Protein AF-0000000067927718 (afdb_homodimer)

Secondary structure (DSSP, 8-state):
--HHHHHHHHHHHHHHHHTHHHHHHHHHHHHHHHHHHHHHHHHHHHHHHHHHHHHHHSS-SEEEE------------SS-----------------TTHHHHHHHHHH-TTEEEEEEEEEEEEEEEETTEEEEEEEEEE-HHHHTTTS-GGGGEEEE-----TTEEEEEHHHHHHHT--TT-EEEEEETTS-EEEEEEEEEE--S-HHHHHHEEEEEHHHHHHHTT-TT--SEEEEEES-GGGHHHHHHHHHHHSSSEEEEHHHHTHHHHHHHHHHHHHHHHHHHHHHHHHHHHHHHHHH-/--HHHHHHHHHHHHHHHHTHHHHHHHHHHHHHHHHHHHHHHHHHHHHHHHHHHHHHHSS-SEEEE------------SS-----------------TTHHHHHHHHHH-TTEEEEEEEEEEEEEEEETTEEEEEEEEEE-HHHHTTTS-GGGGEEEE-----TTEEEEEHHHHHHHT--TT-EEEEEETTS-EEEEEEEEEE--S-HHHHHHEEEEEHHHHHHHTT-TT--SEEEEEES-GGGHHHHHHHHHHHSSSEEEEHHHHTHHHHHHHHHHHHHHHHHHHHHHHHHHHHHHHHHH-

Structure (mmCIF, N/CA/C/O backbone):
data_AF-0000000067927718-model_v1
#
loop_
_entity.id
_entity.type
_entity.pdbx_description
1 polymer 'MacB-like periplasmic core domain-containing protein'
#
loop_
_atom_site.group_PDB
_atom_site.id
_atom_site.type_symbol
_atom_site.label_atom_id
_atom_site.label_alt_id
_atom_site.label_comp_id
_atom_site.label_asym_id
_atom_site.label_entity_id
_atom_site.label_seq_id
_atom_site.pdbx_PDB_ins_code
_atom_site.Cartn_x
_atom_site.Cartn_y
_atom_site.Cartn_z
_atom_site.occupancy
_atom_site.B_iso_or_equiv
_atom_site.auth_seq_id
_atom_site.auth_comp_id
_atom_site.auth_asym_id
_atom_site.auth_atom_id
_atom_site.pdbx_PDB_model_num
ATOM 1 N N . MET A 1 1 ? -27.984 49.217 32.351 1 34.31 1 MET A N 1
ATOM 2 C CA . MET A 1 1 ? -26.707 48.603 31.998 1 34.31 1 MET A CA 1
ATOM 3 C C . MET A 1 1 ? -26.258 49.044 30.608 1 34.31 1 MET A C 1
ATOM 5 O O . MET A 1 1 ? -25.274 48.527 30.077 1 34.31 1 MET A O 1
ATOM 9 N N . ARG A 1 2 ? -27.048 49.635 29.875 1 43.4 2 ARG A N 1
ATOM 10 C CA . ARG A 1 2 ? -27.038 50.097 28.49 1 43.4 2 ARG A CA 1
ATOM 11 C C . ARG A 1 2 ? -26.169 51.341 28.335 1 43.4 2 ARG A C 1
ATOM 13 O O . ARG A 1 2 ? -25.685 51.633 27.24 1 43.4 2 ARG A O 1
ATOM 20 N N . ARG A 1 3 ? -26.288 52.191 29.284 1 46.09 3 ARG A N 1
ATOM 21 C CA . ARG A 1 3 ? -25.692 53.514 29.135 1 46.09 3 ARG A CA 1
ATOM 22 C C . ARG A 1 3 ? -24.17 53.428 29.101 1 46.09 3 ARG A C 1
ATOM 24 O O . ARG A 1 3 ? -23.505 54.311 28.554 1 46.09 3 ARG A O 1
ATOM 31 N N . TRP A 1 4 ? -23.643 52.591 30.074 1 44.65 4 TRP A N 1
ATOM 32 C CA . TRP A 1 4 ? -22.198 52.39 30.124 1 44.65 4 TRP A CA 1
ATOM 33 C C . TRP A 1 4 ? -21.678 51.845 28.799 1 44.65 4 TRP A C 1
ATOM 35 O O . TRP A 1 4 ? -20.494 51.987 28.484 1 44.65 4 TRP A O 1
ATOM 45 N N . LEU A 1 5 ? -22.505 51.054 28.156 1 47.41 5 LEU A N 1
ATOM 46 C CA . LEU A 1 5 ? -22.137 50.505 26.855 1 47.41 5 LEU A CA 1
ATOM 47 C C . LEU A 1 5 ? -21.966 51.616 25.825 1 47.41 5 LEU A C 1
ATOM 49 O O . LEU A 1 5 ? -21.125 51.513 24.928 1 47.41 5 LEU A O 1
ATOM 53 N N . THR A 1 6 ? -22.821 52.618 25.999 1 48.65 6 THR A N 1
ATOM 54 C CA . THR A 1 6 ? -22.799 53.656 24.974 1 48.65 6 THR A CA 1
ATOM 55 C C . THR A 1 6 ? -21.532 54.499 25.084 1 48.65 6 THR A C 1
ATOM 57 O O . THR A 1 6 ? -20.936 54.869 24.07 1 48.65 6 THR A O 1
ATOM 60 N N . PHE A 1 7 ? -21.199 54.934 26.359 1 49.63 7 PHE A N 1
ATOM 61 C CA . PHE A 1 7 ? -20.013 55.773 26.481 1 49.63 7 PHE A CA 1
ATOM 62 C C . PHE A 1 7 ? -18.756 54.987 26.125 1 49.63 7 PHE A C 1
ATOM 64 O O . PHE A 1 7 ? -17.851 55.515 25.475 1 49.63 7 PHE A O 1
ATOM 71 N N . GLY A 1 8 ? -18.703 53.753 26.587 1 47.6 8 GLY A N 1
ATOM 72 C CA . GLY A 1 8 ? -17.583 52.891 26.245 1 47.6 8 GLY A CA 1
ATOM 73 C C . GLY A 1 8 ? -17.448 52.651 24.753 1 47.6 8 GLY A C 1
ATOM 74 O O . GLY A 1 8 ? -16.34 52.667 24.214 1 47.6 8 GLY A O 1
ATOM 75 N N . TRP A 1 9 ? -18.503 52.496 24.074 1 50.82 9 TRP A N 1
ATOM 76 C CA . TRP A 1 9 ? -18.493 52.384 22.619 1 50.82 9 TRP A CA 1
ATOM 77 C C . TRP A 1 9 ? -18.067 53.699 21.975 1 50.82 9 TRP A C 1
ATOM 79 O O . TRP A 1 9 ? -17.295 53.705 21.013 1 50.82 9 TRP A O 1
ATOM 89 N N . ILE A 1 10 ? -18.582 54.801 22.476 1 48.38 10 ILE A N 1
ATOM 90 C CA . ILE A 1 10 ? -18.252 56.11 21.925 1 48.38 10 ILE A CA 1
ATOM 91 C C . ILE A 1 10 ? -16.791 56.441 22.22 1 48.38 10 ILE A C 1
ATOM 93 O O . ILE A 1 10 ? -16.071 56.931 21.347 1 48.38 10 ILE A O 1
ATOM 97 N N . ALA A 1 11 ? -16.368 56.223 23.483 1 47.41 11 ALA A N 1
ATOM 98 C CA . ALA A 1 11 ? -14.965 56.459 23.81 1 47.41 11 ALA A CA 1
ATOM 99 C C . ALA A 1 11 ? -14.054 55.502 23.046 1 47.41 11 ALA A C 1
ATOM 101 O O . ALA A 1 11 ? -12.979 55.892 22.586 1 47.41 11 ALA A O 1
ATOM 102 N N . ALA A 1 12 ? -14.501 54.298 22.894 1 48.35 12 ALA A N 1
ATOM 103 C CA . ALA A 1 12 ? -13.749 53.317 22.116 1 48.35 12 ALA A CA 1
ATOM 104 C C . ALA A 1 12 ? -13.692 53.713 20.643 1 48.35 12 ALA A C 1
ATOM 106 O O . ALA A 1 12 ? -12.645 53.593 20.002 1 48.35 12 ALA A O 1
ATOM 107 N N . LEU A 1 13 ? -14.718 54.22 20.195 1 49.36 13 LEU A N 1
ATOM 108 C CA . LEU A 1 13 ? -14.759 54.698 18.817 1 49.36 13 LEU A CA 1
ATOM 109 C C . LEU A 1 13 ? -13.975 55.998 18.669 1 49.36 13 LEU A C 1
ATOM 111 O O . LEU A 1 13 ? -13.337 56.229 17.64 1 49.36 13 LEU A O 1
ATOM 115 N N . ARG A 1 14 ? -14.125 56.929 19.591 1 46.61 14 ARG A N 1
ATOM 116 C CA . ARG A 1 14 ? -13.376 58.181 19.542 1 46.61 14 ARG A CA 1
ATOM 117 C C . ARG A 1 14 ? -11.879 57.929 19.69 1 46.61 14 ARG A C 1
ATOM 119 O O . ARG A 1 14 ? -11.067 58.571 19.02 1 46.61 14 ARG A O 1
ATOM 126 N N . PHE A 1 15 ? -11.512 57.162 20.664 1 45.42 15 PHE A N 1
ATOM 127 C CA . PHE A 1 15 ? -10.111 56.78 20.798 1 45.42 15 PHE A CA 1
ATOM 128 C C . PHE A 1 15 ? -9.635 56.028 19.561 1 45.42 15 PHE A C 1
ATOM 130 O O . PHE A 1 15 ? -8.458 56.097 19.201 1 45.42 15 PHE A O 1
ATOM 137 N N . LEU A 1 16 ? -10.514 55.354 18.913 1 48.86 16 LEU A N 1
ATOM 138 C CA . LEU A 1 16 ? -10.203 54.769 17.614 1 48.86 16 LEU A CA 1
ATOM 139 C C . LEU A 1 16 ? -9.97 55.856 16.57 1 48.86 16 LEU A C 1
ATOM 141 O O . LEU A 1 16 ? -9.195 55.663 15.63 1 48.86 16 LEU A O 1
ATOM 145 N N . GLY A 1 17 ? -10.676 56.95 16.625 1 46.49 17 GLY A N 1
ATOM 146 C CA . GLY A 1 17 ? -10.488 58.085 15.736 1 46.49 17 GLY A CA 1
ATOM 147 C C . GLY A 1 17 ? -9.168 58.801 15.954 1 46.49 17 GLY A C 1
ATOM 148 O O . GLY A 1 17 ? -8.546 59.271 14.999 1 46.49 17 GLY A O 1
ATOM 149 N N . GLU A 1 18 ? -8.845 59.456 17.08 1 49.9 18 GLU A N 1
ATOM 150 C CA . GLU A 1 18 ? -7.628 60.239 17.273 1 49.9 18 GLU A CA 1
ATOM 151 C C . GLU A 1 18 ? -6.385 59.359 17.176 1 49.9 18 GLU A C 1
ATOM 153 O O . GLU A 1 18 ? -5.297 59.846 16.864 1 49.9 18 GLU A O 1
ATOM 158 N N . GLY A 1 19 ? -6.527 57.972 17.385 1 50 19 GLY A N 1
ATOM 159 C CA . GLY A 1 19 ? -5.568 56.883 17.291 1 50 19 GLY A CA 1
ATOM 160 C C . GLY A 1 19 ? -5.851 55.936 16.14 1 50 19 GLY A C 1
ATOM 161 O O . GLY A 1 19 ? -5.724 54.719 16.285 1 50 19 GLY A O 1
ATOM 162 N N . ARG A 1 20 ? -6.307 56.512 15.02 1 53.18 20 ARG A N 1
ATOM 163 C CA . ARG A 1 20 ? -6.78 55.837 13.815 1 53.18 20 ARG A CA 1
ATOM 164 C C . ARG A 1 20 ? -5.774 54.795 13.34 1 53.18 20 ARG A C 1
ATOM 166 O O . ARG A 1 20 ? -6.156 53.699 12.926 1 53.18 20 ARG A O 1
ATOM 173 N N . MET A 1 21 ? -4.563 55.406 13.341 1 57.35 21 MET A N 1
ATOM 174 C CA . MET A 1 21 ? -3.555 54.464 12.864 1 57.35 21 MET A CA 1
ATOM 175 C C . MET A 1 21 ? -3.475 53.245 13.777 1 57.35 21 MET A C 1
ATOM 177 O O . MET A 1 21 ? -3.356 52.114 13.301 1 57.35 21 MET A O 1
ATOM 181 N N . GLN A 1 22 ? -3.58 53.653 15.036 1 54.45 22 GLN A N 1
ATOM 182 C CA . GLN A 1 22 ? -3.5 52.563 16.003 1 54.45 22 GLN A CA 1
ATOM 183 C C . GLN A 1 22 ? -4.707 51.637 15.889 1 54.45 22 GLN A C 1
ATOM 185 O O . GLN A 1 22 ? -4.562 50.413 15.914 1 54.45 22 GLN A O 1
ATOM 190 N N . THR A 1 23 ? -5.812 52.307 15.82 1 58.01 23 THR A N 1
ATOM 191 C CA . THR A 1 23 ? -7.032 51.524 15.662 1 58.01 23 THR A CA 1
ATOM 192 C C . THR A 1 23 ? -6.992 50.714 14.369 1 58.01 23 THR A C 1
ATOM 194 O O . THR A 1 23 ? -7.423 49.559 14.34 1 58.01 23 THR A O 1
ATOM 197 N N . GLY A 1 24 ? -6.371 51.327 13.401 1 62.7 24 GLY A N 1
ATOM 198 C CA . GLY A 1 24 ? -6.237 50.601 12.148 1 62.7 24 GLY A CA 1
ATOM 199 C C . GLY A 1 24 ? -5.334 49.387 12.255 1 62.7 24 GLY A C 1
ATOM 200 O O . GLY A 1 24 ? -5.663 48.315 11.743 1 62.7 24 GLY A O 1
ATOM 201 N N . PHE A 1 25 ? -4.334 49.595 12.988 1 62.18 25 PHE A N 1
ATOM 202 C CA . PHE A 1 25 ? -3.373 48.511 13.159 1 62.18 25 PHE A CA 1
ATOM 203 C C . PHE A 1 25 ? -3.969 47.387 13.999 1 62.18 25 PHE A C 1
ATOM 205 O O . PHE A 1 25 ? -3.769 46.209 13.698 1 62.18 25 PHE A O 1
ATOM 212 N N . ILE A 1 26 ? -4.744 47.829 14.966 1 59.71 26 ILE A N 1
ATOM 213 C CA . ILE A 1 26 ? -5.37 46.837 15.833 1 59.71 26 ILE A CA 1
ATOM 214 C C . ILE A 1 26 ? -6.447 46.081 15.057 1 59.71 26 ILE A C 1
ATOM 216 O O . ILE A 1 26 ? -6.545 44.855 15.152 1 59.71 26 ILE A O 1
ATOM 220 N N . LEU A 1 27 ? -7.081 46.835 14.3 1 64.54 27 LEU A N 1
ATOM 221 C CA . LEU A 1 27 ? -8.166 46.223 13.539 1 64.54 27 LEU A CA 1
ATOM 222 C C . LEU A 1 27 ? -7.619 45.254 12.497 1 64.54 27 LEU A C 1
ATOM 224 O O . LEU A 1 27 ? -8.182 44.177 12.289 1 64.54 27 LEU A O 1
ATOM 228 N N . VAL A 1 28 ? -6.552 45.639 11.93 1 69.25 28 VAL A N 1
ATOM 229 C CA . VAL A 1 28 ? -5.954 44.788 10.907 1 69.25 28 VAL A CA 1
ATOM 230 C C . VAL A 1 28 ? -5.348 43.546 11.556 1 69.25 28 VAL A C 1
ATOM 232 O O . VAL A 1 28 ? -5.487 42.435 11.037 1 69.25 28 VAL A O 1
ATOM 235 N N . GLY A 1 29 ? -4.748 43.79 12.665 1 62.78 29 GLY A N 1
ATOM 236 C CA . GLY A 1 29 ? -4.176 42.663 13.385 1 62.78 29 GLY A CA 1
ATOM 237 C C . GLY A 1 29 ? -5.213 41.643 13.817 1 62.78 29 GLY A C 1
ATOM 238 O O . GLY A 1 29 ? -5.012 40.438 13.652 1 62.78 29 GLY A O 1
ATOM 239 N N . ILE A 1 30 ? -6.38 42.119 14.212 1 66.38 30 ILE A N 1
ATOM 240 C CA . ILE A 1 30 ? -7.459 41.243 14.655 1 66.38 30 ILE A CA 1
ATOM 241 C C . ILE A 1 30 ? -8.091 40.552 13.448 1 66.38 30 ILE A C 1
ATOM 243 O O . ILE A 1 30 ? -8.405 39.361 13.501 1 66.38 30 ILE A O 1
ATOM 247 N N . ALA A 1 31 ? -8.181 41.353 12.466 1 70.64 31 ALA A N 1
ATOM 248 C CA . ALA A 1 31 ? -8.782 40.801 11.255 1 70.64 31 ALA A CA 1
ATOM 249 C C . ALA A 1 31 ? -7.942 39.656 10.699 1 70.64 31 ALA A C 1
ATOM 251 O O . ALA A 1 31 ? -8.48 38.626 10.286 1 70.64 31 ALA A O 1
ATOM 252 N N . ILE A 1 32 ? -6.695 39.814 10.73 1 68.21 32 ILE A N 1
ATOM 253 C CA . ILE A 1 32 ? -5.787 38.788 10.228 1 68.21 32 ILE A CA 1
ATOM 254 C C . ILE A 1 32 ? -5.828 37.569 11.147 1 68.21 32 ILE A C 1
ATOM 256 O O . ILE A 1 32 ? -5.916 36.432 10.676 1 68.21 32 ILE A O 1
ATOM 260 N N . GLY A 1 33 ? -5.854 37.786 12.411 1 63.47 33 GLY A N 1
ATOM 261 C CA . GLY A 1 33 ? -5.914 36.688 13.364 1 63.47 33 GLY A CA 1
ATOM 262 C C . GLY A 1 33 ? -7.185 35.868 13.251 1 63.47 33 GLY A C 1
ATOM 263 O O . GLY A 1 33 ? -7.133 34.638 13.191 1 63.47 33 GLY A O 1
ATOM 264 N N . VAL A 1 34 ? -8.332 36.586 13.166 1 70.55 34 VAL A N 1
ATOM 265 C CA . VAL A 1 34 ? -9.624 35.915 13.068 1 70.55 34 VAL A CA 1
ATOM 266 C C . VAL A 1 34 ? -9.754 35.24 11.704 1 70.55 34 VAL A C 1
ATOM 268 O O . VAL A 1 34 ? -10.294 34.136 11.6 1 70.55 34 VAL A O 1
ATOM 271 N N . GLY A 1 35 ? -9.28 35.907 10.72 1 71.46 35 GLY A N 1
ATOM 272 C CA . GLY A 1 35 ? -9.32 35.322 9.389 1 71.46 35 GLY A CA 1
ATOM 273 C C . GLY A 1 35 ? -8.581 34.001 9.296 1 71.46 35 GLY A C 1
ATOM 274 O O . GLY A 1 35 ? -9.094 33.035 8.726 1 71.46 35 GLY A O 1
ATOM 275 N N . VAL A 1 36 ? -7.458 33.937 9.868 1 68.55 36 VAL A N 1
ATOM 276 C CA . VAL A 1 36 ? -6.648 32.723 9.854 1 68.55 36 VAL A CA 1
ATOM 277 C C . VAL A 1 36 ? -7.36 31.617 10.629 1 68.55 36 VAL A C 1
ATOM 279 O O . VAL A 1 36 ? -7.377 30.461 10.2 1 68.55 36 VAL A O 1
ATOM 282 N N . ILE A 1 37 ? -8.028 31.972 11.715 1 67.31 37 ILE A N 1
ATOM 283 C CA . ILE A 1 37 ? -8.721 30.988 12.539 1 67.31 37 ILE A CA 1
ATOM 284 C C . ILE A 1 37 ? -9.898 30.401 11.763 1 67.31 37 ILE A C 1
ATOM 286 O O . ILE A 1 37 ? -10.098 29.184 11.752 1 67.31 37 ILE A O 1
ATOM 290 N N . VAL A 1 38 ? -10.544 31.273 11.149 1 69.33 38 VAL A N 1
ATOM 291 C CA . VAL A 1 38 ? -11.718 30.834 10.401 1 69.33 38 VAL A CA 1
ATOM 292 C C . VAL A 1 38 ? -11.284 29.972 9.218 1 69.33 38 VAL A C 1
ATOM 294 O O . VAL A 1 38 ? -11.894 28.936 8.941 1 69.33 38 VAL A O 1
ATOM 297 N N . PHE A 1 39 ? -10.269 30.385 8.549 1 68.47 39 PHE A N 1
ATOM 298 C CA . PHE A 1 39 ? -9.772 29.659 7.387 1 68.47 39 PHE A CA 1
ATOM 299 C C . PHE A 1 39 ? -9.291 28.268 7.783 1 68.47 39 PHE A C 1
ATOM 301 O O . PHE A 1 39 ? -9.653 27.276 7.146 1 68.47 39 PHE A O 1
ATOM 308 N N . MET A 1 40 ? -8.617 28.135 8.803 1 67.37 40 MET A N 1
ATOM 309 C CA . MET A 1 40 ? -8.076 26.86 9.266 1 67.37 40 MET A CA 1
ATOM 310 C C . MET A 1 40 ? -9.193 25.933 9.733 1 67.37 40 MET A C 1
ATOM 312 O O . MET A 1 40 ? -9.15 24.727 9.481 1 67.37 40 MET A O 1
ATOM 316 N N . SER A 1 41 ? -10.211 26.585 10.345 1 68.9 41 SER A N 1
ATOM 317 C CA . SER A 1 41 ? -11.344 25.787 10.804 1 68.9 41 SER A CA 1
ATOM 318 C C . SER A 1 41 ? -12.141 25.232 9.629 1 68.9 41 SER A C 1
ATOM 320 O O . SER A 1 41 ? -12.522 24.06 9.629 1 68.9 41 SER A O 1
ATOM 322 N N . ALA A 1 42 ? -12.355 26.11 8.682 1 68.96 42 ALA A N 1
ATOM 323 C CA . ALA A 1 42 ? -13.097 25.703 7.492 1 68.96 42 ALA A CA 1
ATOM 324 C C . ALA A 1 42 ? -12.328 24.651 6.698 1 68.96 42 ALA A C 1
ATOM 326 O O . ALA A 1 42 ? -12.916 23.689 6.197 1 68.96 42 ALA A O 1
ATOM 327 N N . MET A 1 43 ? -11.096 24.788 6.572 1 70.31 43 MET A N 1
ATOM 328 C CA . MET A 1 43 ? -10.238 23.847 5.857 1 70.31 43 MET A CA 1
ATOM 329 C C . MET A 1 43 ? -10.259 22.476 6.526 1 70.31 43 MET A C 1
ATOM 331 O O . MET A 1 43 ? -10.4 21.454 5.851 1 70.31 43 MET A O 1
ATOM 335 N N . LEU A 1 44 ? -10.257 22.448 7.778 1 68.39 44 LEU A N 1
ATOM 336 C CA . LEU A 1 44 ? -10.232 21.189 8.514 1 68.39 44 LEU A CA 1
ATOM 337 C C . LEU A 1 44 ? -11.557 20.448 8.369 1 68.39 44 LEU A C 1
ATOM 339 O O . LEU A 1 44 ? -11.573 19.232 8.161 1 68.39 44 LEU A O 1
ATOM 343 N N . THR A 1 45 ? -12.654 21.211 8.436 1 69.27 45 THR A N 1
ATOM 344 C CA . THR A 1 45 ? -13.975 20.607 8.298 1 69.27 45 THR A CA 1
ATOM 345 C C . THR A 1 45 ? -14.173 20.056 6.889 1 69.27 45 THR A C 1
ATOM 347 O O . THR A 1 45 ? -14.739 18.974 6.714 1 69.27 45 THR A O 1
ATOM 350 N N . SER A 1 46 ? -13.719 20.787 5.931 1 68.03 46 SER A N 1
ATOM 351 C CA . SER A 1 46 ? -13.855 20.364 4.541 1 68.03 46 SER A CA 1
ATOM 352 C C . SER A 1 46 ? -13.031 19.112 4.261 1 68.03 46 SER A C 1
ATOM 354 O O . SER A 1 46 ? -13.5 18.192 3.587 1 68.03 46 SER A O 1
ATOM 356 N N . VAL A 1 47 ? -11.849 19.016 4.734 1 67.87 47 VAL A N 1
ATOM 357 C CA . VAL A 1 47 ? -10.985 17.853 4.564 1 67.87 47 VAL A CA 1
ATOM 358 C C . VAL A 1 47 ? -11.611 16.639 5.249 1 67.87 47 VAL A C 1
ATOM 360 O O . VAL A 1 47 ? -11.682 15.557 4.663 1 67.87 47 VAL A O 1
ATOM 363 N N . GLN A 1 48 ? -12.192 16.886 6.383 1 70.45 48 GLN A N 1
ATOM 364 C CA . GLN A 1 48 ? -12.806 15.789 7.123 1 70.45 48 GLN A CA 1
ATOM 365 C C . GLN A 1 48 ? -14.025 15.242 6.386 1 70.45 48 GLN A C 1
ATOM 367 O O . GLN A 1 48 ? -14.209 14.026 6.296 1 70.45 48 GLN A O 1
ATOM 372 N N . THR A 1 49 ? -14.819 16.095 5.866 1 74.26 49 THR A N 1
ATOM 373 C CA . THR A 1 49 ? -16.036 15.681 5.175 1 74.26 49 THR A CA 1
ATOM 374 C C . THR A 1 49 ? -15.7 14.975 3.865 1 74.26 49 THR A C 1
ATOM 376 O O . THR A 1 49 ? -16.294 13.945 3.539 1 74.26 49 THR A O 1
ATOM 379 N N . ASN A 1 50 ? -14.811 15.527 3.192 1 72.85 50 ASN A N 1
ATOM 380 C CA . ASN A 1 50 ? -14.407 14.925 1.926 1 72.85 50 ASN A CA 1
ATOM 381 C C . ASN A 1 50 ? -13.757 13.56 2.137 1 72.85 50 ASN A C 1
ATOM 383 O O . ASN A 1 50 ? -14.011 12.623 1.379 1 72.85 50 ASN A O 1
ATOM 387 N N . PHE A 1 51 ? -12.997 13.436 3.09 1 72.5 51 PHE A N 1
ATOM 388 C CA . PHE A 1 51 ? -12.339 12.173 3.403 1 72.5 51 PHE A CA 1
ATOM 389 C C . PHE A 1 51 ? -13.358 11.12 3.819 1 72.5 51 PHE A C 1
ATOM 391 O O . PHE A 1 51 ? -13.327 9.99 3.327 1 72.5 51 PHE A O 1
ATOM 398 N N . THR A 1 52 ? -14.252 11.522 4.671 1 74.46 52 THR A N 1
ATOM 399 C CA . THR A 1 52 ? -15.268 10.585 5.138 1 74.46 52 THR A CA 1
ATOM 400 C C . THR A 1 52 ? -16.127 10.095 3.976 1 74.46 52 THR A C 1
ATOM 402 O O . THR A 1 52 ? -16.408 8.9 3.866 1 74.46 52 THR A O 1
ATOM 405 N N . ASN A 1 53 ? -16.472 10.955 3.086 1 76.24 53 ASN A N 1
ATOM 406 C CA . ASN A 1 53 ? -17.292 10.581 1.939 1 76.24 53 ASN A CA 1
ATOM 407 C C . ASN A 1 53 ? -16.546 9.636 1.001 1 76.24 53 ASN A C 1
ATOM 409 O O . ASN A 1 53 ? -17.12 8.665 0.505 1 76.24 53 ASN A O 1
ATOM 413 N N . ARG A 1 54 ? -15.365 9.877 0.836 1 73.85 54 ARG A N 1
ATOM 414 C CA . ARG A 1 54 ? -14.572 9.043 -0.061 1 73.85 54 ARG A CA 1
ATOM 415 C C . ARG A 1 54 ? -14.337 7.661 0.542 1 73.85 54 ARG A C 1
ATOM 417 O O . ARG A 1 54 ? -14.44 6.649 -0.155 1 73.85 54 ARG A O 1
ATOM 424 N N . VAL A 1 55 ? -13.991 7.66 1.754 1 75.27 55 VAL A N 1
ATOM 425 C CA . VAL A 1 55 ? -13.737 6.399 2.443 1 75.27 55 VAL A CA 1
ATOM 426 C C . VAL A 1 55 ? -15.017 5.569 2.49 1 75.27 55 VAL A C 1
ATOM 428 O O . VAL A 1 55 ? -15.005 4.378 2.17 1 75.27 55 VAL A O 1
ATOM 431 N N . LEU A 1 56 ? -16.124 6.226 2.781 1 78.88 56 LEU A N 1
ATOM 432 C CA . LEU A 1 56 ? -17.378 5.51 2.99 1 78.88 56 LEU A CA 1
ATOM 433 C C . LEU A 1 56 ? -17.983 5.074 1.66 1 78.88 56 LEU A C 1
ATOM 435 O O . LEU A 1 56 ? -18.823 4.172 1.621 1 78.88 56 LEU A O 1
ATOM 439 N N . SER A 1 57 ? -17.541 5.628 0.605 1 77.34 57 SER A N 1
ATOM 440 C CA . SER A 1 57 ? -18.057 5.237 -0.703 1 77.34 57 SER A CA 1
ATOM 441 C C . SER A 1 57 ? -17.231 4.107 -1.308 1 77.34 57 SER A C 1
ATOM 443 O O . SER A 1 57 ? -17.669 3.448 -2.253 1 77.34 57 SER A O 1
ATOM 445 N N . SER A 1 58 ? -16.114 3.8 -0.734 1 80.55 58 SER A N 1
ATOM 446 C CA . SER A 1 58 ? -15.217 2.843 -1.375 1 80.55 58 SER A CA 1
ATOM 447 C C . SER A 1 58 ? -15.024 1.602 -0.51 1 80.55 58 SER A C 1
ATOM 449 O O . SER A 1 58 ? -14.188 0.75 -0.816 1 80.55 58 SER A O 1
ATOM 451 N N . GLN A 1 59 ? -15.713 1.568 0.584 1 86.76 59 GLN A N 1
ATOM 452 C CA . GLN A 1 59 ? -15.579 0.396 1.443 1 86.76 59 GLN A CA 1
ATOM 453 C C . GLN A 1 59 ? -16.872 0.124 2.208 1 86.76 59 GLN A C 1
ATOM 455 O O . GLN A 1 59 ? -17.706 1.018 2.365 1 86.76 59 GLN A O 1
ATOM 460 N N . PRO A 1 60 ? -17.035 -1.11 2.633 1 91.47 60 PRO A N 1
ATOM 461 C CA . PRO A 1 60 ? -18.2 -1.404 3.471 1 91.47 60 PRO A CA 1
ATOM 462 C C . PRO A 1 60 ? -18.129 -0.728 4.838 1 91.47 60 PRO A C 1
ATOM 464 O O . PRO A 1 60 ? -17.035 -0.48 5.352 1 91.47 60 PRO A O 1
ATOM 467 N N . HIS A 1 61 ? -19.277 -0.47 5.373 1 92.98 61 HIS A N 1
ATOM 468 C CA . HIS A 1 61 ? -19.336 0.118 6.707 1 92.98 61 HIS A CA 1
ATOM 469 C C . HIS A 1 61 ? -18.904 -0.886 7.771 1 92.98 61 HIS A C 1
ATOM 471 O O . HIS A 1 61 ? -18.236 -0.519 8.74 1 92.98 61 HIS A O 1
ATOM 477 N N . ILE A 1 62 ? -19.347 -2.071 7.596 1 95.07 62 ILE A N 1
ATOM 478 C CA . ILE A 1 62 ? -18.976 -3.156 8.498 1 95.07 62 ILE A CA 1
ATOM 479 C C . ILE A 1 62 ? -18.616 -4.4 7.688 1 95.07 62 ILE A C 1
ATOM 481 O O . ILE A 1 62 ? -19.291 -4.727 6.709 1 95.07 62 ILE A O 1
ATOM 485 N N . GLN A 1 63 ? -17.603 -4.983 8.087 1 95.67 63 GLN A N 1
ATOM 486 C CA . GLN A 1 63 ? -17.183 -6.239 7.474 1 95.67 63 GLN A CA 1
ATOM 487 C C . GLN A 1 63 ? -17.109 -7.358 8.508 1 95.67 63 GLN A C 1
ATOM 489 O O . GLN A 1 63 ? -16.464 -7.208 9.548 1 95.67 63 GLN A O 1
ATOM 494 N N . LEU A 1 64 ? -17.798 -8.444 8.235 1 94.77 64 LEU A N 1
ATOM 495 C CA . LEU A 1 64 ? -17.744 -9.615 9.103 1 94.77 64 LEU A CA 1
ATOM 496 C C . LEU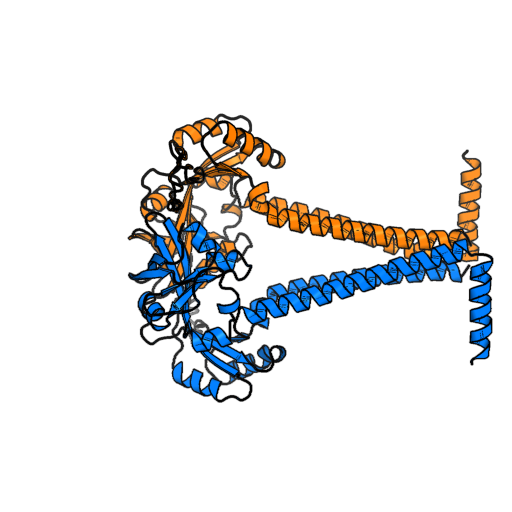 A 1 64 ? -16.695 -10.608 8.612 1 94.77 64 LEU A C 1
ATOM 498 O O . LEU A 1 64 ? -16.649 -10.932 7.423 1 94.77 64 LEU A O 1
ATOM 502 N N . GLN A 1 65 ? -15.893 -11.04 9.478 1 92.19 65 GLN A N 1
ATOM 503 C CA . GLN A 1 65 ? -14.844 -12.007 9.172 1 92.19 65 GLN A CA 1
ATOM 504 C C . GLN A 1 65 ? -14.826 -13.141 10.193 1 92.19 65 GLN A C 1
ATOM 506 O O . GLN A 1 65 ? -15.425 -13.028 11.265 1 92.19 65 GLN A O 1
ATOM 511 N N . PRO A 1 66 ? -14.15 -14.214 9.731 1 86.98 66 PRO A N 1
ATOM 512 C CA . PRO A 1 66 ? -13.996 -15.277 10.727 1 86.98 66 PRO A CA 1
ATOM 513 C C . PRO A 1 66 ? -13.167 -14.84 11.932 1 86.98 66 PRO A C 1
ATOM 515 O O . PRO A 1 66 ? -12.27 -14.003 11.799 1 86.98 66 PRO A O 1
ATOM 518 N N . PRO A 1 67 ? -13.502 -15.302 13.06 1 79.75 67 PRO A N 1
ATOM 519 C CA . PRO A 1 67 ? -12.741 -14.917 14.251 1 79.75 67 PRO A CA 1
ATOM 520 C C . PRO A 1 67 ? -11.284 -15.371 14.192 1 79.75 67 PRO A C 1
ATOM 522 O O . PRO A 1 67 ? -10.967 -16.353 13.517 1 79.75 67 PRO A O 1
ATOM 525 N N . ASP A 1 68 ? -10.389 -14.508 14.689 1 65.95 68 ASP A N 1
ATOM 526 C CA . ASP A 1 68 ? -8.969 -14.847 14.726 1 65.95 68 ASP A CA 1
ATOM 527 C C . ASP A 1 68 ? -8.737 -16.158 15.473 1 65.95 68 ASP A C 1
ATOM 529 O O . ASP A 1 68 ? -9.431 -16.455 16.447 1 65.95 68 ASP A O 1
ATOM 533 N N . GLU A 1 69 ? -8.366 -17.128 14.852 1 54.28 69 GLU A N 1
ATOM 534 C CA . GLU A 1 69 ? -8.091 -18.345 15.609 1 54.28 69 GLU A CA 1
ATOM 535 C C . GLU A 1 69 ? -7.071 -18.089 16.715 1 54.28 69 GLU A C 1
ATOM 537 O O . GLU A 1 69 ? -5.967 -17.608 16.449 1 54.28 69 GLU A O 1
ATOM 542 N N . ILE A 1 70 ? -7.494 -17.416 17.743 1 42.34 70 ILE A N 1
ATOM 543 C CA . ILE A 1 70 ? -6.571 -17.386 18.872 1 42.34 70 ILE A CA 1
ATOM 544 C C . ILE A 1 70 ? -6.083 -18.801 19.177 1 42.34 70 ILE A C 1
ATOM 546 O O . ILE A 1 70 ? -6.854 -19.76 19.101 1 42.34 70 ILE A O 1
ATOM 550 N N . ALA A 1 71 ? -4.763 -19.014 19.23 1 39.28 71 ALA A N 1
ATOM 551 C CA . ALA A 1 71 ? -4.236 -20.23 19.846 1 39.28 71 ALA A CA 1
ATOM 552 C C . ALA A 1 71 ? -5.007 -20.58 21.115 1 39.28 71 ALA A C 1
ATOM 554 O O . ALA A 1 71 ? -5.151 -19.745 22.012 1 39.28 71 ALA A O 1
ATOM 555 N N . ARG A 1 72 ? -6.07 -21.362 21.058 1 34.19 72 ARG A N 1
ATOM 556 C CA . ARG A 1 72 ? -6.617 -21.846 22.322 1 34.19 72 ARG A CA 1
ATOM 557 C C . ARG A 1 72 ? -5.505 -22.133 23.325 1 34.19 72 ARG A C 1
ATOM 559 O O . ARG A 1 72 ? -4.562 -22.867 23.022 1 34.19 72 ARG A O 1
ATOM 566 N N . PRO A 1 73 ? -5.408 -21.291 24.346 1 33.68 73 PRO A N 1
ATOM 567 C CA . PRO A 1 73 ? -4.47 -21.726 25.383 1 33.68 73 PRO A CA 1
ATOM 568 C C . PRO A 1 73 ? -4.665 -23.187 25.78 1 33.68 73 PRO A C 1
ATOM 570 O O . PRO A 1 73 ? -5.801 -23.657 25.88 1 33.68 73 PRO A O 1
ATOM 573 N N . LEU A 1 74 ? -3.784 -24.084 25.392 1 26.78 74 LEU A N 1
ATOM 574 C CA . LEU A 1 74 ? -3.853 -25.352 26.11 1 26.78 74 LEU A CA 1
ATOM 575 C C . LEU A 1 74 ? -3.968 -25.12 27.613 1 26.78 74 LEU A C 1
ATOM 577 O O . LEU A 1 74 ? -3.255 -24.284 28.172 1 26.78 74 LEU A O 1
ATOM 581 N N . ARG A 1 75 ? -5.001 -25.424 28.234 1 33.73 75 ARG A N 1
ATOM 582 C CA . ARG A 1 75 ? -5.138 -25.536 29.682 1 33.73 75 ARG A CA 1
ATOM 583 C C . ARG A 1 75 ? -3.92 -26.218 30.296 1 33.73 75 ARG A C 1
ATOM 585 O O . ARG A 1 75 ? -3.563 -27.331 29.906 1 33.73 75 ARG A O 1
ATOM 592 N N . GLN A 1 76 ? -2.886 -25.4 30.773 1 32.59 76 GLN A N 1
ATOM 593 C CA . GLN A 1 76 ? -1.89 -25.914 31.707 1 32.59 76 GLN A CA 1
ATOM 594 C C . GLN A 1 76 ? -2.518 -26.887 32.701 1 32.59 76 GLN A C 1
ATOM 596 O O . GLN A 1 76 ? -3.369 -26.499 33.503 1 32.59 76 GLN A O 1
ATOM 601 N N . ARG A 1 77 ? -2.595 -28.191 32.48 1 31.74 77 ARG A N 1
ATOM 602 C CA . ARG A 1 77 ? -2.566 -28.938 33.734 1 31.74 77 ARG A CA 1
ATOM 603 C C . ARG A 1 77 ? -1.467 -28.418 34.655 1 31.74 77 ARG A C 1
ATOM 605 O O . ARG A 1 77 ? -0.55 -27.728 34.207 1 31.74 77 ARG A O 1
ATOM 612 N N . ASP A 1 78 ? -1.231 -28.743 35.96 1 34.45 78 ASP A N 1
ATOM 613 C CA . ASP A 1 78 ? -0.31 -28.336 37.017 1 34.45 78 ASP A CA 1
ATOM 614 C C . ASP A 1 78 ? 1.067 -28.004 36.447 1 34.45 78 ASP A C 1
ATOM 616 O O . ASP A 1 78 ? 1.614 -26.932 36.714 1 34.45 78 ASP A O 1
ATOM 620 N N . GLY A 1 79 ? 2.166 -28.977 36.562 1 31.73 79 GLY A N 1
ATOM 621 C CA . GLY A 1 79 ? 3.618 -28.995 36.653 1 31.73 79 GLY A CA 1
ATOM 622 C C . GLY A 1 79 ? 4.302 -28.626 35.351 1 31.73 79 GLY A C 1
ATOM 623 O O . GLY A 1 79 ? 5.372 -28.013 35.358 1 31.73 79 GLY A O 1
ATOM 624 N N . VAL A 1 80 ? 4.26 -29.521 34.398 1 32.04 80 VAL A N 1
ATOM 625 C CA . VAL A 1 80 ? 5.244 -29.532 33.321 1 32.04 80 VAL A CA 1
ATOM 626 C C . VAL A 1 80 ? 4.952 -28.397 32.342 1 32.04 80 VAL A C 1
ATOM 628 O O . VAL A 1 80 ? 3.867 -28.335 31.759 1 32.04 80 VAL A O 1
ATOM 631 N N . VAL A 1 81 ? 5.479 -27.182 32.539 1 34.69 81 VAL A N 1
ATOM 632 C CA . VAL A 1 81 ? 5.533 -25.954 31.753 1 34.69 81 VAL A CA 1
ATOM 633 C C . VAL A 1 81 ? 5.834 -26.287 30.294 1 34.69 81 VAL A C 1
ATOM 635 O O . VAL A 1 81 ? 6.992 -26.492 29.923 1 34.69 81 VAL A O 1
ATOM 638 N N . GLU A 1 82 ? 5.331 -27.343 29.769 1 30.52 82 GLU A N 1
ATOM 639 C CA . GLU A 1 82 ? 5.719 -27.539 28.376 1 30.52 82 GLU A CA 1
ATOM 640 C C . GLU A 1 82 ? 5.283 -26.36 27.51 1 30.52 82 GLU A C 1
ATOM 642 O O . GLU A 1 82 ? 4.106 -25.995 27.496 1 30.52 82 GLU A O 1
ATOM 647 N N . ALA A 1 83 ? 6.128 -25.364 27.409 1 34.01 83 ALA A N 1
ATOM 648 C CA . ALA A 1 83 ? 6.129 -24.216 26.506 1 34.01 83 ALA A CA 1
ATOM 649 C C . ALA A 1 83 ? 5.542 -24.586 25.147 1 34.01 83 ALA A C 1
ATOM 651 O O . ALA A 1 83 ? 6.221 -25.19 24.314 1 34.01 83 ALA A O 1
ATOM 652 N N . PRO A 1 84 ? 4.361 -25.148 25.122 1 32.5 84 PRO A N 1
ATOM 653 C CA . PRO A 1 84 ? 3.893 -25.535 23.789 1 32.5 84 PRO A CA 1
ATOM 654 C C . PRO A 1 84 ? 3.959 -24.387 22.784 1 32.5 84 PRO A C 1
ATOM 656 O O . PRO A 1 84 ? 3.577 -23.258 23.106 1 32.5 84 PRO A O 1
ATOM 659 N N . ILE A 1 85 ? 5.023 -24.199 22.148 1 35.18 85 ILE A N 1
ATOM 660 C CA . ILE A 1 85 ? 5.148 -23.358 20.963 1 35.18 85 ILE A CA 1
ATOM 661 C C . ILE A 1 85 ? 3.839 -23.375 20.177 1 35.18 85 ILE A C 1
ATOM 663 O O . ILE A 1 85 ? 3.462 -24.402 19.608 1 35.18 85 ILE A O 1
ATOM 667 N N . VAL A 1 86 ? 2.776 -22.95 20.804 1 36.77 86 VAL A N 1
ATOM 668 C CA . VAL A 1 86 ? 1.477 -22.763 20.168 1 36.77 86 VAL A CA 1
ATOM 669 C C . VAL A 1 86 ? 1.667 -22.218 18.754 1 36.77 86 VAL A C 1
ATOM 671 O O . VAL A 1 86 ? 2.239 -21.142 18.568 1 36.77 86 VAL A O 1
ATOM 674 N N . GLN A 1 87 ? 2.033 -23.051 17.918 1 36.52 87 GLN A N 1
ATOM 675 C CA . GLN A 1 87 ? 2.064 -22.691 16.505 1 36.52 87 GLN A CA 1
ATOM 676 C C . GLN A 1 87 ? 0.823 -21.894 16.113 1 36.52 87 GLN A C 1
ATOM 678 O O . GLN A 1 87 ? -0.304 -22.333 16.351 1 36.52 87 GLN A O 1
ATOM 683 N N . ARG A 1 88 ? 0.821 -20.708 16.249 1 42.38 88 ARG A N 1
ATOM 684 C CA . ARG A 1 88 ? -0.262 -19.878 15.731 1 42.38 88 ARG A CA 1
ATOM 685 C C . ARG A 1 88 ? -0.878 -20.499 14.481 1 42.38 88 ARG A C 1
ATOM 687 O O . ARG A 1 88 ? -0.163 -20.864 13.546 1 42.38 88 ARG A O 1
ATOM 694 N N . PRO A 1 89 ? -2.038 -21.139 14.696 1 38.19 89 PRO A N 1
ATOM 695 C CA . PRO A 1 89 ? -2.64 -21.794 13.532 1 38.19 89 PRO A CA 1
ATOM 696 C C . PRO A 1 89 ? -2.547 -20.946 12.265 1 38.19 89 PRO A C 1
ATOM 698 O O . PRO A 1 89 ? -2.434 -19.72 12.345 1 38.19 89 PRO A O 1
ATOM 701 N N . THR A 1 90 ? -2.128 -21.547 11.252 1 40.95 90 THR A N 1
ATOM 702 C CA . THR A 1 90 ? -2.054 -21.042 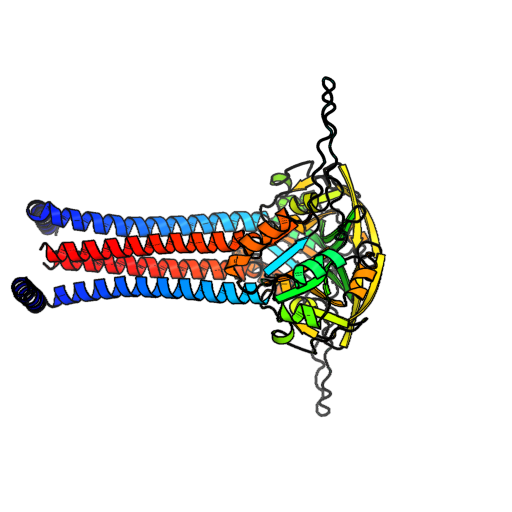9.886 1 40.95 90 THR A CA 1
ATOM 703 C C . THR A 1 90 ? -3.26 -20.163 9.568 1 40.95 90 THR A C 1
ATOM 705 O O . THR A 1 90 ? -4.403 -20.562 9.798 1 40.95 90 THR A O 1
ATOM 708 N N . GLN A 1 91 ? -3.278 -18.933 9.832 1 45.58 91 GLN A N 1
ATOM 709 C CA . GLN A 1 91 ? -4.341 -18.009 9.454 1 45.58 91 GLN A CA 1
ATOM 710 C C . GLN A 1 91 ? -4.883 -18.331 8.065 1 45.58 91 GLN A C 1
ATOM 712 O O . GLN A 1 91 ? -4.306 -17.917 7.057 1 45.58 91 GLN A O 1
ATOM 717 N N . ARG A 1 92 ? -5.48 -19.486 7.876 1 46.89 92 ARG A N 1
ATOM 718 C CA . ARG A 1 92 ? -6.159 -19.925 6.661 1 46.89 92 ARG A CA 1
ATOM 719 C C . ARG A 1 92 ? -7.095 -18.842 6.135 1 46.89 92 ARG A C 1
ATOM 721 O O . ARG A 1 92 ? -7.592 -18.017 6.905 1 46.89 92 ARG A O 1
ATOM 728 N N . VAL A 1 93 ? -6.868 -18.516 4.92 1 54.07 93 VAL A N 1
ATOM 729 C CA . VAL A 1 93 ? -8.059 -17.874 4.376 1 54.07 93 VAL A CA 1
ATOM 730 C C . VAL A 1 93 ? -9.306 -18.633 4.824 1 54.07 93 VAL A C 1
ATOM 732 O O . VAL A 1 93 ? -9.557 -19.751 4.367 1 54.07 93 VAL A O 1
ATOM 735 N N . LEU A 1 94 ? -9.794 -18.213 5.976 1 64.14 94 LEU A N 1
ATOM 736 C CA . LEU A 1 94 ? -10.864 -18.963 6.625 1 64.14 94 LEU A CA 1
ATOM 737 C C . LEU A 1 94 ? -12.229 -18.513 6.116 1 64.14 94 LEU A C 1
ATOM 739 O O . LEU A 1 94 ? -12.496 -17.313 6.022 1 64.14 94 LEU A O 1
ATOM 743 N N . ALA A 1 95 ? -12.817 -19.556 5.449 1 80.14 95 ALA A N 1
ATOM 744 C CA . ALA A 1 95 ? -14.221 -19.337 5.11 1 80.14 95 ALA A CA 1
ATOM 745 C C . ALA A 1 95 ? -15.053 -19.075 6.362 1 80.14 95 ALA A C 1
ATOM 747 O O . ALA A 1 95 ? -14.758 -19.61 7.434 1 80.14 95 ALA A O 1
ATOM 748 N N . LEU A 1 96 ? -15.899 -18.16 6.214 1 86.24 96 LEU A N 1
ATOM 749 C CA . LEU A 1 96 ? -16.86 -17.865 7.271 1 86.24 96 LEU A CA 1
ATOM 750 C C . LEU A 1 96 ? -17.877 -18.993 7.411 1 86.24 96 LEU A C 1
ATOM 752 O O . LEU A 1 96 ? -18.639 -19.267 6.481 1 86.24 96 LEU A O 1
ATOM 756 N N . ASP A 1 97 ? -17.862 -19.648 8.551 1 84.29 97 ASP A N 1
ATOM 757 C CA . ASP A 1 97 ? -18.796 -20.744 8.789 1 84.29 97 ASP A CA 1
ATOM 758 C C . ASP A 1 97 ? -20.238 -20.243 8.808 1 84.29 97 ASP A C 1
ATOM 760 O O . ASP A 1 97 ? -20.526 -19.185 9.372 1 84.29 97 ASP A O 1
ATOM 764 N N . GLN A 1 98 ? -21.139 -20.954 8.162 1 89.54 98 GLN A N 1
ATOM 765 C CA . GLN A 1 98 ? -22.571 -20.673 8.143 1 89.54 98 GLN A CA 1
ATOM 766 C C . GLN A 1 98 ? -22.847 -19.255 7.653 1 89.54 98 GLN A C 1
ATOM 768 O O . GLN A 1 98 ? -23.652 -18.533 8.247 1 89.54 98 GLN A O 1
ATOM 773 N N . TRP A 1 99 ? -22.091 -18.921 6.655 1 92.4 99 TRP A N 1
ATOM 774 C CA . TRP A 1 99 ? -22.169 -17.54 6.192 1 92.4 99 TRP A CA 1
ATOM 775 C C . TRP A 1 99 ? -23.567 -17.216 5.676 1 92.4 99 TRP A C 1
ATOM 777 O O . TRP A 1 99 ? -24.031 -16.079 5.791 1 92.4 99 TRP A O 1
ATOM 787 N N . GLN A 1 100 ? -24.333 -18.174 5.146 1 94.56 100 GLN A N 1
ATOM 788 C CA . GLN A 1 100 ? -25.672 -17.925 4.622 1 94.56 100 GLN A CA 1
ATOM 789 C C . GLN A 1 100 ? -26.641 -17.556 5.742 1 94.56 100 GLN A C 1
ATOM 791 O O . GLN A 1 100 ? -27.48 -16.668 5.576 1 94.56 100 GLN A O 1
ATOM 796 N N . THR A 1 101 ? -26.506 -18.261 6.823 1 94.5 101 THR A N 1
ATOM 797 C CA . THR A 1 101 ? -27.346 -17.972 7.98 1 94.5 101 THR A CA 1
ATOM 798 C C . THR A 1 101 ? -27.019 -16.597 8.555 1 94.5 101 THR A C 1
ATOM 800 O O . THR A 1 101 ? -27.922 -15.835 8.909 1 94.5 101 THR A O 1
ATOM 803 N N . ILE A 1 102 ? -25.761 -16.357 8.647 1 95.02 102 ILE A N 1
ATOM 804 C CA . ILE A 1 102 ? -25.327 -15.07 9.181 1 95.02 102 ILE A CA 1
ATOM 805 C C . ILE A 1 102 ? -25.815 -13.944 8.273 1 95.02 102 ILE A C 1
ATOM 807 O O . ILE A 1 102 ? -26.311 -12.922 8.754 1 95.02 102 ILE A O 1
ATOM 811 N N . ARG A 1 103 ? -25.667 -14.102 7.014 1 95.53 103 ARG A N 1
ATOM 812 C CA . ARG A 1 103 ? -26.122 -13.095 6.061 1 95.53 103 ARG A CA 1
ATOM 813 C C . ARG A 1 103 ? -27.615 -12.827 6.218 1 95.53 103 ARG A C 1
ATOM 815 O O . ARG A 1 103 ? -28.048 -11.673 6.218 1 95.53 103 ARG A O 1
ATOM 822 N N . ALA A 1 104 ? -28.394 -13.876 6.306 1 95.62 104 ALA A N 1
ATOM 823 C CA . ALA A 1 104 ? -29.841 -13.742 6.455 1 95.62 104 ALA A CA 1
ATOM 824 C C . ALA A 1 104 ? -30.193 -12.993 7.736 1 95.62 104 ALA A C 1
ATOM 826 O O . ALA A 1 104 ? -31.097 -12.154 7.744 1 95.62 104 ALA A O 1
ATOM 827 N N . ARG A 1 105 ? -29.486 -13.277 8.741 1 95.09 105 ARG A N 1
ATOM 828 C CA . ARG A 1 105 ? -29.711 -12.605 10.017 1 95.09 105 ARG A CA 1
ATOM 829 C C . ARG A 1 105 ? -29.38 -11.12 9.92 1 95.09 105 ARG A C 1
ATOM 831 O O . ARG A 1 105 ? -30.083 -10.283 10.491 1 95.09 105 ARG A O 1
ATOM 838 N N . MET A 1 106 ? -28.341 -10.839 9.295 1 95.84 106 MET A N 1
ATOM 839 C CA . MET A 1 106 ? -27.933 -9.446 9.137 1 95.84 106 MET A CA 1
ATOM 840 C C . MET A 1 106 ? -28.936 -8.679 8.283 1 95.84 106 MET A C 1
ATOM 842 O O . MET A 1 106 ? -29.257 -7.526 8.579 1 95.84 106 MET A O 1
ATOM 846 N N . GLN A 1 107 ? -29.385 -9.335 7.226 1 94.42 107 GLN A N 1
ATOM 847 C CA . GLN A 1 107 ? -30.344 -8.698 6.33 1 94.42 107 GLN A CA 1
ATOM 848 C C . GLN A 1 107 ? -31.655 -8.399 7.051 1 94.42 107 GLN A C 1
ATOM 850 O O . GLN A 1 107 ? -32.374 -7.468 6.682 1 94.42 107 GLN A O 1
ATOM 855 N N . ALA A 1 108 ? -31.943 -9.088 8.075 1 94.17 108 ALA A N 1
ATOM 856 C CA . ALA A 1 108 ? -33.198 -8.945 8.809 1 94.17 108 ALA A CA 1
ATOM 857 C C . ALA A 1 108 ? -33.114 -7.805 9.82 1 94.17 108 ALA A C 1
ATOM 859 O O . ALA A 1 108 ? -34.137 -7.348 10.335 1 94.17 108 ALA A O 1
ATOM 860 N N . ARG A 1 109 ? -31.97 -7.353 10.045 1 94.19 109 ARG A N 1
ATOM 861 C CA . ARG A 1 109 ? -31.794 -6.27 11.006 1 94.19 109 ARG A CA 1
ATOM 862 C C . ARG A 1 109 ? -32.258 -4.939 10.423 1 94.19 109 ARG A C 1
ATOM 864 O O . ARG A 1 109 ? -31.946 -4.617 9.275 1 94.19 109 ARG A O 1
ATOM 871 N N . PRO A 1 110 ? -32.902 -4.139 11.227 1 93.59 110 PRO A N 1
ATOM 872 C CA . PRO A 1 110 ? -33.402 -2.856 10.728 1 93.59 110 PRO A CA 1
ATOM 873 C C . PRO A 1 110 ? -32.289 -1.834 10.508 1 93.59 110 PRO A C 1
ATOM 875 O O . PRO A 1 110 ? -32.468 -0.873 9.756 1 93.59 110 PRO A O 1
ATOM 878 N N . ASP A 1 111 ? -31.187 -2.033 11.122 1 94.3 111 ASP A N 1
ATOM 879 C CA . ASP A 1 111 ? -30.096 -1.068 11.022 1 94.3 111 ASP A CA 1
ATOM 880 C C . ASP A 1 111 ? -29.176 -1.4 9.85 1 94.3 111 ASP A C 1
ATOM 882 O O . ASP A 1 111 ? -28.211 -0.679 9.587 1 94.3 111 ASP A O 1
ATOM 886 N N . VAL A 1 112 ? -29.496 -2.502 9.109 1 95.13 112 VAL A N 1
ATOM 887 C CA . VAL A 1 112 ? -28.672 -2.926 7.982 1 95.13 112 VAL A CA 1
ATOM 888 C C . VAL A 1 112 ? -29.412 -2.663 6.672 1 95.13 112 VAL A C 1
ATOM 890 O O . VAL A 1 112 ? -30.577 -3.04 6.524 1 95.13 112 VAL A O 1
ATOM 893 N N . VAL A 1 113 ? -28.821 -2.016 5.775 1 94.67 113 VAL A N 1
ATOM 894 C CA . VAL A 1 113 ? -29.417 -1.697 4.482 1 94.67 113 VAL A CA 1
ATOM 895 C C . VAL A 1 113 ? -29.148 -2.831 3.495 1 94.67 113 VAL A C 1
ATOM 897 O O . VAL A 1 113 ? -30.062 -3.297 2.811 1 94.67 113 VAL A O 1
ATOM 900 N N . VAL A 1 114 ? -27.907 -3.236 3.419 1 95.13 114 VAL A N 1
ATOM 901 C CA . VAL A 1 114 ? -27.508 -4.306 2.511 1 95.13 114 VAL A CA 1
ATOM 902 C C . VAL A 1 114 ? -26.447 -5.18 3.176 1 95.13 114 VAL A C 1
ATOM 904 O O . VAL A 1 114 ? -25.589 -4.678 3.907 1 95.13 114 VAL A O 1
ATOM 907 N N . ALA A 1 115 ? -26.557 -6.493 2.992 1 96.41 115 ALA A N 1
ATOM 908 C CA . ALA A 1 115 ? -25.552 -7.475 3.391 1 96.41 115 ALA A CA 1
ATOM 909 C C . ALA A 1 115 ? -25.256 -8.449 2.254 1 96.41 115 ALA A C 1
ATOM 911 O O . ALA A 1 115 ? -26.159 -9.128 1.759 1 96.41 115 ALA A O 1
ATOM 912 N N . THR A 1 116 ? -24.074 -8.486 1.861 1 96.57 116 THR A N 1
ATOM 913 C CA . THR A 1 116 ? -23.723 -9.336 0.729 1 96.57 116 THR A CA 1
ATOM 914 C C . THR A 1 116 ? -22.445 -10.118 1.015 1 96.57 116 THR A C 1
ATOM 916 O O . THR A 1 116 ? -21.547 -9.621 1.698 1 96.57 116 THR A O 1
ATOM 919 N N . PRO A 1 117 ? -22.34 -11.326 0.548 1 96.14 117 PRO A N 1
ATOM 920 C CA . PRO A 1 117 ? -21.112 -12.109 0.71 1 96.14 117 PRO A CA 1
ATOM 921 C C . PRO A 1 117 ? -20 -11.665 -0.238 1 96.14 117 PRO A C 1
ATOM 923 O O . PRO A 1 117 ? -20.279 -11.171 -1.333 1 96.14 117 PRO A O 1
ATOM 926 N N . SER A 1 118 ? -18.842 -11.834 0.236 1 95.68 118 SER A N 1
ATOM 927 C CA . SER A 1 118 ? -17.662 -11.568 -0.58 1 95.68 118 SER A CA 1
ATOM 928 C C . SER A 1 118 ? -16.517 -12.509 -0.22 1 95.68 118 SER A C 1
ATOM 930 O O . SER A 1 118 ? -16.545 -13.157 0.828 1 95.68 118 SER A O 1
ATOM 932 N N . ILE A 1 119 ? -15.644 -12.706 -1.156 1 93.12 119 ILE A N 1
ATOM 933 C CA . ILE A 1 119 ? -14.426 -13.48 -0.94 1 93.12 119 ILE A CA 1
ATOM 934 C C . ILE A 1 119 ? -13.208 -12.64 -1.319 1 93.12 119 ILE A C 1
ATOM 936 O O . ILE A 1 119 ? -13.19 -12 -2.372 1 93.12 119 ILE A O 1
ATOM 940 N N . SER A 1 120 ? -12.331 -12.558 -0.434 1 91.58 120 SER A N 1
ATOM 941 C CA . SER A 1 120 ? -11.091 -11.832 -0.687 1 91.58 120 SER A CA 1
ATOM 942 C C . SER A 1 120 ? -9.88 -12.753 -0.586 1 91.58 120 SER A C 1
ATOM 944 O O . SER A 1 120 ? -9.814 -13.605 0.302 1 91.58 120 SER A O 1
ATOM 946 N N . GLY A 1 121 ? -8.983 -12.569 -1.506 1 90.37 121 GLY A N 1
ATOM 947 C CA . GLY A 1 121 ? -7.755 -13.348 -1.529 1 90.37 121 GLY A CA 1
ATOM 948 C C . GLY A 1 121 ? -6.683 -12.746 -2.417 1 90.37 121 GLY A C 1
ATOM 949 O O . GLY A 1 121 ? -6.833 -11.626 -2.908 1 90.37 121 GLY A O 1
ATOM 950 N N . SER A 1 122 ? -5.637 -13.483 -2.505 1 92.68 122 SER A N 1
ATOM 951 C CA . SER A 1 122 ? -4.494 -13.015 -3.281 1 92.68 122 SER A CA 1
ATOM 952 C C . SER A 1 122 ? -4.325 -13.826 -4.561 1 92.68 122 SER A C 1
ATOM 954 O O . SER A 1 122 ? -4.628 -15.021 -4.59 1 92.68 122 SER A O 1
ATOM 956 N N . ALA A 1 123 ? -3.806 -13.14 -5.596 1 93.22 123 ALA A N 1
ATOM 957 C CA . ALA A 1 123 ? -3.568 -13.787 -6.884 1 93.22 123 ALA A CA 1
ATOM 958 C C . ALA A 1 123 ? -2.47 -13.068 -7.664 1 93.22 123 ALA A C 1
ATOM 960 O O . ALA A 1 123 ? -1.913 -12.074 -7.191 1 93.22 123 ALA A O 1
ATOM 961 N N . LEU A 1 124 ? -2.112 -13.698 -8.74 1 93.14 124 LEU A N 1
ATOM 962 C CA . LEU A 1 124 ? -1.224 -13.075 -9.715 1 93.14 124 LEU A CA 1
ATOM 963 C C . LEU A 1 124 ? -1.956 -12.813 -11.027 1 93.14 124 LEU A C 1
ATOM 965 O O . LEU A 1 124 ? -2.64 -13.697 -11.548 1 93.14 124 LEU A O 1
ATOM 969 N N . ALA A 1 125 ? -1.924 -11.635 -11.406 1 93.92 125 ALA A N 1
ATOM 970 C CA . ALA A 1 125 ? -2.368 -11.309 -12.759 1 93.92 125 ALA A CA 1
ATOM 971 C C . ALA A 1 125 ? -1.208 -11.376 -13.748 1 93.92 125 ALA A C 1
ATOM 973 O O . ALA A 1 125 ? -0.185 -10.713 -13.56 1 93.92 125 ALA A O 1
ATOM 974 N N . VAL A 1 126 ? -1.437 -12.2 -14.76 1 90.32 126 VAL A N 1
ATOM 975 C CA . VAL A 1 126 ? -0.33 -12.463 -15.673 1 90.32 126 VAL A CA 1
ATOM 976 C C . VAL A 1 126 ? -0.753 -12.142 -17.105 1 90.32 126 VAL A C 1
ATOM 978 O O . VAL A 1 126 ? -1.823 -12.563 -17.552 1 90.32 126 VAL A O 1
ATOM 981 N N . ARG A 1 127 ? -0.008 -11.4 -17.75 1 88.51 127 ARG A N 1
ATOM 982 C CA . ARG A 1 127 ? -0.137 -11.129 -19.178 1 88.51 127 ARG A CA 1
ATOM 983 C C . ARG A 1 127 ? 1.212 -11.244 -19.88 1 88.51 127 ARG A C 1
ATOM 985 O O . ARG A 1 127 ? 2.062 -10.36 -19.752 1 88.51 127 ARG A O 1
ATOM 992 N N . GLY A 1 128 ? 1.262 -12.36 -20.627 1 80.52 128 GLY A N 1
ATOM 993 C CA . GLY A 1 128 ? 2.56 -12.571 -21.249 1 80.52 128 GLY A CA 1
ATOM 994 C C . GLY A 1 128 ? 3.682 -12.747 -20.243 1 80.52 128 GLY A C 1
ATOM 995 O O . GLY A 1 128 ? 3.631 -13.646 -19.4 1 80.52 128 GLY A O 1
ATOM 996 N N . ASP A 1 129 ? 4.608 -11.817 -20.275 1 76.19 129 ASP A N 1
ATOM 997 C CA . ASP A 1 129 ? 5.777 -11.941 -19.409 1 76.19 129 ASP A CA 1
ATOM 998 C C . ASP A 1 129 ? 5.662 -11.021 -18.196 1 76.19 129 ASP A C 1
ATOM 1000 O O . ASP A 1 129 ? 6.579 -10.949 -17.376 1 76.19 129 ASP A O 1
ATOM 1004 N N . VAL A 1 130 ? 4.518 -10.409 -18.118 1 80.85 130 VAL A N 1
ATOM 1005 C CA . VAL A 1 130 ? 4.318 -9.482 -17.009 1 80.85 130 VAL A CA 1
ATOM 1006 C C . VAL A 1 130 ? 3.369 -10.099 -15.984 1 80.85 130 VAL A C 1
ATOM 1008 O O . VAL A 1 130 ? 2.365 -10.714 -16.351 1 80.85 130 VAL A O 1
ATOM 1011 N N . SER A 1 131 ? 3.838 -9.982 -14.776 1 88.93 131 SER A N 1
ATOM 1012 C CA . SER A 1 131 ? 2.997 -10.474 -13.689 1 88.93 131 SER A CA 1
ATOM 1013 C C . SER A 1 131 ? 2.898 -9.453 -12.561 1 88.93 131 SER A C 1
ATOM 1015 O O . SER A 1 131 ? 3.88 -8.782 -12.235 1 88.93 131 SER A O 1
ATOM 1017 N N . ARG A 1 132 ? 1.697 -9.346 -12.042 1 90.52 132 ARG A N 1
ATOM 1018 C CA . ARG A 1 132 ? 1.462 -8.444 -10.919 1 90.52 132 ARG A CA 1
ATOM 1019 C C . ARG A 1 132 ? 0.694 -9.146 -9.804 1 90.52 132 ARG A C 1
ATOM 1021 O O . ARG A 1 132 ? -0.23 -9.918 -10.071 1 90.52 132 ARG A O 1
ATOM 1028 N N . SER A 1 133 ? 1.194 -8.851 -8.601 1 91.5 133 SER A N 1
ATOM 1029 C CA . SER A 1 133 ? 0.48 -9.342 -7.427 1 91.5 133 SER A CA 1
ATOM 1030 C C . SER A 1 133 ? -0.779 -8.523 -7.163 1 91.5 133 SER A C 1
ATOM 1032 O O . SER A 1 133 ? -0.712 -7.301 -7.015 1 91.5 133 SER A O 1
ATOM 1034 N N . VAL A 1 134 ? -1.9 -9.241 -7.029 1 93.6 134 VAL A N 1
ATOM 1035 C CA . VAL A 1 134 ? -3.143 -8.492 -6.876 1 93.6 134 VAL A CA 1
ATOM 1036 C C . VAL A 1 134 ? -4.025 -9.163 -5.825 1 93.6 134 VAL A C 1
ATOM 1038 O O . VAL A 1 134 ? -3.829 -10.336 -5.498 1 93.6 134 VAL A O 1
ATOM 1041 N N . GLY A 1 135 ? -4.876 -8.361 -5.299 1 93.76 135 GLY A N 1
ATOM 1042 C CA . GLY A 1 135 ? -5.988 -8.875 -4.515 1 93.76 135 GLY A CA 1
ATOM 1043 C C . GLY A 1 135 ? -7.239 -9.114 -5.34 1 93.76 135 GLY A C 1
ATOM 1044 O O . GLY A 1 135 ? -7.598 -8.291 -6.185 1 93.76 135 GLY A O 1
ATOM 1045 N N . ILE A 1 136 ? -7.814 -10.217 -5.096 1 93.96 136 ILE A N 1
ATOM 1046 C CA . ILE A 1 136 ? -9.06 -10.552 -5.778 1 93.96 136 ILE A CA 1
ATOM 1047 C C . ILE A 1 136 ? -10.23 -10.428 -4.805 1 93.96 136 ILE A C 1
ATOM 1049 O O . ILE A 1 136 ? -10.181 -10.96 -3.694 1 93.96 136 ILE A O 1
ATOM 1053 N N . VAL A 1 137 ? -11.192 -9.763 -5.263 1 94.78 137 VAL A N 1
ATOM 1054 C CA . VAL A 1 137 ? -12.429 -9.651 -4.498 1 94.78 137 VAL A CA 1
ATOM 1055 C C . VAL A 1 137 ? -13.59 -10.228 -5.305 1 94.78 137 VAL A C 1
ATOM 1057 O O . VAL A 1 137 ? -13.953 -9.689 -6.354 1 94.78 137 VAL A O 1
ATOM 1060 N N . GLY A 1 138 ? -14.052 -11.289 -4.84 1 96.25 138 GLY A N 1
ATOM 1061 C CA . GLY A 1 138 ? -15.245 -11.878 -5.428 1 96.25 138 GLY A CA 1
ATOM 1062 C C . GLY A 1 138 ? -16.532 -11.315 -4.856 1 96.25 138 GLY A C 1
ATOM 1063 O O . GLY A 1 138 ? -16.74 -11.337 -3.641 1 96.25 138 GLY A O 1
ATOM 1064 N N . ILE A 1 139 ? -17.408 -10.942 -5.762 1 96.56 139 ILE A N 1
ATOM 1065 C CA . ILE A 1 139 ? -18.58 -10.237 -5.253 1 96.56 139 ILE A CA 1
ATOM 1066 C C . ILE A 1 139 ? -19.815 -10.645 -6.053 1 96.56 139 ILE A C 1
ATOM 1068 O O . ILE A 1 139 ? -19.698 -11.21 -7.143 1 96.56 139 ILE A O 1
ATOM 1072 N N . GLU A 1 140 ? -20.972 -10.365 -5.461 1 96.02 140 GLU A N 1
ATOM 1073 C CA . GLU A 1 140 ? -22.231 -10.244 -6.189 1 96.02 140 GLU A CA 1
ATOM 1074 C C . GLU A 1 140 ? -22.486 -8.8 -6.614 1 96.02 140 GLU A C 1
ATOM 1076 O O . GLU A 1 140 ? -22.878 -7.967 -5.794 1 96.02 140 GLU A O 1
ATOM 1081 N N . ALA A 1 141 ? -22.299 -8.56 -7.856 1 94.61 141 ALA A N 1
ATOM 1082 C CA . ALA A 1 141 ? -22.136 -7.202 -8.369 1 94.61 141 ALA A CA 1
ATOM 1083 C C . ALA A 1 141 ? -23.324 -6.324 -7.985 1 94.61 141 ALA A C 1
ATOM 1085 O O . ALA A 1 141 ? -23.146 -5.217 -7.471 1 94.61 141 ALA A O 1
ATOM 1086 N N . ASP A 1 142 ? -24.505 -6.746 -8.128 1 92.6 142 ASP A N 1
ATOM 1087 C CA . ASP A 1 142 ? -25.696 -5.932 -7.91 1 92.6 142 ASP A CA 1
ATOM 1088 C C . ASP A 1 142 ? -25.784 -5.464 -6.459 1 92.6 142 ASP A C 1
ATOM 1090 O O . ASP A 1 142 ? -26.049 -4.29 -6.195 1 92.6 142 ASP A O 1
ATOM 1094 N N . ASP A 1 143 ? -25.503 -6.339 -5.589 1 93.52 143 ASP A N 1
ATOM 1095 C CA . ASP A 1 143 ? -25.589 -6.001 -4.171 1 93.52 143 ASP A CA 1
ATOM 1096 C C . ASP A 1 143 ? -24.355 -5.224 -3.716 1 93.52 143 ASP A C 1
ATOM 1098 O O . ASP A 1 143 ? -24.47 -4.244 -2.978 1 93.52 143 ASP A O 1
ATOM 1102 N N . TYR A 1 144 ? -23.25 -5.661 -4.19 1 94.52 144 TYR A N 1
ATOM 1103 C CA . TYR A 1 144 ? -22 -5.064 -3.732 1 94.52 144 TYR A CA 1
ATOM 1104 C C . TYR A 1 144 ? -21.887 -3.616 -4.194 1 94.52 144 TYR A C 1
ATOM 1106 O O . TYR A 1 144 ? -21.356 -2.767 -3.474 1 94.52 144 TYR A O 1
ATOM 1114 N N . PHE A 1 145 ? -22.434 -3.322 -5.377 1 93.37 145 PHE A N 1
ATOM 1115 C CA . PHE A 1 145 ? -22.327 -1.975 -5.926 1 93.37 145 PHE A CA 1
ATOM 1116 C C . PHE A 1 145 ? -23.211 -1.004 -5.153 1 93.37 145 PHE A C 1
ATOM 1118 O O . PHE A 1 145 ? -23.079 0.213 -5.298 1 93.37 145 PHE A O 1
ATOM 1125 N N . ARG A 1 146 ? -24.048 -1.537 -4.325 1 90.24 146 ARG A N 1
ATOM 1126 C CA . ARG A 1 146 ? -24.844 -0.693 -3.44 1 90.24 146 ARG A CA 1
ATOM 1127 C C . ARG A 1 146 ? -24.055 -0.309 -2.192 1 90.24 146 ARG A C 1
ATOM 1129 O O . ARG A 1 146 ? -24.456 0.59 -1.45 1 90.24 146 ARG A O 1
ATOM 1136 N N . ILE A 1 147 ? -23.075 -1.038 -1.925 1 90.14 147 ILE A N 1
ATOM 1137 C CA . ILE A 1 147 ? -22.181 -0.76 -0.807 1 90.14 147 ILE A CA 1
ATOM 1138 C C . ILE A 1 147 ? -21.022 0.116 -1.278 1 90.14 147 ILE A C 1
ATOM 1140 O O . ILE A 1 147 ? -20.787 1.194 -0.727 1 90.14 147 ILE A O 1
ATOM 1144 N N . VAL A 1 148 ? -20.361 -0.408 -2.288 1 88.02 148 VAL A N 1
ATOM 1145 C CA . VAL A 1 148 ? -19.268 0.31 -2.935 1 88.02 148 VAL A CA 1
ATOM 1146 C C . VAL A 1 148 ? -19.724 0.827 -4.298 1 88.02 148 VAL A C 1
ATOM 1148 O O . VAL A 1 148 ? -20.143 0.047 -5.156 1 88.02 148 VAL A O 1
ATOM 1151 N N . ARG A 1 149 ? -19.609 2.079 -4.514 1 88.31 149 ARG A N 1
ATOM 1152 C CA . ARG A 1 149 ? -20.108 2.68 -5.747 1 88.31 149 ARG A CA 1
ATOM 1153 C C . ARG A 1 149 ? -19.06 2.611 -6.852 1 88.31 149 ARG A C 1
ATOM 1155 O O . ARG A 1 149 ? -18.746 3.623 -7.481 1 88.31 149 ARG A O 1
ATOM 1162 N N . LEU A 1 150 ? -18.653 1.417 -7.164 1 90.33 150 LEU A N 1
ATOM 1163 C CA . LEU A 1 150 ? -17.629 1.178 -8.175 1 90.33 150 LEU A CA 1
ATOM 1164 C C . LEU A 1 150 ? -18.076 1.7 -9.536 1 90.33 150 LEU A C 1
ATOM 1166 O O . LEU A 1 150 ? -17.27 2.25 -10.29 1 90.33 150 LEU A O 1
ATOM 1170 N N . PRO A 1 151 ? -19.356 1.56 -9.94 1 92.76 151 PRO A N 1
ATOM 1171 C CA . PRO A 1 151 ? -19.818 2.031 -11.248 1 92.76 151 PRO A CA 1
ATOM 1172 C C . PRO A 1 151 ? -19.573 3.523 -11.458 1 92.76 151 PRO A C 1
ATOM 1174 O O . PRO A 1 151 ? -19.361 3.964 -12.59 1 92.76 151 PRO A O 1
ATOM 1177 N N . ASP A 1 152 ? -19.573 4.262 -10.395 1 91.58 152 ASP A N 1
ATOM 1178 C CA . ASP A 1 152 ? -19.366 5.703 -10.493 1 91.58 152 ASP A CA 1
ATOM 1179 C C . ASP A 1 152 ? -17.907 6.029 -10.808 1 91.58 152 ASP A C 1
ATOM 1181 O O . ASP A 1 152 ? -17.586 7.155 -11.192 1 91.58 152 ASP A O 1
ATOM 1185 N N . TYR A 1 153 ? -17.054 5.031 -10.695 1 91.96 153 TYR A N 1
ATOM 1186 C CA . TYR A 1 153 ? -15.626 5.296 -10.831 1 91.96 153 TYR A CA 1
ATOM 1187 C C . TYR A 1 153 ? -15.045 4.555 -12.029 1 91.96 153 TYR A C 1
ATOM 1189 O O . TYR A 1 153 ? -13.825 4.429 -12.157 1 91.96 153 TYR A O 1
ATOM 1197 N N . ILE A 1 154 ? -15.901 4.084 -12.829 1 95.61 154 ILE A N 1
ATOM 1198 C CA . ILE A 1 154 ? -15.455 3.403 -14.04 1 95.61 154 ILE A CA 1
ATOM 1199 C C . ILE A 1 154 ? -14.948 4.428 -15.052 1 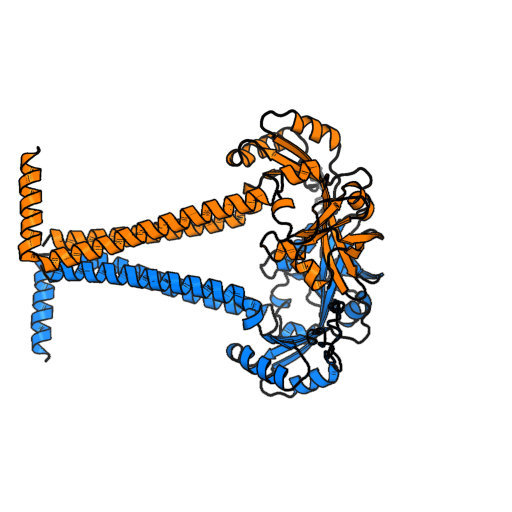95.61 154 ILE A C 1
ATOM 1201 O O . ILE A 1 154 ? -15.645 5.397 -15.365 1 95.61 154 ILE A O 1
ATOM 1205 N N . VAL A 1 155 ? -13.804 4.257 -15.529 1 96.25 155 VAL A N 1
ATOM 1206 C CA . VAL A 1 155 ? -13.212 5.202 -16.471 1 96.25 155 VAL A CA 1
ATOM 1207 C C . VAL A 1 155 ? -13.287 4.635 -17.887 1 96.25 155 VAL A C 1
ATOM 1209 O O . VAL A 1 155 ? -13.286 5.388 -18.864 1 96.25 155 VAL A O 1
ATOM 1212 N N . ALA A 1 156 ? -13.308 3.325 -18.054 1 96.92 156 ALA A N 1
ATOM 1213 C CA . ALA A 1 156 ? -13.44 2.637 -19.336 1 96.92 156 ALA A CA 1
ATOM 1214 C C . ALA A 1 156 ? -14.179 1.312 -19.174 1 96.92 156 ALA A C 1
ATOM 1216 O O . ALA A 1 156 ? -13.958 0.585 -18.202 1 96.92 156 ALA A O 1
ATOM 1217 N N . GLY A 1 157 ? -15.056 1.081 -20.088 1 96.98 157 GLY A N 1
ATOM 1218 C CA . GLY A 1 157 ? -15.791 -0.173 -20.051 1 96.98 157 GLY A CA 1
ATOM 1219 C C . GLY A 1 157 ? -17.085 -0.084 -19.265 1 96.98 157 GLY A C 1
ATOM 1220 O O . GLY A 1 157 ? -17.736 0.963 -19.246 1 96.98 157 GLY A O 1
ATOM 1221 N N . GLU A 1 158 ? -17.536 -1.274 -18.755 1 94.99 158 GLU A N 1
ATOM 1222 C CA . GLU A 1 158 ? -18.807 -1.376 -18.044 1 94.99 158 GLU A CA 1
ATOM 1223 C C . GLU A 1 158 ? -18.639 -2.107 -16.715 1 94.99 158 GLU A C 1
ATOM 1225 O O . GLU A 1 158 ? -17.85 -3.048 -16.614 1 94.99 158 GLU A O 1
ATOM 1230 N N . PRO A 1 159 ? -19.394 -1.608 -15.81 1 92.73 159 PRO A N 1
ATOM 1231 C CA . PRO A 1 159 ? -19.34 -2.286 -14.513 1 92.73 159 PRO A CA 1
ATOM 1232 C C . PRO A 1 159 ? -20.2 -3.547 -14.47 1 92.73 159 PRO A C 1
ATOM 1234 O O . PRO A 1 159 ? -21.122 -3.643 -13.657 1 92.73 159 PRO A O 1
ATOM 1237 N N . ARG A 1 160 ? -20.021 -4.438 -15.3 1 91.98 160 ARG A N 1
ATOM 1238 C CA . ARG A 1 160 ? -20.716 -5.72 -15.346 1 91.98 160 ARG A CA 1
ATOM 1239 C C . ARG A 1 160 ? -19.741 -6.878 -15.16 1 91.98 160 ARG A C 1
ATOM 1241 O O . ARG A 1 160 ? -18.633 -6.856 -15.7 1 91.98 160 ARG A O 1
ATOM 1248 N N . LEU A 1 161 ? -20.211 -7.751 -14.341 1 94.57 161 LEU A N 1
ATOM 1249 C CA . LEU A 1 161 ? -19.359 -8.897 -14.041 1 94.57 161 LEU A CA 1
ATOM 1250 C C . LEU A 1 161 ? -20.066 -10.204 -14.383 1 94.57 161 LEU A C 1
ATOM 1252 O O . LEU A 1 161 ? -21.025 -10.59 -13.711 1 94.57 161 LEU A O 1
ATOM 1256 N N . GLU A 1 162 ? -19.599 -10.792 -15.433 1 94.2 162 GLU A N 1
ATOM 1257 C CA . GLU A 1 162 ? -19.98 -12.169 -15.735 1 94.2 162 GLU A CA 1
ATOM 1258 C C . GLU A 1 162 ? -18.919 -13.153 -15.251 1 94.2 162 GLU A C 1
ATOM 1260 O O . GLU A 1 162 ? -17.946 -12.758 -14.605 1 94.2 162 GLU A O 1
ATOM 1265 N N . ALA A 1 163 ? -19.085 -14.417 -15.564 1 93.83 163 ALA A N 1
ATOM 1266 C CA . ALA A 1 163 ? -18.239 -15.472 -15.013 1 93.83 163 ALA A CA 1
ATOM 1267 C C . ALA A 1 163 ? -16.792 -15.309 -15.468 1 93.83 163 ALA A C 1
ATOM 1269 O O . ALA A 1 163 ? -15.861 -15.646 -14.733 1 93.83 163 ALA A O 1
ATOM 1270 N N . ASP A 1 164 ? -16.591 -14.695 -16.653 1 95.91 164 ASP A N 1
ATOM 1271 C CA . ASP A 1 164 ? -15.241 -14.614 -17.202 1 95.91 164 ASP A CA 1
ATOM 1272 C C . ASP A 1 164 ? -14.764 -13.165 -17.274 1 95.91 164 ASP A C 1
ATOM 1274 O O . ASP A 1 164 ? -13.877 -12.837 -18.065 1 95.91 164 ASP A O 1
ATOM 1278 N N . ASP A 1 165 ? -15.416 -12.35 -16.46 1 97.61 165 ASP A N 1
ATOM 1279 C CA . ASP A 1 165 ? -15.065 -10.933 -16.487 1 97.61 165 ASP A CA 1
ATOM 1280 C C . ASP A 1 165 ? -14.238 -10.549 -15.263 1 97.61 165 ASP A C 1
ATOM 1282 O O . ASP A 1 165 ? -14.302 -11.217 -14.229 1 97.61 165 ASP A O 1
ATOM 1286 N N . ILE A 1 166 ? -13.519 -9.485 -15.42 1 97.9 166 ILE A N 1
ATOM 1287 C CA . ILE A 1 166 ? -12.739 -8.921 -14.324 1 97.9 166 ILE A CA 1
ATOM 1288 C C . ILE A 1 166 ? -12.71 -7.399 -14.44 1 97.9 166 ILE A C 1
ATOM 1290 O O . ILE A 1 166 ? -12.623 -6.856 -15.544 1 97.9 166 ILE A O 1
ATOM 1294 N N . LEU A 1 167 ? -12.931 -6.741 -13.373 1 97.98 167 LEU A N 1
ATOM 1295 C CA . LEU A 1 167 ? -12.709 -5.303 -13.275 1 97.98 167 LEU A CA 1
ATOM 1296 C C . LEU A 1 167 ? -11.354 -5.004 -12.642 1 97.98 167 LEU A C 1
ATOM 1298 O O . LEU A 1 167 ? -11.01 -5.576 -11.605 1 97.98 167 LEU A O 1
ATOM 1302 N N . VAL A 1 168 ? -10.601 -4.11 -13.254 1 97.29 168 VAL A N 1
ATOM 1303 C CA . VAL A 1 168 ? -9.255 -3.842 -12.758 1 97.29 168 VAL A CA 1
ATOM 1304 C C . VAL A 1 168 ? -9.075 -2.342 -12.535 1 97.29 168 VAL A C 1
ATOM 1306 O O . VAL A 1 168 ? -9.788 -1.53 -13.128 1 97.29 168 VAL A O 1
ATOM 1309 N N . GLY A 1 169 ? -8.224 -2.091 -11.661 1 96.22 169 GLY A N 1
ATOM 1310 C CA . GLY A 1 169 ? -7.896 -0.69 -11.448 1 96.22 169 GLY A CA 1
ATOM 1311 C C . GLY A 1 169 ? -7.065 -0.095 -12.569 1 96.22 169 GLY A C 1
ATOM 1312 O O . GLY A 1 169 ? -6.376 -0.82 -13.291 1 96.22 169 GLY A O 1
ATOM 1313 N N . LEU A 1 170 ? -7.061 1.156 -12.623 1 95.46 170 LEU A N 1
ATOM 1314 C CA . LEU A 1 170 ? -6.414 1.913 -13.69 1 95.46 170 LEU A CA 1
ATOM 1315 C C . LEU A 1 170 ? -4.909 1.67 -13.693 1 95.46 170 LEU A C 1
ATOM 1317 O O . LEU A 1 170 ? -4.323 1.389 -14.741 1 95.46 170 LEU A O 1
ATOM 1321 N N . ASP A 1 171 ? -4.305 1.757 -12.595 1 92.03 171 ASP A N 1
ATOM 1322 C CA . ASP A 1 171 ? -2.854 1.617 -12.514 1 92.03 171 ASP A CA 1
ATOM 1323 C C . ASP A 1 171 ? -2.423 0.185 -12.823 1 92.03 171 ASP A C 1
ATOM 1325 O O . ASP A 1 171 ? -1.368 -0.036 -13.421 1 92.03 171 ASP A O 1
ATOM 1329 N N . LEU A 1 172 ? -3.175 -0.758 -12.373 1 93.81 172 LEU A N 1
ATOM 1330 C CA . LEU A 1 172 ? -2.893 -2.143 -12.733 1 93.81 172 LEU A CA 1
ATOM 1331 C C . LEU A 1 172 ? -2.988 -2.344 -14.242 1 93.81 172 LEU A C 1
ATOM 1333 O O . LEU A 1 172 ? -2.136 -3.006 -14.839 1 93.81 172 LEU A O 1
ATOM 1337 N N . ALA A 1 173 ? -4.024 -1.83 -14.844 1 94.74 173 ALA A N 1
ATOM 1338 C CA . ALA A 1 173 ? -4.185 -1.927 -16.292 1 94.74 173 ALA A CA 1
ATOM 1339 C C . ALA A 1 173 ? -2.978 -1.338 -17.018 1 94.74 173 ALA A C 1
ATOM 1341 O O . ALA A 1 173 ? -2.478 -1.925 -17.98 1 94.74 173 ALA A O 1
ATOM 1342 N N . ASN A 1 174 ? -2.57 -0.248 -16.589 1 89.45 174 ASN A N 1
ATOM 1343 C CA . ASN A 1 174 ? -1.404 0.398 -17.183 1 89.45 174 ASN A CA 1
ATOM 1344 C C . ASN A 1 174 ? -0.147 -0.452 -17.019 1 89.45 174 ASN A C 1
ATOM 1346 O O . ASN A 1 174 ? 0.642 -0.588 -17.956 1 89.45 174 ASN A O 1
ATOM 1350 N N . ASP A 1 175 ? -0.029 -0.975 -15.883 1 87.3 175 ASP A N 1
ATOM 1351 C CA . ASP A 1 175 ? 1.146 -1.793 -15.601 1 87.3 175 ASP A CA 1
ATOM 1352 C C . ASP A 1 175 ? 1.171 -3.041 -16.481 1 87.3 175 ASP A C 1
ATOM 1354 O O . ASP A 1 175 ? 2.237 -3.471 -16.927 1 87.3 175 ASP A O 1
ATOM 1358 N N . LEU A 1 176 ? 0.028 -3.593 -16.658 1 90.05 176 LEU A N 1
ATOM 1359 C CA . LEU A 1 176 ? -0.077 -4.818 -17.444 1 90.05 176 LEU A CA 1
ATOM 1360 C C . LEU A 1 176 ? -0.166 -4.502 -18.933 1 90.05 176 LEU A C 1
ATOM 1362 O O . LEU A 1 176 ? -0.032 -5.397 -19.771 1 90.05 176 LEU A O 1
ATOM 1366 N N . GLY A 1 177 ? -0.415 -3.287 -19.265 1 88.28 177 GLY A N 1
ATOM 1367 C CA . GLY A 1 177 ? -0.595 -2.896 -20.654 1 88.28 177 GLY A CA 1
ATOM 1368 C C . GLY A 1 177 ? -1.859 -3.461 -21.274 1 88.28 177 GLY A C 1
ATOM 1369 O O . GLY A 1 177 ? -1.835 -3.958 -22.402 1 88.28 177 GLY A O 1
ATOM 1370 N N . VAL A 1 178 ? -2.883 -3.397 -20.458 1 91.91 178 VAL A N 1
ATOM 1371 C CA . VAL A 1 178 ? -4.122 -3.988 -20.953 1 91.91 178 VAL A CA 1
ATOM 1372 C C . VAL A 1 178 ? -5.201 -2.913 -21.058 1 91.91 178 VAL A C 1
ATOM 1374 O O . VAL A 1 178 ? -5.133 -1.887 -20.377 1 91.91 178 VAL A O 1
ATOM 1377 N N . THR A 1 179 ? -6.153 -3.187 -21.938 1 94.42 179 THR A N 1
ATOM 1378 C CA . THR A 1 179 ? -7.34 -2.355 -22.098 1 94.42 179 THR A CA 1
ATOM 1379 C C . THR A 1 179 ? -8.607 -3.205 -22.049 1 94.42 179 THR A C 1
ATOM 1381 O O . THR A 1 179 ? -8.534 -4.432 -21.961 1 94.42 179 THR A O 1
ATOM 1384 N N . VAL A 1 180 ? -9.726 -2.512 -22.111 1 97.04 180 VAL A N 1
ATOM 1385 C CA . VAL A 1 180 ? -11.005 -3.211 -22.052 1 97.04 180 VAL A CA 1
ATOM 1386 C C . VAL A 1 180 ? -11.105 -4.205 -23.207 1 97.04 180 VAL A C 1
ATOM 1388 O O . VAL A 1 180 ? -10.793 -3.87 -24.352 1 97.04 180 VAL A O 1
ATOM 1391 N N . GLY A 1 181 ? -11.471 -5.381 -22.914 1 96.41 181 GLY A N 1
ATOM 1392 C CA . GLY A 1 181 ? -11.584 -6.416 -23.929 1 96.41 181 GLY A CA 1
ATOM 1393 C C . GLY A 1 181 ? -10.409 -7.376 -23.936 1 96.41 181 GLY A C 1
ATOM 1394 O O . GLY A 1 181 ? -10.51 -8.486 -24.463 1 96.41 181 GLY A O 1
ATOM 1395 N N . ASP A 1 182 ? -9.34 -7.012 -23.358 1 95.58 182 ASP A N 1
ATOM 1396 C CA . ASP A 1 182 ? -8.148 -7.852 -23.311 1 95.58 182 ASP A CA 1
ATOM 1397 C C . ASP A 1 182 ? -8.313 -8.983 -22.297 1 95.58 182 ASP A C 1
ATOM 1399 O O . ASP A 1 182 ? -9.145 -8.895 -21.391 1 95.58 182 ASP A O 1
ATOM 1403 N N . LYS A 1 183 ? -7.487 -9.975 -22.516 1 96.34 183 LYS A N 1
ATOM 1404 C CA . LYS A 1 183 ? -7.521 -11.122 -21.613 1 96.34 183 LYS A CA 1
ATOM 1405 C C . LYS A 1 183 ? -6.312 -11.125 -20.682 1 96.34 183 LYS A C 1
ATOM 1407 O O . LYS A 1 183 ? -5.218 -10.715 -21.075 1 96.34 183 LYS A O 1
ATOM 1412 N N . VAL A 1 184 ? -6.6 -11.533 -19.493 1 95.08 184 VAL A N 1
ATOM 1413 C CA . VAL A 1 184 ? -5.544 -11.649 -18.493 1 95.08 184 VAL A CA 1
ATOM 1414 C C . VAL A 1 184 ? -5.67 -12.985 -17.762 1 95.08 184 VAL A C 1
ATOM 1416 O O . VAL A 1 184 ? -6.778 -13.426 -17.449 1 95.08 184 VAL A O 1
ATOM 1419 N N . ASN A 1 185 ? -4.513 -13.588 -17.538 1 94.02 185 ASN A N 1
ATOM 1420 C CA . ASN A 1 185 ? -4.487 -14.807 -16.738 1 94.02 185 ASN A CA 1
ATOM 1421 C C . ASN A 1 185 ? -4.372 -14.498 -15.248 1 94.02 185 ASN A C 1
ATOM 1423 O O . ASN A 1 185 ? -3.497 -13.734 -14.834 1 94.02 185 ASN A O 1
ATOM 1427 N N . VAL A 1 186 ? -5.273 -15.031 -14.498 1 94.48 186 VAL A N 1
ATOM 1428 C CA . VAL A 1 186 ? -5.252 -14.839 -13.052 1 94.48 186 VAL A CA 1
ATOM 1429 C C . VAL A 1 186 ? -4.996 -16.174 -12.357 1 94.48 186 VAL A C 1
ATOM 1431 O O . VAL A 1 186 ? -5.744 -17.135 -12.551 1 94.48 186 VAL A O 1
ATOM 1434 N N . ALA A 1 187 ? -3.934 -16.113 -11.564 1 90.74 187 ALA A N 1
ATOM 1435 C CA . ALA A 1 187 ? -3.543 -17.343 -10.881 1 90.74 187 ALA A CA 1
ATOM 1436 C C . ALA A 1 187 ? -3.626 -17.18 -9.366 1 90.74 187 ALA A C 1
ATOM 1438 O O . ALA A 1 187 ? -2.994 -16.286 -8.797 1 90.74 187 ALA A O 1
ATOM 1439 N N . GLY A 1 188 ? -4.361 -18.066 -8.759 1 86.45 188 GLY A N 1
ATOM 1440 C CA . GLY A 1 188 ? -4.46 -18.052 -7.308 1 86.45 188 GLY A CA 1
ATOM 1441 C C . GLY A 1 188 ? -3.371 -18.86 -6.628 1 86.45 188 GLY A C 1
ATOM 1442 O O . GLY A 1 188 ? -2.559 -19.503 -7.296 1 86.45 188 GLY A O 1
ATOM 1443 N N . GLY A 1 189 ? -3.274 -18.796 -5.332 1 77.12 189 GLY A N 1
ATOM 1444 C CA . GLY A 1 189 ? -2.218 -19.425 -4.554 1 77.12 189 GLY A CA 1
ATOM 1445 C C . GLY A 1 189 ? -2.32 -20.939 -4.525 1 77.12 189 GLY A C 1
ATOM 1446 O O . GLY A 1 189 ? -1.328 -21.628 -4.276 1 77.12 189 GLY A O 1
ATOM 1447 N N . LYS A 1 190 ? -3.388 -21.518 -4.718 1 75.07 190 LYS A N 1
ATOM 1448 C CA . LYS A 1 190 ? -3.552 -22.964 -4.598 1 75.07 190 LYS A CA 1
ATOM 1449 C C . LYS A 1 190 ? -3.777 -23.607 -5.963 1 75.07 190 LYS A C 1
ATOM 1451 O O . LYS A 1 190 ? -4.562 -24.549 -6.089 1 75.07 190 LYS A O 1
ATOM 1456 N N . GLY A 1 191 ? -3.205 -22.937 -6.947 1 72.92 191 GLY A N 1
ATOM 1457 C CA . GLY A 1 191 ? -3.188 -23.576 -8.253 1 72.92 191 GLY A CA 1
ATOM 1458 C C . GLY A 1 191 ? -4.368 -23.187 -9.124 1 72.92 191 GLY A C 1
ATOM 1459 O O . GLY A 1 191 ? -4.518 -23.693 -10.238 1 72.92 191 GLY A O 1
ATOM 1460 N N . GLY A 1 192 ? -5.279 -22.442 -8.609 1 81.55 192 GLY A N 1
ATOM 1461 C CA . GLY A 1 192 ? -6.347 -21.964 -9.472 1 81.55 192 GLY A CA 1
ATOM 1462 C C . GLY A 1 192 ? -5.869 -20.984 -10.527 1 81.55 192 GLY A C 1
ATOM 1463 O O . GLY A 1 192 ? -4.98 -20.17 -10.268 1 81.55 192 GLY A O 1
ATOM 1464 N N . ASN A 1 193 ? -6.285 -21.291 -11.758 1 89.02 193 ASN A N 1
ATOM 1465 C CA . ASN A 1 193 ? -5.954 -20.388 -12.856 1 89.02 193 ASN A CA 1
ATOM 1466 C C . ASN A 1 193 ? -7.144 -20.179 -13.788 1 89.02 193 ASN A C 1
ATOM 1468 O O . ASN A 1 193 ? -7.895 -21.116 -14.063 1 89.02 193 ASN A O 1
ATOM 1472 N N . ARG A 1 194 ? -7.319 -18.96 -14.184 1 93.07 194 ARG A N 1
ATOM 1473 C CA . ARG A 1 194 ? -8.414 -18.624 -15.088 1 93.07 194 ARG A CA 1
ATOM 1474 C C . ARG A 1 194 ? -8.038 -17.456 -15.994 1 93.07 194 ARG A C 1
ATOM 1476 O O . ARG A 1 194 ? -7.392 -16.503 -15.551 1 93.07 194 ARG A O 1
ATOM 1483 N N . VAL A 1 195 ? -8.465 -17.637 -17.218 1 96.1 195 VAL A N 1
ATOM 1484 C CA . VAL A 1 195 ? -8.333 -16.511 -18.137 1 96.1 195 VAL A CA 1
ATOM 1485 C C . VAL A 1 195 ? -9.579 -15.632 -18.059 1 96.1 195 VAL A C 1
ATOM 1487 O O . VAL A 1 195 ? -10.698 -16.111 -18.257 1 96.1 195 VAL A O 1
ATOM 1490 N N . LEU A 1 196 ? -9.372 -14.412 -17.782 1 97.36 196 LEU A N 1
ATOM 1491 C CA . LEU A 1 196 ? -10.484 -13.48 -17.63 1 97.36 196 LEU A CA 1
ATOM 1492 C C . LEU A 1 196 ? -10.363 -12.324 -18.618 1 97.36 196 LEU A C 1
ATOM 1494 O O . LEU A 1 196 ? -9.255 -11.955 -19.015 1 97.36 196 LEU A O 1
ATOM 1498 N N . THR A 1 197 ? -11.5 -11.757 -18.927 1 97.95 197 THR A N 1
ATOM 1499 C CA . THR A 1 197 ? -11.549 -10.628 -19.85 1 97.95 197 THR A CA 1
ATOM 1500 C C . THR A 1 197 ? -11.788 -9.323 -19.095 1 97.95 197 THR A C 1
ATOM 1502 O O . THR A 1 197 ? -12.691 -9.239 -18.26 1 97.95 197 THR A O 1
ATOM 1505 N N . ILE A 1 198 ? -11.016 -8.384 -19.416 1 97.78 198 ILE A N 1
ATOM 1506 C CA . ILE A 1 198 ? -11.185 -7.077 -18.791 1 97.78 198 ILE A CA 1
ATOM 1507 C C . ILE A 1 198 ? -12.475 -6.43 -19.289 1 97.78 198 ILE A C 1
ATOM 1509 O O . ILE A 1 198 ? -12.597 -6.106 -20.473 1 97.78 198 ILE A O 1
ATOM 1513 N N . ARG A 1 199 ? -13.33 -6.206 -18.434 1 97.94 199 ARG A N 1
ATOM 1514 C CA . ARG A 1 199 ? -14.62 -5.641 -18.818 1 97.94 199 ARG A CA 1
ATOM 1515 C C . ARG A 1 199 ? -14.712 -4.171 -18.423 1 97.94 199 ARG A C 1
ATOM 1517 O O . ARG A 1 199 ? -15.454 -3.403 -19.04 1 97.94 199 ARG A O 1
ATOM 1524 N N . GLY A 1 200 ? -13.96 -3.839 -17.415 1 97.49 200 GLY A N 1
ATOM 1525 C CA . GLY A 1 200 ? -13.968 -2.459 -16.956 1 97.49 200 GLY A CA 1
ATOM 1526 C C . GLY A 1 200 ? -12.699 -2.067 -16.223 1 97.49 200 GLY A C 1
ATOM 1527 O O . GLY A 1 200 ? -12.039 -2.914 -15.617 1 97.49 200 GLY A O 1
ATOM 1528 N N . ILE A 1 201 ? -12.365 -0.808 -16.323 1 97.78 201 ILE A N 1
ATOM 1529 C CA . ILE A 1 201 ? -11.241 -0.207 -15.613 1 97.78 201 ILE A CA 1
ATOM 1530 C C . ILE A 1 201 ? -11.742 0.92 -14.713 1 97.78 201 ILE A C 1
ATOM 1532 O O . ILE A 1 201 ? -12.482 1.798 -15.162 1 97.78 201 ILE A O 1
ATOM 1536 N N . PHE A 1 202 ? -11.398 0.825 -13.444 1 95.34 202 PHE A N 1
ATOM 1537 C CA . PHE A 1 202 ? -11.884 1.831 -12.507 1 95.34 202 PHE A CA 1
ATOM 1538 C C . PHE A 1 202 ? -10.728 2.646 -11.94 1 95.34 202 PHE A C 1
ATOM 1540 O O . PHE A 1 202 ? -9.573 2.221 -12.003 1 95.34 202 PHE A O 1
ATOM 1547 N N . ASP A 1 203 ? -11.088 3.821 -11.411 1 93.43 203 ASP A N 1
ATOM 1548 C CA . ASP A 1 203 ? -10.153 4.695 -10.709 1 93.43 203 ASP A CA 1
ATOM 1549 C C . ASP A 1 203 ? -10.758 5.212 -9.406 1 93.43 203 ASP A C 1
ATOM 1551 O O . ASP A 1 203 ? -11.545 6.161 -9.414 1 93.43 203 ASP A O 1
ATOM 1555 N N . LEU A 1 204 ? -10.364 4.677 -8.296 1 83.63 204 LEU A N 1
ATOM 1556 C CA . LEU A 1 204 ? -10.894 5.085 -7 1 83.63 204 LEU A CA 1
ATOM 1557 C C . LEU A 1 204 ? -10.081 6.236 -6.418 1 83.63 204 LEU A C 1
ATOM 1559 O O . LEU A 1 204 ? -10.297 6.638 -5.272 1 83.63 204 LEU A O 1
ATOM 1563 N N . GLY A 1 205 ? -9.07 6.697 -7.2 1 76.03 205 GLY A N 1
ATOM 1564 C CA . GLY A 1 205 ? -8.314 7.872 -6.796 1 76.03 205 GLY A CA 1
ATOM 1565 C C . GLY A 1 205 ? -7.139 7.544 -5.894 1 76.03 205 GLY A C 1
ATOM 1566 O O . GLY A 1 205 ? -6.507 8.445 -5.338 1 76.03 205 GLY A O 1
ATOM 1567 N N . ASN A 1 206 ? -6.969 6.363 -5.612 1 76.93 206 ASN A N 1
ATOM 1568 C CA . ASN A 1 206 ? -5.852 5.864 -4.817 1 76.93 206 ASN A CA 1
ATOM 1569 C C . ASN A 1 206 ? -4.998 4.878 -5.608 1 76.93 206 ASN A C 1
ATOM 1571 O O . ASN A 1 206 ? -5.456 3.785 -5.947 1 76.93 206 ASN A O 1
ATOM 1575 N N . ARG A 1 207 ? -3.743 5.24 -5.807 1 77.57 207 ARG A N 1
ATOM 1576 C CA . ARG A 1 207 ? -2.869 4.418 -6.636 1 77.57 207 ARG A CA 1
ATOM 1577 C C . ARG A 1 207 ? -2.701 3.024 -6.041 1 77.57 207 ARG A C 1
ATOM 1579 O O . ARG A 1 207 ? -2.703 2.028 -6.767 1 77.57 207 ARG A O 1
ATOM 1586 N N . GLY A 1 208 ? -2.523 3.006 -4.719 1 78.6 208 GLY A N 1
ATOM 1587 C CA . GLY A 1 208 ? -2.35 1.722 -4.058 1 78.6 208 GLY A CA 1
ATOM 1588 C C . GLY A 1 208 ? -3.521 0.78 -4.269 1 78.6 208 GLY A C 1
ATOM 1589 O O . GLY A 1 208 ? -3.329 -0.418 -4.489 1 78.6 208 GLY A O 1
ATOM 1590 N N . VAL A 1 209 ? -4.664 1.281 -4.277 1 83.13 209 VAL A N 1
ATOM 1591 C CA . VAL A 1 209 ? -5.872 0.488 -4.483 1 83.13 209 VAL A CA 1
ATOM 1592 C C . VAL A 1 209 ? -6.019 0.145 -5.963 1 83.13 209 VAL A C 1
ATOM 1594 O O . VAL A 1 209 ? -6.321 -0.997 -6.315 1 83.13 209 VAL A O 1
ATOM 1597 N N . ASN A 1 210 ? -5.734 1.1 -6.813 1 90.3 210 ASN A N 1
ATOM 1598 C CA . ASN A 1 210 ? -5.886 0.93 -8.254 1 90.3 210 ASN A CA 1
ATOM 1599 C C . ASN A 1 210 ? -4.863 -0.056 -8.813 1 90.3 210 ASN A C 1
ATOM 1601 O O . ASN A 1 210 ? -5.064 -0.621 -9.889 1 90.3 210 ASN A O 1
ATOM 1605 N N . GLU A 1 211 ? -3.845 -0.23 -8.102 1 89.18 211 GLU A N 1
ATOM 1606 C CA . GLU A 1 211 ? -2.789 -1.119 -8.575 1 89.18 211 GLU A CA 1
ATOM 1607 C C . GLU A 1 211 ? -3.029 -2.554 -8.114 1 89.18 211 GLU A C 1
ATOM 1609 O O . GLU A 1 211 ? -2.53 -3.5 -8.727 1 89.18 211 GLU A O 1
ATOM 1614 N N . ARG A 1 212 ? -3.833 -2.675 -7.107 1 89.63 212 ARG A N 1
ATOM 1615 C CA . ARG A 1 212 ? -3.82 -3.99 -6.474 1 89.63 212 ARG A CA 1
ATOM 1616 C C . ARG A 1 212 ? -5.208 -4.62 -6.491 1 89.63 212 ARG A C 1
ATOM 1618 O O . ARG A 1 212 ? -5.339 -5.846 -6.512 1 89.63 212 ARG A O 1
ATOM 1625 N N . ASN A 1 213 ? -6.198 -3.931 -6.545 1 91.84 213 ASN A N 1
ATOM 1626 C CA . ASN A 1 213 ? -7.533 -4.487 -6.358 1 91.84 213 ASN A CA 1
ATOM 1627 C C . ASN A 1 213 ? -8.153 -4.916 -7.685 1 91.84 213 ASN A C 1
ATOM 1629 O O . ASN A 1 213 ? -8.009 -4.224 -8.694 1 91.84 213 ASN A O 1
ATOM 1633 N N . THR A 1 214 ? -8.746 -6.006 -7.629 1 96.72 214 THR A N 1
ATOM 1634 C CA . THR A 1 214 ? -9.533 -6.516 -8.747 1 96.72 214 THR A CA 1
ATOM 1635 C C . THR A 1 214 ? -10.849 -7.111 -8.255 1 96.72 214 THR A C 1
ATOM 1637 O O . THR A 1 214 ? -10.93 -7.608 -7.129 1 96.72 214 THR A O 1
ATOM 1640 N N . TYR A 1 215 ? -11.851 -7.06 -9.133 1 97.05 215 TYR A N 1
ATOM 1641 C CA . TYR A 1 215 ? -13.169 -7.581 -8.786 1 97.05 215 TYR A CA 1
ATOM 1642 C C . TYR A 1 215 ? -13.631 -8.616 -9.805 1 97.05 215 TYR A C 1
ATOM 1644 O O . TYR A 1 215 ? -13.513 -8.403 -11.013 1 97.05 215 TYR A O 1
ATOM 1652 N N . VAL A 1 216 ? -14.092 -9.658 -9.333 1 97.32 216 VAL A N 1
ATOM 1653 C CA . VAL A 1 216 ? -14.656 -10.727 -10.151 1 97.32 216 VAL A CA 1
ATOM 1654 C C . VAL A 1 216 ? -15.957 -11.225 -9.527 1 97.32 216 VAL A C 1
ATOM 1656 O O . VAL A 1 216 ? -16.316 -10.819 -8.419 1 97.32 216 VAL A O 1
ATOM 1659 N N . GLN A 1 217 ? -16.609 -12.063 -10.33 1 97.41 217 GLN A N 1
ATOM 1660 C CA . GLN A 1 217 ? -17.815 -12.676 -9.782 1 97.41 217 GLN A CA 1
ATOM 1661 C C . GLN A 1 217 ? -17.481 -13.595 -8.61 1 97.41 217 GLN A C 1
ATOM 1663 O O . GLN A 1 217 ? -16.422 -14.226 -8.592 1 97.41 217 GLN A O 1
ATOM 1668 N N . LEU A 1 218 ? -18.419 -13.709 -7.714 1 96.44 218 LEU A N 1
ATOM 1669 C CA . LEU A 1 218 ? -18.227 -14.485 -6.493 1 96.44 218 LEU A CA 1
ATOM 1670 C C . LEU A 1 218 ? -17.822 -15.919 -6.818 1 96.44 218 LEU A C 1
ATOM 1672 O O . LEU A 1 218 ? -16.835 -16.427 -6.281 1 96.44 218 LEU A O 1
ATOM 1676 N N . ARG A 1 219 ? -18.465 -16.537 -7.724 1 95.08 219 ARG A N 1
ATOM 1677 C CA . ARG A 1 219 ? -18.196 -17.929 -8.068 1 95.08 219 ARG A CA 1
ATOM 1678 C C . ARG A 1 219 ? -16.817 -18.081 -8.7 1 95.08 219 ARG A C 1
ATOM 1680 O O . ARG A 1 219 ? -16.127 -19.076 -8.466 1 95.08 219 ARG A O 1
ATOM 1687 N N . THR A 1 220 ? -16.47 -17.155 -9.464 1 94.9 220 THR A N 1
ATOM 1688 C CA . THR A 1 220 ? -15.156 -17.171 -10.097 1 94.9 220 THR A CA 1
ATOM 1689 C C . THR A 1 220 ? -14.049 -17.101 -9.049 1 94.9 220 THR A C 1
ATOM 1691 O O . THR A 1 220 ? -13.084 -17.865 -9.106 1 94.9 220 THR A O 1
ATOM 1694 N N . ALA A 1 221 ? -14.224 -16.205 -8.114 1 94.08 221 ALA A N 1
ATOM 1695 C CA . ALA A 1 221 ? -13.24 -16.088 -7.041 1 94.08 221 ALA A CA 1
ATOM 1696 C C . ALA A 1 221 ? -13.183 -17.365 -6.207 1 94.08 221 ALA A C 1
ATOM 1698 O O . ALA A 1 221 ? -12.108 -17.78 -5.768 1 94.08 221 ALA A O 1
ATOM 1699 N N . GLN A 1 222 ? -14.341 -17.92 -5.946 1 92.45 222 GLN A N 1
ATOM 1700 C CA . GLN A 1 222 ? -14.393 -19.165 -5.187 1 92.45 222 GLN A CA 1
ATOM 1701 C C . GLN A 1 222 ? -13.571 -20.257 -5.865 1 92.45 222 GLN A C 1
ATOM 1703 O O . G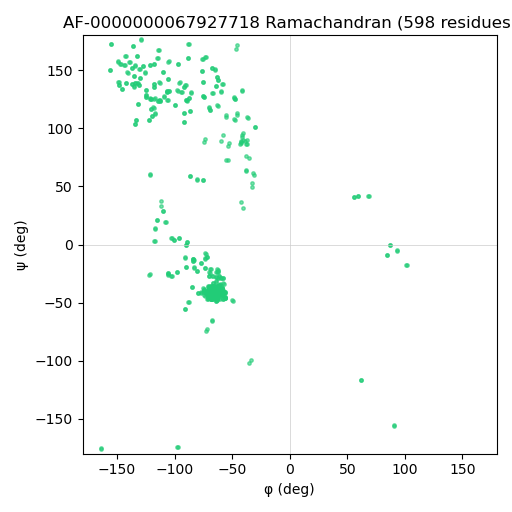LN A 1 222 ? -12.866 -21.016 -5.196 1 92.45 222 GLN A O 1
ATOM 1708 N N . SER A 1 223 ? -13.695 -20.28 -7.122 1 91.25 223 SER A N 1
ATOM 1709 C CA . SER A 1 223 ? -12.934 -21.264 -7.884 1 91.25 223 SER A CA 1
ATOM 1710 C C . SER A 1 223 ? -11.442 -20.948 -7.86 1 91.25 223 SER A C 1
ATOM 1712 O O . SER A 1 223 ? -10.617 -21.841 -7.654 1 91.25 223 SER A O 1
ATOM 1714 N N . LEU A 1 224 ? -11.102 -19.74 -8.034 1 90.35 224 LEU A N 1
ATOM 1715 C CA . LEU A 1 224 ? -9.713 -19.298 -8.098 1 90.35 224 LEU A CA 1
ATOM 1716 C C . LEU A 1 224 ? -9.004 -19.54 -6.77 1 90.35 224 LEU A C 1
ATOM 1718 O O . LEU A 1 224 ? -7.818 -19.874 -6.746 1 90.35 224 LEU A O 1
ATOM 1722 N N . LEU A 1 225 ? -9.742 -19.359 -5.71 1 88.62 225 LEU A N 1
ATOM 1723 C CA . LEU A 1 225 ? -9.132 -19.404 -4.385 1 88.62 225 LEU A CA 1
ATOM 1724 C C . LEU A 1 225 ? -9.374 -20.755 -3.721 1 88.62 225 LEU A C 1
ATOM 1726 O O . LEU A 1 225 ? -9.035 -20.946 -2.551 1 88.62 225 LEU A O 1
ATOM 1730 N N . ASN A 1 226 ? -10.008 -21.661 -4.45 1 86.34 226 ASN A N 1
ATOM 1731 C CA . ASN A 1 226 ? -10.293 -23.013 -3.983 1 86.34 226 ASN A CA 1
ATOM 1732 C C . ASN A 1 226 ? -11.138 -23 -2.712 1 86.34 226 ASN A C 1
ATOM 1734 O O . ASN A 1 226 ? -10.807 -23.675 -1.735 1 86.34 226 ASN A O 1
ATOM 1738 N N . LEU A 1 227 ? -12.073 -22.169 -2.669 1 86.77 227 LEU A N 1
ATOM 1739 C CA . LEU A 1 227 ? -13.077 -22.072 -1.616 1 86.77 227 LEU A CA 1
ATOM 1740 C C . LEU A 1 227 ? -14.481 -22.238 -2.186 1 86.77 227 LEU A C 1
ATOM 1742 O O . LEU A 1 227 ? -15.344 -21.381 -1.983 1 86.77 227 LEU A O 1
ATOM 1746 N N . ILE A 1 228 ? -14.698 -23.358 -2.768 1 84.73 228 ILE A N 1
ATOM 1747 C CA . ILE A 1 228 ? -15.967 -23.565 -3.457 1 84.73 228 ILE A CA 1
ATOM 1748 C C . ILE A 1 228 ? -17.116 -23.494 -2.454 1 84.73 228 ILE A C 1
ATOM 1750 O O . ILE A 1 228 ? -17.145 -24.248 -1.479 1 84.73 228 ILE A O 1
ATOM 1754 N N . GLY A 1 229 ? -17.985 -22.553 -2.691 1 86.63 229 GLY A N 1
ATOM 1755 C CA . GLY A 1 229 ? -19.171 -22.376 -1.867 1 86.63 229 GLY A CA 1
ATOM 1756 C C . GLY A 1 229 ? -18.913 -21.554 -0.619 1 86.63 229 GLY A C 1
ATOM 1757 O O . GLY A 1 229 ? -19.839 -21.264 0.142 1 86.63 229 GLY A O 1
ATOM 1758 N N . GLY A 1 230 ? -17.663 -21.298 -0.378 1 89.75 230 GLY A N 1
ATOM 1759 C CA . GLY A 1 230 ? -17.307 -20.55 0.817 1 89.75 230 GLY A CA 1
ATOM 1760 C C . GLY A 1 230 ? -17.102 -19.07 0.556 1 89.75 230 GLY A C 1
ATOM 1761 O O . GLY A 1 230 ? -16.942 -18.653 -0.593 1 89.75 230 GLY A O 1
ATOM 1762 N N . VAL A 1 231 ? -17.292 -18.276 1.639 1 93.46 231 VAL A N 1
ATOM 1763 C CA . VAL A 1 231 ? -17.007 -16.846 1.579 1 93.46 231 VAL A CA 1
ATOM 1764 C C . VAL A 1 231 ? -16.138 -16.442 2.768 1 93.46 231 VAL A C 1
ATOM 1766 O O . VAL A 1 231 ? -16.179 -17.082 3.821 1 93.46 231 VAL A O 1
ATOM 1769 N N . THR A 1 232 ? -15.373 -15.451 2.568 1 91.81 232 THR A N 1
ATOM 1770 C CA . THR A 1 232 ? -14.454 -15.035 3.622 1 91.81 232 THR A CA 1
ATOM 1771 C C . THR A 1 232 ? -15.034 -13.868 4.416 1 91.81 232 THR A C 1
ATOM 1773 O O . THR A 1 232 ? -14.627 -13.62 5.553 1 91.81 232 THR A O 1
ATOM 1776 N N . ASP A 1 233 ? -15.941 -13.178 3.728 1 93.81 233 ASP A N 1
ATOM 1777 C CA . ASP A 1 233 ? -16.444 -11.953 4.342 1 93.81 233 ASP A CA 1
ATOM 1778 C C . ASP A 1 233 ? -17.926 -11.752 4.033 1 93.81 233 ASP A C 1
ATOM 1780 O O . ASP A 1 233 ? -18.438 -12.289 3.048 1 93.81 233 ASP A O 1
ATOM 1784 N N . ILE A 1 234 ? -18.534 -11.043 4.915 1 96.12 234 ILE A N 1
ATOM 1785 C CA . ILE A 1 234 ? -19.834 -10.438 4.647 1 96.12 234 ILE A CA 1
ATOM 1786 C C . ILE A 1 234 ? -19.738 -8.921 4.796 1 96.12 234 ILE A C 1
ATOM 1788 O O . ILE A 1 234 ? -19.391 -8.417 5.867 1 96.12 234 ILE A O 1
ATOM 1792 N N . ASP A 1 235 ? -19.957 -8.263 3.727 1 96.08 235 ASP A N 1
ATOM 1793 C CA . ASP A 1 235 ? -19.876 -6.805 3.696 1 96.08 235 ASP A CA 1
ATOM 1794 C C . ASP A 1 235 ? -21.253 -6.175 3.884 1 96.08 235 ASP A C 1
ATOM 1796 O O . ASP A 1 235 ? -22.243 -6.656 3.329 1 96.08 235 ASP A O 1
ATOM 1800 N N . MET A 1 236 ? -21.235 -5.072 4.685 1 95.71 236 MET A N 1
ATOM 1801 C CA . MET A 1 236 ? -22.543 -4.501 4.989 1 95.71 236 MET A CA 1
ATOM 1802 C C . MET A 1 236 ? -22.485 -2.977 4.989 1 95.71 236 MET A C 1
ATOM 1804 O O . MET A 1 236 ? -21.441 -2.391 5.281 1 95.71 236 MET A O 1
ATOM 1808 N N . THR A 1 237 ? -23.555 -2.44 4.62 1 94.58 237 THR A N 1
ATOM 1809 C CA . THR A 1 237 ? -23.823 -1.02 4.819 1 94.58 237 THR A CA 1
ATOM 1810 C C . THR A 1 237 ? -24.967 -0.819 5.808 1 94.58 237 THR A C 1
ATOM 1812 O O . THR A 1 237 ? -25.954 -1.556 5.782 1 94.58 237 THR A O 1
ATOM 1815 N N . VAL A 1 238 ? -24.815 0.142 6.653 1 94.51 238 VAL A N 1
ATOM 1816 C CA . VAL A 1 238 ? -25.814 0.398 7.686 1 94.51 238 VAL A CA 1
ATOM 1817 C C . VAL A 1 238 ? -26.476 1.752 7.441 1 94.51 238 VAL A C 1
ATOM 1819 O O . VAL A 1 238 ? -25.987 2.553 6.642 1 94.51 238 VAL A O 1
ATOM 1822 N N . THR A 1 239 ? -27.533 2.008 8.114 1 92.01 239 THR A N 1
ATOM 1823 C CA . THR A 1 239 ? -28.305 3.234 7.944 1 92.01 239 THR A CA 1
ATOM 1824 C C . THR A 1 239 ? -27.548 4.433 8.506 1 92.01 239 THR A C 1
ATOM 1826 O O . THR A 1 239 ? -27.546 5.51 7.905 1 92.01 239 THR A O 1
ATOM 1829 N N . ASP A 1 240 ? -26.908 4.19 9.623 1 90.65 240 ASP A N 1
ATOM 1830 C CA . ASP A 1 240 ? -26.116 5.233 10.267 1 90.65 240 ASP A CA 1
ATOM 1831 C C . ASP A 1 240 ? -24.639 4.848 10.319 1 90.65 240 ASP A C 1
ATOM 1833 O O . ASP A 1 240 ? -24.232 4.041 11.157 1 90.65 240 ASP A O 1
ATOM 1837 N N . VAL A 1 241 ? -23.893 5.641 9.537 1 87.92 241 VAL A N 1
ATOM 1838 C CA . VAL A 1 241 ? -22.487 5.29 9.361 1 87.92 241 VAL A CA 1
ATOM 1839 C C . VAL A 1 241 ? -21.729 5.526 10.665 1 87.92 241 VAL A C 1
ATOM 1841 O O . VAL A 1 241 ? -20.733 4.853 10.942 1 87.92 241 VAL A O 1
ATOM 1844 N N . TYR A 1 242 ? -22.193 6.436 11.47 1 87.26 242 TYR A N 1
ATOM 1845 C CA . TYR A 1 242 ? -21.474 6.793 12.688 1 87.26 242 TYR A CA 1
ATOM 1846 C C . TYR A 1 242 ? -21.809 5.83 13.82 1 87.26 242 TYR A C 1
ATOM 1848 O O . TYR A 1 242 ? -21.122 5.802 14.844 1 87.26 242 TYR A O 1
ATOM 1856 N N . SER A 1 243 ? -22.823 5.043 13.636 1 91.64 243 SER A N 1
ATOM 1857 C CA . SER A 1 243 ? -23.172 4.023 14.62 1 91.64 243 SER A CA 1
ATOM 1858 C C . SER A 1 243 ? -22.589 2.666 14.24 1 91.64 243 SER A C 1
ATOM 1860 O O . SER A 1 243 ? -22.87 1.659 14.894 1 91.64 243 SER A O 1
ATOM 1862 N N . ALA A 1 244 ? -21.788 2.633 13.175 1 93.17 244 ALA A N 1
ATOM 1863 C CA . ALA A 1 244 ? -21.261 1.382 12.635 1 93.17 244 ALA A CA 1
ATOM 1864 C C . ALA A 1 244 ? -20.448 0.632 13.686 1 93.17 244 ALA A C 1
ATOM 1866 O O . ALA A 1 244 ? -20.504 -0.598 13.762 1 93.17 244 ALA A O 1
ATOM 1867 N N . GLU A 1 245 ? -19.753 1.373 14.462 1 92.97 245 GLU A N 1
ATOM 1868 C CA . GLU A 1 245 ? -18.916 0.721 15.464 1 92.97 245 GLU A CA 1
ATOM 1869 C C . GLU A 1 245 ? -19.765 0.039 16.534 1 92.97 245 GLU A C 1
ATOM 1871 O O . GLU A 1 245 ? -19.487 -1.097 16.924 1 92.97 245 GLU A O 1
ATOM 1876 N N . SER A 1 246 ? -20.756 0.747 17.044 1 94.35 246 SER A N 1
ATOM 1877 C CA . SER A 1 246 ? -21.65 0.17 18.042 1 94.35 246 SER A CA 1
ATOM 1878 C C . SER A 1 246 ? -22.366 -1.061 17.497 1 94.35 246 SER A C 1
ATOM 1880 O O . SER A 1 246 ? -22.513 -2.063 18.2 1 94.35 246 SER A O 1
ATOM 1882 N N . ILE A 1 247 ? -22.762 -0.982 16.287 1 94.93 247 ILE A N 1
ATOM 1883 C CA . ILE A 1 247 ? -23.45 -2.093 15.639 1 94.93 247 ILE A CA 1
ATOM 1884 C C . ILE A 1 247 ? -22.495 -3.275 15.491 1 94.93 247 ILE A C 1
ATOM 1886 O O . ILE A 1 247 ? -22.872 -4.422 15.744 1 94.93 247 ILE A O 1
ATOM 1890 N N . ALA A 1 248 ? -21.292 -3.028 15.041 1 95.99 248 ALA A N 1
ATOM 1891 C CA . ALA A 1 248 ? -20.283 -4.071 14.88 1 95.99 248 ALA A CA 1
ATOM 1892 C C . ALA A 1 248 ? -20.022 -4.79 16.201 1 95.99 248 ALA A C 1
ATOM 1894 O O . ALA A 1 248 ? -19.913 -6.018 16.236 1 95.99 248 ALA A O 1
ATOM 1895 N N . GLN A 1 249 ? -19.968 -4.06 17.259 1 94.54 249 GLN A N 1
ATOM 1896 C CA . GLN A 1 249 ? -19.733 -4.647 18.574 1 94.54 249 GLN A CA 1
ATOM 1897 C C . GLN A 1 249 ? -20.903 -5.53 18.999 1 94.54 249 GLN A C 1
ATOM 1899 O O . GLN A 1 249 ? -20.702 -6.597 19.584 1 94.54 249 GLN A O 1
ATOM 1904 N N . ASP A 1 250 ? -22.024 -5.043 18.72 1 94.7 250 ASP A N 1
ATOM 1905 C CA . ASP A 1 250 ? -23.221 -5.821 19.024 1 94.7 250 ASP A CA 1
ATOM 1906 C C . ASP A 1 250 ? -23.218 -7.151 18.274 1 94.7 250 ASP A C 1
ATOM 1908 O O . ASP A 1 250 ? -23.545 -8.193 18.845 1 94.7 250 ASP A O 1
ATOM 1912 N N . ILE A 1 251 ? -22.807 -7.118 17.053 1 95.27 251 ILE A N 1
ATOM 1913 C CA . ILE A 1 251 ? -22.773 -8.312 16.214 1 95.27 251 ILE A CA 1
ATOM 1914 C C . ILE A 1 251 ? -21.717 -9.282 16.739 1 95.27 251 ILE A C 1
ATOM 1916 O O . ILE A 1 251 ? -21.974 -10.481 16.863 1 95.27 251 ILE A O 1
ATOM 1920 N N . SER A 1 252 ? -20.568 -8.772 17.02 1 93.08 252 SER A N 1
ATOM 1921 C CA . SER A 1 252 ? -19.476 -9.606 17.513 1 93.08 252 SER A CA 1
ATOM 1922 C C . SER A 1 252 ? -19.837 -10.26 18.843 1 93.08 252 SER A C 1
ATOM 1924 O O . SER A 1 252 ? -19.325 -11.331 19.173 1 93.08 252 SER A O 1
ATOM 1926 N N . ALA A 1 253 ? -20.697 -9.656 19.599 1 92.24 253 ALA A N 1
ATOM 1927 C CA . ALA A 1 253 ? -21.116 -10.186 20.894 1 92.24 253 ALA A CA 1
ATOM 1928 C C . ALA A 1 253 ? -22.168 -11.278 20.725 1 92.24 253 ALA A C 1
ATOM 1930 O O . ALA A 1 253 ? -22.318 -12.144 21.591 1 92.24 253 ALA A O 1
ATOM 1931 N N . THR A 1 254 ? -22.819 -11.243 19.637 1 91.1 254 THR A N 1
ATOM 1932 C CA . THR A 1 254 ? -23.965 -12.131 19.476 1 91.1 254 THR A CA 1
ATOM 1933 C C . THR A 1 254 ? -23.627 -13.287 18.539 1 91.1 254 THR A C 1
ATOM 1935 O O . THR A 1 254 ? -24.212 -14.367 18.641 1 91.1 254 THR A O 1
ATOM 1938 N N . LEU A 1 255 ? -22.664 -13.1 17.667 1 91.18 255 LEU A N 1
ATOM 1939 C CA . LEU A 1 255 ? -22.302 -14.095 16.663 1 91.18 255 LEU A CA 1
ATOM 1940 C C . LEU A 1 255 ? -20.815 -14.426 16.737 1 91.18 255 LEU A C 1
ATOM 1942 O O . LEU A 1 255 ? -20.012 -13.6 17.178 1 91.18 255 LEU A O 1
ATOM 1946 N N . PRO A 1 256 ? -20.463 -15.617 16.429 1 86.82 256 PRO A N 1
ATOM 1947 C CA . PRO A 1 256 ? -19.055 -16.021 16.421 1 86.82 256 PRO A CA 1
ATOM 1948 C C . PRO A 1 256 ? -18.294 -15.483 15.212 1 86.82 256 PRO A C 1
ATOM 1950 O O . PRO A 1 256 ? -17.76 -16.262 14.417 1 86.82 256 PRO A O 1
ATOM 1953 N N . VAL A 1 257 ? -18.336 -14.142 15.045 1 90.9 257 VAL A N 1
ATOM 1954 C CA . VAL A 1 257 ? -17.646 -13.484 13.941 1 90.9 257 VAL A CA 1
ATOM 1955 C C . VAL A 1 257 ? -16.897 -12.257 14.458 1 90.9 257 VAL A C 1
ATOM 1957 O O . VAL A 1 257 ? -17.195 -11.752 15.542 1 90.9 257 VAL A O 1
ATOM 1960 N N . LYS A 1 258 ? -15.905 -11.935 13.764 1 91.55 258 LYS A N 1
ATOM 1961 C CA . LYS A 1 258 ? -15.218 -10.665 13.983 1 91.55 258 LYS A CA 1
ATOM 1962 C C . LYS A 1 258 ? -15.798 -9.566 13.098 1 91.55 258 LYS A C 1
ATOM 1964 O O . LYS A 1 258 ? -15.696 -9.631 11.872 1 91.55 258 LYS A O 1
ATOM 1969 N N . ALA A 1 259 ? -16.417 -8.619 13.725 1 93.85 259 ALA A N 1
ATOM 1970 C CA . ALA A 1 259 ? -16.994 -7.498 12.987 1 93.85 259 ALA A CA 1
ATOM 1971 C C . ALA A 1 259 ? -16.079 -6.277 13.04 1 93.85 259 ALA A C 1
ATOM 1973 O O . ALA A 1 259 ? -15.738 -5.797 14.123 1 93.85 259 ALA A O 1
ATOM 1974 N N . GLU A 1 260 ? -15.688 -5.868 11.892 1 92.48 260 GLU A N 1
ATOM 1975 C CA . GLU A 1 260 ? -14.819 -4.697 11.809 1 92.48 260 GLU A CA 1
ATOM 1976 C C . GLU A 1 260 ? -15.539 -3.521 11.156 1 92.48 260 GLU A C 1
ATOM 1978 O O . GLU A 1 260 ? -16.072 -3.648 10.052 1 92.48 260 GLU A O 1
ATOM 1983 N N . SER A 1 261 ? -15.545 -2.455 11.91 1 93.01 261 SER A N 1
ATOM 1984 C CA . SER A 1 261 ? -16.165 -1.25 11.368 1 93.01 261 SER A CA 1
ATOM 1985 C C . SER A 1 261 ? -15.158 -0.414 10.585 1 93.01 261 SER A C 1
ATOM 1987 O O . SER A 1 261 ? -13.947 -0.573 10.754 1 93.01 261 SER A O 1
ATOM 1989 N N . TRP A 1 262 ? -15.724 0.456 9.733 1 87.59 262 TRP A N 1
ATOM 1990 C CA . TRP A 1 262 ? -14.873 1.351 8.955 1 87.59 262 TRP A CA 1
ATOM 1991 C C . TRP A 1 262 ? -14.09 2.288 9.869 1 87.59 262 TRP A C 1
ATOM 1993 O O . TRP A 1 262 ? -13.011 2.761 9.506 1 87.59 262 TRP A O 1
ATOM 2003 N N . ILE A 1 263 ? -14.572 2.524 11.061 1 84.88 263 ILE A N 1
ATOM 2004 C CA . ILE A 1 263 ? -13.926 3.421 12.013 1 84.88 263 ILE A CA 1
ATOM 2005 C C . ILE A 1 263 ? -12.648 2.777 12.544 1 84.88 263 ILE A C 1
ATOM 2007 O O . ILE A 1 263 ? -11.597 3.421 12.598 1 84.88 263 ILE A O 1
ATOM 2011 N N . VAL A 1 264 ? -12.776 1.499 12.84 1 82.34 264 VAL A N 1
ATOM 2012 C CA . VAL A 1 264 ? -11.62 0.777 13.363 1 82.34 264 VAL A CA 1
ATOM 2013 C C . VAL A 1 264 ? -10.609 0.542 12.243 1 82.34 264 VAL A C 1
ATOM 2015 O O . VAL A 1 264 ? -9.401 0.681 12.45 1 82.34 264 VAL A O 1
ATOM 2018 N N . THR A 1 265 ? -11.081 0.193 11.095 1 80.59 265 THR A N 1
ATOM 2019 C CA . THR A 1 265 ? -10.215 -0.102 9.959 1 80.59 265 THR A CA 1
ATOM 2020 C C . THR A 1 265 ? -9.443 1.143 9.529 1 80.59 265 THR A C 1
ATOM 2022 O O . THR A 1 265 ? -8.309 1.044 9.057 1 80.59 265 THR A O 1
ATOM 2025 N N . ASN A 1 266 ? -10.01 2.282 9.688 1 76.75 266 ASN A N 1
ATOM 2026 C CA . ASN A 1 266 ? -9.371 3.526 9.27 1 76.75 266 ASN A CA 1
ATOM 2027 C C . ASN A 1 266 ? -8.906 4.348 10.469 1 76.75 266 ASN A C 1
ATOM 2029 O O . ASN A 1 266 ? -8.768 5.568 10.374 1 76.75 266 ASN A O 1
ATOM 2033 N N . ALA A 1 267 ? -8.779 3.645 11.613 1 71.55 267 ALA A N 1
ATOM 2034 C CA . ALA A 1 267 ? -8.453 4.33 12.86 1 71.55 267 ALA A CA 1
ATOM 2035 C C . ALA A 1 267 ? -7.158 5.125 12.727 1 71.55 267 ALA A C 1
ATOM 2037 O O . ALA A 1 267 ? -7.034 6.22 13.281 1 71.55 267 ALA A O 1
ATOM 2038 N N . GLN A 1 268 ? -6.188 4.506 12.042 1 65.31 268 GLN A N 1
ATOM 2039 C CA . GLN A 1 268 ? -4.923 5.21 11.862 1 65.31 268 GLN A CA 1
ATOM 2040 C C . GLN A 1 268 ? -5.133 6.546 11.154 1 65.31 268 GLN A C 1
ATOM 2042 O O . GLN A 1 268 ? -4.484 7.54 11.488 1 65.31 268 GLN A O 1
ATOM 2047 N N . PHE A 1 269 ? -5.925 6.574 10.225 1 65.17 269 PHE A N 1
ATOM 2048 C CA . PHE A 1 269 ? -6.208 7.801 9.49 1 65.17 269 PHE A CA 1
ATOM 2049 C C . PHE A 1 269 ? -6.927 8.81 10.376 1 65.17 269 PHE A C 1
ATOM 2051 O O . PHE A 1 269 ? -6.607 10.001 10.357 1 65.17 269 PHE A O 1
ATOM 2058 N N . PHE A 1 270 ? -7.816 8.341 11.237 1 63.63 270 PHE A N 1
ATOM 2059 C CA . PHE A 1 270 ? -8.563 9.217 12.131 1 63.63 270 PHE A CA 1
ATOM 2060 C C . PHE A 1 270 ? -7.651 9.806 13.2 1 63.63 270 PHE A C 1
ATOM 2062 O O . PHE A 1 270 ? -7.803 10.968 13.583 1 63.63 270 PHE A O 1
ATOM 2069 N N . THR A 1 271 ? -6.74 9 13.604 1 62.54 271 THR A N 1
ATOM 2070 C CA . THR A 1 271 ? -5.78 9.501 14.582 1 62.54 271 THR A CA 1
ATOM 2071 C C . THR A 1 271 ? -4.939 10.627 13.987 1 62.54 271 THR A C 1
ATOM 2073 O O . THR A 1 271 ? -4.692 11.638 14.647 1 62.54 271 THR A O 1
ATOM 2076 N N . ALA A 1 272 ? -4.558 10.437 12.763 1 62.01 272 ALA A N 1
ATOM 2077 C CA . ALA A 1 272 ? -3.787 11.478 12.088 1 62.01 272 ALA A CA 1
ATOM 2078 C C . ALA A 1 272 ? -4.614 12.749 11.915 1 62.01 272 ALA A C 1
ATOM 2080 O O . ALA A 1 272 ? -4.114 13.856 12.123 1 62.01 272 ALA A O 1
ATOM 2081 N N . LEU A 1 273 ? -5.844 12.612 11.555 1 64.49 273 LEU A N 1
ATOM 2082 C CA . LEU A 1 273 ? -6.736 13.753 11.379 1 64.49 273 LEU A CA 1
ATOM 2083 C C . LEU A 1 273 ? -6.981 14.462 12.707 1 64.49 273 LEU A C 1
ATOM 2085 O O . LEU A 1 273 ? -7.009 15.694 12.761 1 64.49 273 LEU A O 1
ATOM 2089 N N . TRP A 1 274 ? -7.039 13.636 13.743 1 63.46 274 TRP A N 1
ATOM 2090 C CA . TRP A 1 274 ? -7.233 14.208 15.072 1 63.46 274 TRP A CA 1
ATOM 2091 C C . TRP A 1 274 ? -5.982 14.947 15.534 1 63.46 274 TRP A C 1
ATOM 2093 O O . TRP A 1 274 ? -6.073 16.024 16.129 1 63.46 274 TRP A O 1
ATOM 2103 N N . ALA A 1 275 ? -4.896 14.313 15.267 1 63.47 275 ALA A N 1
ATOM 2104 C CA . ALA A 1 275 ? -3.647 14.995 15.596 1 63.47 275 ALA A CA 1
ATOM 2105 C C . ALA A 1 275 ? -3.545 16.334 14.87 1 63.47 275 ALA A C 1
ATOM 2107 O O . ALA A 1 275 ? -3.103 17.329 15.449 1 63.47 275 ALA A O 1
ATOM 2108 N N . GLN A 1 276 ? -3.993 16.265 13.71 1 62.97 276 GLN A N 1
ATOM 2109 C CA . GLN A 1 276 ? -3.99 17.494 12.923 1 62.97 276 GLN A CA 1
ATOM 2110 C C . GLN A 1 276 ? -4.965 18.517 13.497 1 62.97 276 GLN A C 1
ATOM 2112 O O . GLN A 1 276 ? -4.665 19.712 13.543 1 62.97 276 GLN A O 1
ATOM 2117 N N . THR A 1 277 ? -6.096 18.047 13.989 1 65.25 277 THR A N 1
ATOM 2118 C CA . THR A 1 277 ? -7.085 18.932 14.594 1 65.25 277 THR A CA 1
ATOM 2119 C C . THR A 1 277 ? -6.546 19.545 15.883 1 65.25 277 THR A C 1
ATOM 2121 O O . THR A 1 277 ? -6.731 20.738 16.135 1 65.25 277 THR A O 1
ATOM 2124 N N . LEU A 1 278 ? -5.871 18.713 16.604 1 63.29 278 LEU A N 1
ATOM 2125 C CA . LEU A 1 278 ? -5.293 19.211 17.847 1 63.29 278 LEU A CA 1
ATOM 2126 C C . LEU A 1 278 ? -4.217 20.255 17.566 1 63.29 278 LEU A C 1
ATOM 2128 O O . LEU A 1 278 ? -4.15 21.282 18.245 1 63.29 278 LEU A O 1
ATOM 2132 N N . SER A 1 279 ? -3.46 19.859 16.637 1 64.45 279 SER A N 1
ATOM 2133 C CA . SER A 1 279 ? -2.434 20.822 16.251 1 64.45 279 SER A CA 1
ATOM 2134 C C . SER A 1 279 ? -3.055 22.136 15.79 1 64.45 279 SER A C 1
ATOM 2136 O O . SER A 1 279 ? -2.592 23.214 16.168 1 64.45 279 SER A O 1
ATOM 2138 N N . SER A 1 280 ? -4.095 22.004 15.024 1 64 280 SER A N 1
ATOM 2139 C CA . SER A 1 280 ? -4.775 23.199 14.533 1 64 280 SER A CA 1
ATOM 2140 C C . SER A 1 280 ? -5.424 23.974 15.675 1 64 280 SER A C 1
ATOM 2142 O O . SER A 1 280 ? -5.38 25.206 15.699 1 64 280 SER A O 1
ATOM 2144 N N . LEU A 1 281 ? -5.991 23.315 16.657 1 65.41 281 LEU A N 1
ATOM 2145 C CA . LEU A 1 281 ? -6.573 23.949 17.834 1 65.41 281 LEU A CA 1
ATOM 2146 C C . LEU A 1 281 ? -5.509 24.694 18.633 1 65.41 281 LEU A C 1
ATOM 2148 O O . LEU A 1 281 ? -5.757 25.796 19.127 1 65.41 281 LEU A O 1
ATOM 2152 N N . LEU A 1 282 ? -4.396 24.008 18.741 1 66.17 282 LEU A N 1
ATOM 2153 C CA . LEU A 1 282 ? -3.29 24.641 19.452 1 66.17 282 LEU A CA 1
ATOM 2154 C C . LEU A 1 282 ? -2.831 25.903 18.729 1 66.17 282 LEU A C 1
ATOM 2156 O O . LEU A 1 282 ? -2.643 26.949 19.354 1 66.17 282 LEU A O 1
ATOM 2160 N N . ILE A 1 283 ? -2.803 25.713 17.492 1 63.39 283 ILE A N 1
ATOM 2161 C CA . ILE A 1 283 ? -2.379 26.851 16.684 1 63.39 283 ILE A CA 1
ATOM 2162 C C . ILE A 1 283 ? -3.411 27.972 16.79 1 63.39 283 ILE A C 1
ATOM 2164 O O . ILE A 1 283 ? -3.057 29.13 17.024 1 63.39 283 ILE A O 1
ATOM 2168 N N . ARG A 1 284 ? -4.628 27.669 16.678 1 67.93 284 ARG A N 1
ATOM 2169 C CA . ARG A 1 284 ? -5.704 28.648 16.786 1 67.93 284 ARG A CA 1
ATOM 2170 C C . ARG A 1 284 ? -5.724 29.29 18.169 1 67.93 284 ARG A C 1
ATOM 2172 O O . ARG A 1 284 ? -5.931 30.499 18.296 1 67.93 284 ARG A O 1
ATOM 2179 N N . SER A 1 285 ? -5.539 28.538 19.134 1 70.72 285 SER A N 1
ATOM 2180 C CA . SER A 1 285 ? -5.525 29.044 20.502 1 70.72 285 SER A CA 1
ATOM 2181 C C . SER A 1 285 ? -4.36 30.003 20.724 1 70.72 285 SER A C 1
ATOM 2183 O O . SER A 1 285 ? -4.526 31.056 21.344 1 70.72 285 SER A O 1
ATOM 2185 N N . PHE A 1 286 ? -3.288 29.574 20.152 1 64.24 286 PHE A N 1
ATOM 2186 C CA . PHE A 1 286 ? -2.105 30.409 20.327 1 64.24 286 PHE A CA 1
ATOM 2187 C C . PHE A 1 286 ? -2.23 31.701 19.529 1 64.24 286 PHE A C 1
ATOM 2189 O O . PHE A 1 286 ? -1.866 32.774 20.014 1 64.24 286 PHE A O 1
ATOM 2196 N N . VAL A 1 287 ? -2.725 31.581 18.347 1 66.93 287 VAL A N 1
ATOM 2197 C CA . VAL A 1 287 ? -2.958 32.765 17.528 1 66.93 287 VAL A CA 1
ATOM 2198 C C . VAL A 1 287 ? -4.004 33.656 18.192 1 66.93 287 VAL A C 1
ATOM 2200 O O . VAL A 1 287 ? -3.846 34.878 18.245 1 66.93 287 VAL A O 1
ATOM 2203 N N . GLY A 1 288 ? -5.044 33.054 18.677 1 68.54 288 GLY A N 1
ATOM 2204 C CA . GLY A 1 288 ? -6.064 33.79 19.407 1 68.54 288 GLY A CA 1
ATOM 2205 C C . GLY A 1 288 ? -5.523 34.5 20.634 1 68.54 288 GLY A C 1
ATOM 2206 O O . GLY A 1 288 ? -5.851 35.662 20.88 1 68.54 288 GLY A O 1
ATOM 2207 N N . LEU A 1 289 ? -4.704 33.813 21.364 1 70.71 289 LEU A N 1
ATOM 2208 C CA . LEU A 1 289 ? -4.09 34.389 22.556 1 70.71 289 LEU A CA 1
ATOM 2209 C C . LEU A 1 289 ? -3.166 35.545 22.187 1 70.71 289 LEU A C 1
ATOM 2211 O O . LEU A 1 289 ? -3.16 36.578 22.859 1 70.71 289 LEU A O 1
ATOM 2215 N N . SER A 1 290 ? -2.431 35.349 21.177 1 65.04 290 SER A N 1
ATOM 2216 C CA . SER A 1 290 ? -1.52 36.389 20.71 1 65.04 290 SER A CA 1
ATOM 2217 C C . SER A 1 290 ? -2.281 37.643 20.294 1 65.04 290 SER A C 1
ATOM 2219 O O . SER A 1 290 ? -1.866 38.761 20.609 1 65.04 290 SER A O 1
ATOM 2221 N N . VAL A 1 291 ? -3.373 37.454 19.624 1 65.52 291 VAL A N 1
ATOM 2222 C CA . VAL A 1 291 ? -4.208 38.569 19.19 1 65.52 291 VAL A CA 1
ATOM 2223 C C . VAL A 1 291 ? -4.842 39.244 20.405 1 65.52 291 VAL A C 1
ATOM 2225 O O . VAL A 1 291 ? -4.882 40.473 20.489 1 65.52 291 VAL A O 1
ATOM 2228 N N . ALA A 1 292 ? -5.302 38.485 21.355 1 68.9 292 ALA A N 1
ATOM 2229 C CA . ALA A 1 292 ? -5.922 39.015 22.567 1 68.9 292 ALA A CA 1
ATOM 2230 C C . ALA A 1 292 ? -4.929 39.85 23.371 1 68.9 292 ALA A C 1
ATOM 2232 O O . ALA A 1 292 ? -5.268 40.933 23.854 1 68.9 292 ALA A O 1
ATOM 2233 N N . PHE A 1 293 ? -3.769 39.36 23.438 1 63.03 293 PHE A N 1
ATOM 2234 C CA . PHE A 1 293 ? -2.748 40.09 24.179 1 63.03 293 PHE A CA 1
ATOM 2235 C C . PHE A 1 293 ? -2.338 41.354 23.434 1 63.03 293 PHE A C 1
ATOM 2237 O O . PHE A 1 293 ? -2.059 42.383 24.053 1 63.03 293 PHE A O 1
ATOM 2244 N N . GLY A 1 294 ? -2.336 41.166 22.171 1 60.75 294 GLY A N 1
ATOM 2245 C CA . GLY A 1 294 ? -2.064 42.356 21.381 1 60.75 294 GLY A CA 1
ATOM 2246 C C . GLY A 1 294 ? -3.11 43.441 21.558 1 60.75 294 GLY A C 1
ATOM 2247 O O . GLY A 1 294 ? -2.772 44.617 21.707 1 60.75 294 GLY A O 1
ATOM 2248 N N . ILE A 1 295 ? -4.305 43.049 21.638 1 60.2 295 ILE A N 1
ATOM 2249 C CA . ILE A 1 295 ? -5.415 43.974 21.839 1 60.2 295 ILE A CA 1
ATOM 2250 C C . ILE A 1 295 ? -5.355 44.552 23.251 1 60.2 295 ILE A C 1
ATOM 2252 O O . ILE A 1 295 ? -5.543 45.756 23.445 1 60.2 295 ILE A O 1
ATOM 2256 N N . ALA A 1 296 ? -5.11 43.667 24.173 1 60.45 296 ALA A N 1
ATOM 2257 C CA . ALA A 1 296 ? -5.047 44.109 25.564 1 60.45 296 ALA A CA 1
ATOM 2258 C C . ALA A 1 296 ? -3.928 45.128 25.765 1 60.45 296 ALA A C 1
ATOM 2260 O O . ALA A 1 296 ? -4.086 46.093 26.517 1 60.45 296 ALA A O 1
ATOM 2261 N N . ALA A 1 297 ? -2.982 44.891 25.062 1 55.79 297 ALA A N 1
ATOM 2262 C CA . ALA A 1 297 ? -1.847 45.801 25.188 1 55.79 297 ALA A CA 1
ATOM 2263 C C . ALA A 1 297 ? -2.202 47.195 24.678 1 55.79 297 ALA A C 1
ATOM 2265 O O . ALA A 1 297 ? -1.745 48.2 25.228 1 55.79 297 ALA A O 1
ATOM 2266 N N . VAL A 1 298 ? -3.116 47.201 23.791 1 54.34 298 VAL A N 1
ATOM 2267 C CA . VAL A 1 298 ? -3.497 48.485 23.212 1 54.34 298 VAL A CA 1
ATOM 2268 C C . VAL A 1 298 ? -4.533 49.166 24.102 1 54.34 298 VAL A C 1
ATOM 2270 O O . VAL A 1 298 ? -4.545 50.393 24.225 1 54.34 298 VAL A O 1
ATOM 2273 N N . LEU A 1 299 ? -5.327 48.262 24.607 1 52.29 299 LEU A N 1
ATOM 2274 C CA . LEU A 1 299 ? -6.397 48.847 25.407 1 52.29 299 LEU A CA 1
ATOM 2275 C C . LEU A 1 299 ? -5.871 49.32 26.758 1 52.29 299 LEU A C 1
ATOM 2277 O O . LEU A 1 299 ? -6.432 50.237 27.361 1 52.29 299 LEU A O 1
ATOM 2281 N N . VAL A 1 300 ? -5.029 48.618 27.269 1 49.14 300 VAL A N 1
ATOM 2282 C CA . VAL A 1 300 ? -4.538 49.068 28.567 1 49.14 300 VAL A CA 1
ATOM 2283 C C . VAL A 1 300 ? -3.628 50.281 28.383 1 49.14 300 VAL A C 1
ATOM 2285 O O . VAL A 1 300 ? -3.505 51.115 29.284 1 49.14 300 VAL A O 1
ATOM 2288 N N . VAL A 1 301 ? -3.304 50.631 27.165 1 45.75 301 VAL A N 1
ATOM 2289 C CA . VAL A 1 301 ? -2.626 51.917 27.041 1 45.75 301 VAL A CA 1
ATOM 2290 C C . VAL A 1 301 ? -3.626 52.99 26.619 1 45.75 301 VAL A C 1
ATOM 2292 O O . VAL A 1 301 ? -4.506 52.738 25.792 1 45.75 301 VAL A O 1
ATOM 2295 N N . MET B 1 1 ? 25.634 57.806 18.269 1 34.13 1 MET B N 1
ATOM 2296 C CA . MET B 1 1 ? 24.382 57.13 17.944 1 34.13 1 MET B CA 1
ATOM 2297 C C . MET B 1 1 ? 23.926 56.245 19.1 1 34.13 1 MET B C 1
ATOM 2299 O O . MET B 1 1 ? 22.974 55.475 18.959 1 34.13 1 MET B O 1
ATOM 2303 N N . ARG B 1 2 ? 24.705 56.023 20.035 1 43.79 2 ARG B N 1
ATOM 2304 C CA . ARG B 1 2 ? 24.661 55.211 21.246 1 43.79 2 ARG B CA 1
ATOM 2305 C C . ARG B 1 2 ? 23.752 55.841 22.296 1 43.79 2 ARG B C 1
ATOM 2307 O O . ARG B 1 2 ? 23.268 55.155 23.198 1 43.79 2 ARG B O 1
ATOM 2314 N N . ARG B 1 3 ? 23.849 57.109 22.406 1 46.46 3 ARG B N 1
ATOM 2315 C CA . ARG B 1 3 ? 23.19 57.781 23.522 1 46.46 3 ARG B CA 1
ATOM 2316 C C . ARG B 1 3 ? 21.674 57.665 23.413 1 46.46 3 ARG B C 1
ATOM 2318 O O . ARG B 1 3 ? 20.969 57.703 24.423 1 46.46 3 ARG B O 1
ATOM 2325 N N . TRP B 1 4 ? 21.159 57.933 22.148 1 44.29 4 TRP B N 1
ATOM 2326 C CA . TRP B 1 4 ? 19.728 57.804 21.894 1 44.29 4 TRP B CA 1
ATOM 2327 C C . TRP B 1 4 ? 19.24 56.399 22.229 1 44.29 4 TRP B C 1
ATOM 2329 O O . TRP B 1 4 ? 18.05 56.191 22.479 1 44.29 4 TRP B O 1
ATOM 2339 N N . LEU B 1 5 ? 20.097 55.42 21.998 1 47.2 5 LEU B N 1
ATOM 2340 C CA . LEU B 1 5 ? 19.754 54.043 22.335 1 47.2 5 LEU B CA 1
ATOM 2341 C C . LEU B 1 5 ? 19.53 53.89 23.836 1 47.2 5 LEU B C 1
ATOM 2343 O O . LEU B 1 5 ? 18.695 53.091 24.265 1 47.2 5 LEU B O 1
ATOM 2347 N N . THR B 1 6 ? 20.343 54.644 24.572 1 47.88 6 THR B N 1
ATOM 2348 C CA . THR B 1 6 ? 20.252 54.466 26.016 1 47.88 6 THR B CA 1
ATOM 2349 C C . THR B 1 6 ? 18.948 55.05 26.552 1 47.88 6 THR B C 1
ATOM 2351 O O . THR B 1 6 ? 18.319 54.468 27.438 1 47.88 6 THR B O 1
ATOM 2354 N N . PHE B 1 7 ? 18.605 56.325 26.111 1 48.96 7 PHE B N 1
ATOM 2355 C CA . PHE B 1 7 ? 17.372 56.904 26.633 1 48.96 7 PHE B CA 1
ATOM 2356 C C . PHE B 1 7 ? 16.16 56.11 26.161 1 48.96 7 PHE B C 1
ATOM 2358 O O . PHE B 1 7 ? 15.216 55.895 26.924 1 48.96 7 PHE B O 1
ATOM 2365 N N . GLY B 1 8 ? 16.165 55.716 24.892 1 47.24 8 GLY B N 1
ATOM 2366 C CA . GLY B 1 8 ? 15.099 54.874 24.373 1 47.24 8 GLY B CA 1
ATOM 2367 C C . GLY B 1 8 ? 14.981 53.546 25.096 1 47.24 8 GLY B C 1
ATOM 2368 O O . GLY B 1 8 ? 13.874 53.087 25.384 1 47.24 8 GLY B O 1
ATOM 2369 N N . TRP B 1 9 ? 16.036 52.936 25.448 1 50.74 9 TRP B N 1
ATOM 2370 C CA . TRP B 1 9 ? 16.022 51.728 26.267 1 50.74 9 TRP B CA 1
ATOM 2371 C C . TRP B 1 9 ? 15.527 52.032 27.677 1 50.74 9 TRP B C 1
ATOM 2373 O O . TRP B 1 9 ? 14.753 51.261 28.25 1 50.74 9 TRP B O 1
ATOM 2383 N N . ILE B 1 10 ? 15.98 53.115 28.254 1 47.69 10 ILE B N 1
ATOM 2384 C CA . ILE B 1 10 ? 15.574 53.49 29.604 1 47.69 10 ILE B CA 1
ATOM 2385 C C . ILE B 1 10 ? 14.102 53.896 29.606 1 47.69 10 ILE B C 1
ATOM 2387 O O . ILE B 1 10 ? 13.344 53.502 30.496 1 47.69 10 ILE B O 1
ATOM 2391 N N . ALA B 1 11 ? 13.682 54.754 28.639 1 47.19 11 ALA B N 1
ATOM 2392 C CA . ALA B 1 11 ? 12.269 55.113 28.548 1 47.19 11 ALA B CA 1
ATOM 2393 C C . ALA B 1 11 ? 11.413 53.894 28.215 1 47.19 11 ALA B C 1
ATOM 2395 O O . ALA B 1 11 ? 10.313 53.736 28.748 1 47.19 11 ALA B O 1
ATOM 2396 N N . ALA B 1 12 ? 11.921 53.043 27.371 1 48.13 12 ALA B N 1
ATOM 2397 C CA . ALA B 1 12 ? 11.226 51.79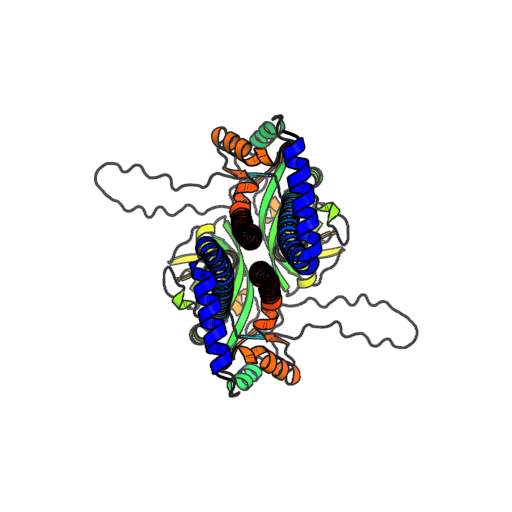8 27.053 1 48.13 12 ALA B CA 1
ATOM 2398 C C . ALA B 1 12 ? 11.149 50.886 28.274 1 48.13 12 ALA B C 1
ATOM 2400 O O . ALA B 1 12 ? 10.111 50.273 28.535 1 48.13 12 ALA B O 1
ATOM 2401 N N . LEU B 1 13 ? 12.139 50.864 28.994 1 49.25 13 LEU B N 1
ATOM 2402 C CA . LEU B 1 13 ? 12.143 50.088 30.23 1 49.25 13 LEU B CA 1
ATOM 2403 C C . LEU B 1 13 ? 11.296 50.768 31.301 1 49.25 13 LEU B C 1
ATOM 2405 O O . LEU B 1 13 ? 10.636 50.095 32.096 1 49.25 13 LEU B O 1
ATOM 2409 N N . ARG B 1 14 ? 11.401 52.069 31.475 1 46.28 14 ARG B N 1
ATOM 2410 C CA . ARG B 1 14 ? 10.582 52.792 32.443 1 46.28 14 ARG B CA 1
ATOM 2411 C C . ARG B 1 14 ? 9.105 52.724 32.071 1 46.28 14 ARG B C 1
ATOM 2413 O O . ARG B 1 14 ? 8.245 52.582 32.943 1 46.28 14 ARG B O 1
ATOM 2420 N N . PHE B 1 15 ? 8.779 53.004 30.85 1 45.22 15 PHE B N 1
ATOM 2421 C CA . PHE B 1 15 ? 7.406 52.831 30.391 1 45.22 15 PHE B CA 1
ATOM 2422 C C . PHE B 1 15 ? 6.966 51.38 30.537 1 45.22 15 PHE B C 1
ATOM 2424 O O . PHE B 1 15 ? 5.782 51.102 30.742 1 45.22 15 PHE B O 1
ATOM 2431 N N . LEU B 1 16 ? 7.868 50.475 30.463 1 48.44 16 LEU B N 1
ATOM 2432 C CA . LEU B 1 16 ? 7.575 49.088 30.806 1 48.44 16 LEU B CA 1
ATOM 2433 C C . LEU B 1 16 ? 7.269 48.948 32.293 1 48.44 16 LEU B C 1
ATOM 2435 O O . LEU B 1 16 ? 6.503 48.068 32.694 1 48.44 16 LEU B O 1
ATOM 2439 N N . GLY B 1 17 ? 7.916 49.685 33.144 1 46.17 17 GLY B N 1
ATOM 2440 C CA . GLY B 1 17 ? 7.647 49.701 34.573 1 46.17 17 GLY B CA 1
ATOM 2441 C C . GLY B 1 17 ? 6.291 50.288 34.918 1 46.17 17 GLY B C 1
ATOM 2442 O O . GLY B 1 17 ? 5.631 49.831 35.853 1 46.17 17 GLY B O 1
ATOM 2443 N N . GLU B 1 18 ? 5.943 51.573 34.718 1 49.75 18 GLU B N 1
ATOM 2444 C CA . GLU B 1 18 ? 4.678 52.175 35.131 1 49.75 18 GLU B CA 1
ATOM 2445 C C . GLU B 1 18 ? 3.496 51.508 34.434 1 49.75 18 GLU B C 1
ATOM 2447 O O . GLU B 1 18 ? 2.374 51.531 34.945 1 49.75 18 GLU B O 1
ATOM 2452 N N . GLY B 1 19 ? 3.72 50.806 33.221 1 49.59 19 GLY B N 1
ATOM 2453 C CA . GLY B 1 19 ? 2.847 50.013 32.371 1 49.59 19 GLY B CA 1
ATOM 2454 C C . GLY B 1 19 ? 3.196 48.537 32.369 1 49.59 19 GLY B C 1
ATOM 2455 O O . GLY B 1 19 ? 3.113 47.875 31.332 1 49.59 19 GLY B O 1
ATOM 2456 N N . ARG B 1 20 ? 3.672 48.049 33.517 1 52.98 20 ARG B N 1
ATOM 2457 C CA . ARG B 1 20 ? 4.202 46.714 33.775 1 52.98 20 ARG B CA 1
ATOM 2458 C C . ARG B 1 20 ? 3.254 45.639 33.256 1 52.98 20 ARG B C 1
ATOM 2460 O O . ARG B 1 20 ? 3.694 44.64 32.682 1 52.98 20 ARG B O 1
ATOM 2467 N N . MET B 1 21 ? 2.016 45.97 33.707 1 56.99 21 MET B N 1
ATOM 2468 C CA . MET B 1 21 ? 1.064 44.956 33.264 1 56.99 21 MET B CA 1
ATOM 2469 C C . MET B 1 21 ? 1.019 44.879 31.741 1 56.99 21 MET B C 1
ATOM 2471 O O . MET B 1 21 ? 0.961 43.788 31.172 1 56.99 21 MET B O 1
ATOM 2475 N N . GLN B 1 22 ? 1.079 46.12 31.245 1 54.01 22 GLN B N 1
ATOM 2476 C CA . GLN B 1 22 ? 1.025 46.165 29.788 1 54.01 22 GLN B CA 1
ATOM 2477 C C . GLN B 1 22 ? 2.275 45.544 29.172 1 54.01 22 GLN B C 1
ATOM 2479 O O . GLN B 1 22 ? 2.185 44.775 28.212 1 54.01 22 GLN B O 1
ATOM 2484 N N . THR B 1 23 ? 3.355 45.976 29.75 1 57.73 23 THR B N 1
ATOM 2485 C CA . THR B 1 23 ? 4.613 45.414 29.271 1 57.73 23 THR B CA 1
ATOM 2486 C C . THR B 1 23 ? 4.642 43.902 29.475 1 57.73 23 THR B C 1
ATOM 2488 O O . THR B 1 23 ? 5.131 43.164 28.617 1 57.73 23 THR B O 1
ATOM 2491 N N . GLY B 1 24 ? 4.022 43.525 30.551 1 62.39 24 GLY B N 1
ATOM 2492 C CA . GLY B 1 24 ? 3.95 42.093 30.79 1 62.39 24 GLY B CA 1
ATOM 2493 C C . GLY B 1 24 ? 3.101 41.359 29.769 1 62.39 24 GLY B C 1
ATOM 2494 O O . GLY B 1 24 ? 3.492 40.299 29.276 1 62.39 24 GLY B O 1
ATOM 2495 N N . PHE B 1 25 ? 2.07 42.019 29.44 1 62.04 25 PHE B N 1
ATOM 2496 C CA . PHE B 1 25 ? 1.157 41.415 28.477 1 62.04 25 PHE B CA 1
ATOM 2497 C C . PHE B 1 25 ? 1.786 41.37 27.089 1 62.04 25 PHE B C 1
ATOM 2499 O O . PHE B 1 25 ? 1.648 40.378 26.371 1 62.04 25 PHE B O 1
ATOM 2506 N N . ILE B 1 26 ? 2.509 42.424 26.827 1 59.44 26 ILE B N 1
ATOM 2507 C CA . ILE B 1 26 ? 3.159 42.487 25.523 1 59.44 26 ILE B CA 1
ATOM 2508 C C . ILE B 1 26 ? 4.288 41.46 25.459 1 59.44 26 ILE B C 1
ATOM 2510 O O . ILE B 1 26 ? 4.442 40.758 24.457 1 59.44 26 ILE B O 1
ATOM 2514 N N . LEU B 1 27 ? 4.906 41.384 26.534 1 64.5 27 LEU B N 1
ATOM 2515 C CA . LEU B 1 27 ? 6.034 40.46 26.571 1 64.5 27 LEU B CA 1
ATOM 2516 C C . LEU B 1 27 ? 5.556 39.015 26.484 1 64.5 27 LEU B C 1
ATOM 2518 O O . LEU B 1 27 ? 6.172 38.193 25.801 1 64.5 27 LEU B O 1
ATOM 2522 N N . VAL B 1 28 ? 4.476 38.784 27.117 1 69.3 28 VAL B N 1
ATOM 2523 C CA . VAL B 1 28 ? 3.941 37.427 27.104 1 69.3 28 VAL B CA 1
ATOM 2524 C C . VAL B 1 28 ? 3.383 37.104 25.72 1 69.3 28 VAL B C 1
ATOM 2526 O O . VAL B 1 28 ? 3.586 36.003 25.203 1 69.3 28 VAL B O 1
ATOM 2529 N N . GLY B 1 29 ? 2.756 38.091 25.186 1 62.7 29 GLY B N 1
ATOM 2530 C CA . GLY B 1 29 ? 2.226 37.896 23.846 1 62.7 29 GLY B CA 1
ATOM 2531 C C . GLY B 1 29 ? 3.302 37.626 22.812 1 62.7 29 GLY B C 1
ATOM 2532 O O . GLY B 1 29 ? 3.166 36.719 21.988 1 62.7 29 GLY B O 1
ATOM 2533 N N . ILE B 1 30 ? 4.434 38.29 22.954 1 66.2 30 ILE B N 1
ATOM 2534 C CA . ILE B 1 30 ? 5.546 38.122 22.024 1 66.2 30 ILE B CA 1
ATOM 2535 C C . ILE B 1 30 ? 6.236 36.784 22.281 1 66.2 30 ILE B C 1
ATOM 2537 O O . ILE B 1 30 ? 6.608 36.08 21.34 1 66.2 30 ILE B O 1
ATOM 2541 N N . ALA B 1 31 ? 6.304 36.547 23.525 1 70.78 31 ALA B N 1
ATOM 2542 C CA . ALA B 1 31 ? 6.958 35.294 23.892 1 70.78 31 ALA B CA 1
ATOM 2543 C C . ALA B 1 31 ? 6.187 34.094 23.348 1 70.78 31 ALA B C 1
ATOM 2545 O O . ALA B 1 31 ? 6.784 33.146 22.834 1 70.78 31 ALA B O 1
ATOM 2546 N N . ILE B 1 32 ? 4.937 34.164 23.414 1 68.14 32 ILE B N 1
ATOM 2547 C CA . ILE B 1 32 ? 4.092 33.08 22.924 1 68.14 32 ILE B CA 1
ATOM 2548 C C . ILE B 1 32 ? 4.177 33.008 21.401 1 68.14 32 ILE B C 1
ATOM 2550 O O . ILE B 1 32 ? 4.334 31.926 20.832 1 68.14 32 ILE B O 1
ATOM 2554 N N . GLY B 1 33 ? 4.162 34.126 20.762 1 63.46 33 GLY B N 1
ATOM 2555 C CA . GLY B 1 33 ? 4.258 34.16 19.312 1 63.46 33 GLY B CA 1
ATOM 2556 C C . GLY B 1 33 ? 5.571 33.609 18.788 1 63.46 33 GLY B C 1
ATOM 2557 O O . GLY B 1 33 ? 5.583 32.776 17.879 1 63.46 33 GLY B O 1
ATOM 2558 N N . VAL B 1 34 ? 6.68 34.053 19.416 1 70.43 34 VAL B N 1
ATOM 2559 C CA . VAL B 1 34 ? 8.006 33.611 18.996 1 70.43 34 VAL B CA 1
ATOM 2560 C C . VAL B 1 34 ? 8.196 32.139 19.354 1 70.43 34 VAL B C 1
ATOM 2562 O O . VAL B 1 34 ? 8.792 31.379 18.586 1 70.43 34 VAL B O 1
ATOM 2565 N N . GLY B 1 35 ? 7.709 31.784 20.477 1 71.27 35 GLY B N 1
ATOM 2566 C CA . GLY B 1 35 ? 7.804 30.39 20.88 1 71.27 35 GLY B CA 1
ATOM 2567 C C . GLY B 1 35 ? 7.134 29.44 19.905 1 71.27 35 GLY B C 1
ATOM 2568 O O . GLY B 1 35 ? 7.705 28.41 19.542 1 71.27 35 GLY B O 1
ATOM 2569 N N . VAL B 1 36 ? 5.995 29.789 19.465 1 68.53 36 VAL B N 1
ATOM 2570 C CA . VAL B 1 36 ? 5.245 28.965 18.523 1 68.53 36 VAL B CA 1
ATOM 2571 C C . VAL B 1 36 ? 5.994 28.887 17.194 1 68.53 36 VAL B C 1
ATOM 2573 O O . VAL B 1 36 ? 6.075 27.82 16.582 1 68.53 36 VAL B O 1
ATOM 2576 N N . ILE B 1 37 ? 6.625 29.978 16.787 1 67.01 37 ILE B N 1
ATOM 2577 C CA . ILE B 1 37 ? 7.348 30.016 15.52 1 67.01 37 ILE B CA 1
ATOM 2578 C C . ILE B 1 37 ? 8.568 29.101 15.595 1 67.01 37 ILE B C 1
ATOM 2580 O O . ILE B 1 37 ? 8.827 28.325 14.672 1 67.01 37 ILE B O 1
ATOM 2584 N N . VAL B 1 38 ? 9.184 29.206 16.677 1 69.29 38 VAL B N 1
ATOM 2585 C CA . VAL B 1 38 ? 10.392 28.407 16.85 1 69.29 38 VAL B CA 1
ATOM 2586 C C . VAL B 1 38 ? 10.026 26.927 16.932 1 69.29 38 VAL B C 1
ATOM 2588 O O . VAL B 1 38 ? 10.692 26.081 16.33 1 69.29 38 VAL B O 1
ATOM 2591 N N . PHE B 1 39 ? 9.003 26.642 17.646 1 67.65 39 PHE B N 1
ATOM 2592 C CA . PHE B 1 39 ? 8.566 25.262 17.817 1 67.65 39 PHE B CA 1
ATOM 2593 C C . PHE B 1 39 ? 8.149 24.657 16.482 1 67.65 39 PHE B C 1
ATOM 2595 O O . PHE B 1 39 ? 8.57 23.551 16.137 1 67.65 39 PHE B O 1
ATOM 2602 N N . MET B 1 40 ? 7.465 25.32 15.704 1 67.26 40 MET B N 1
ATOM 2603 C CA . MET B 1 40 ? 6.981 24.838 14.414 1 67.26 40 MET B CA 1
ATOM 2604 C C . MET B 1 40 ? 8.134 24.655 13.434 1 67.26 40 MET B C 1
ATOM 2606 O O . MET B 1 40 ? 8.158 23.689 12.669 1 67.26 40 MET B O 1
ATOM 2610 N N . SER B 1 41 ? 9.104 25.586 13.565 1 68.64 41 SER B N 1
ATOM 2611 C CA . SER B 1 41 ? 10.267 25.483 12.69 1 68.64 41 SER B CA 1
ATOM 2612 C C . SER B 1 41 ? 11.112 24.262 13.036 1 68.64 41 SER B C 1
ATOM 2614 O O . SER B 1 41 ? 11.552 23.532 12.145 1 68.64 41 SER B O 1
ATOM 2616 N N . ALA B 1 42 ? 11.294 24.107 14.325 1 68.57 42 ALA B N 1
ATOM 2617 C CA . ALA B 1 42 ? 12.078 22.967 14.793 1 68.57 42 ALA B CA 1
ATOM 2618 C C . ALA B 1 42 ? 11.377 21.65 14.471 1 68.57 42 ALA B C 1
ATOM 2620 O O . ALA B 1 42 ? 12.021 20.679 14.069 1 68.57 42 ALA B O 1
ATOM 2621 N N . MET B 1 43 ? 10.146 21.58 14.617 1 70.07 43 MET B N 1
ATOM 2622 C CA . MET B 1 43 ? 9.35 20.391 14.325 1 70.07 43 MET B CA 1
ATOM 2623 C C . MET B 1 43 ? 9.431 20.032 12.845 1 70.07 43 MET B C 1
ATOM 2625 O O . MET B 1 43 ? 9.635 18.868 12.495 1 70.07 43 MET B O 1
ATOM 2629 N N . LEU B 1 44 ? 9.408 20.981 12.021 1 68.51 44 LEU B N 1
ATOM 2630 C CA . LEU B 1 44 ? 9.438 20.743 10.582 1 68.51 44 LEU B CA 1
ATOM 2631 C C . LEU B 1 44 ? 10.801 20.218 10.145 1 68.51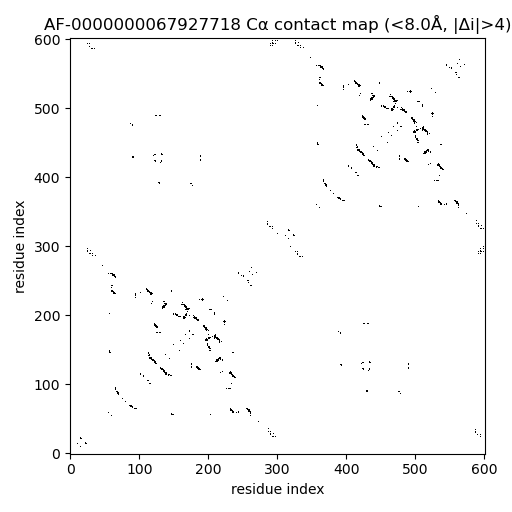 44 LEU B C 1
ATOM 2633 O O . LEU B 1 44 ? 10.885 19.284 9.345 1 68.51 44 LEU B O 1
ATOM 2637 N N . THR B 1 45 ? 11.862 20.802 10.731 1 69.04 45 THR B N 1
ATOM 2638 C CA . THR B 1 45 ? 13.214 20.368 10.396 1 69.04 45 THR B CA 1
ATOM 2639 C C . THR B 1 45 ? 13.46 18.942 10.88 1 69.04 45 THR B C 1
ATOM 2641 O O . THR B 1 45 ? 14.085 18.143 10.179 1 69.04 45 THR B O 1
ATOM 2644 N N . SER B 1 46 ? 12.976 18.654 12.042 1 67.9 46 SER B N 1
ATOM 2645 C CA . SER B 1 46 ? 13.155 17.321 12.609 1 67.9 46 SER B CA 1
ATOM 2646 C C . SER B 1 46 ? 12.4 16.271 11.801 1 67.9 46 SER B C 1
ATOM 2648 O O . SER B 1 46 ? 12.925 15.187 11.537 1 67.9 46 SER B O 1
ATOM 2650 N N . VAL B 1 47 ? 11.207 16.52 11.393 1 67.62 47 VAL B N 1
ATOM 2651 C CA . VAL B 1 47 ? 10.407 15.609 10.582 1 67.62 47 VAL B CA 1
ATOM 2652 C C . VAL B 1 47 ? 11.084 15.388 9.231 1 67.62 47 VAL B C 1
ATOM 2654 O O . VAL B 1 47 ? 11.219 14.25 8.776 1 67.62 47 VAL B O 1
ATOM 2657 N N . GLN B 1 48 ? 11.627 16.446 8.7 1 70.16 48 GLN B N 1
ATOM 2658 C CA . GLN B 1 48 ? 12.286 16.341 7.402 1 70.16 48 GLN B CA 1
ATOM 2659 C C . GLN B 1 48 ? 13.54 15.477 7.49 1 70.16 48 GLN B C 1
ATOM 2661 O O . GLN B 1 48 ? 13.785 14.639 6.62 1 70.16 48 GLN B O 1
ATOM 2666 N N . THR B 1 49 ? 14.3 15.655 8.5 1 74.08 49 THR B N 1
ATOM 2667 C CA . THR B 1 49 ? 15.545 14.912 8.66 1 74.08 49 THR B CA 1
ATOM 2668 C C . THR B 1 49 ? 15.263 13.439 8.946 1 74.08 49 THR B C 1
ATOM 2670 O O . THR B 1 49 ? 15.916 12.557 8.385 1 74.08 49 THR B O 1
ATOM 2673 N N . ASN B 1 50 ? 14.352 13.242 9.774 1 72.66 50 ASN B N 1
ATOM 2674 C CA . ASN B 1 50 ? 13.998 11.867 10.109 1 72.66 50 ASN B CA 1
ATOM 2675 C C . ASN B 1 50 ? 13.416 11.13 8.906 1 72.66 50 ASN B C 1
ATOM 2677 O O . ASN B 1 50 ? 13.728 9.959 8.68 1 72.66 50 ASN B O 1
ATOM 2681 N N . PHE B 1 51 ? 12.65 11.756 8.18 1 72.4 51 PHE B N 1
ATOM 2682 C CA . PHE B 1 51 ? 12.055 11.161 6.99 1 72.4 51 PHE B CA 1
ATOM 2683 C C . PHE B 1 51 ? 13.123 10.849 5.948 1 72.4 51 PHE B C 1
ATOM 2685 O O . PHE B 1 51 ? 13.156 9.747 5.396 1 72.4 51 PHE B O 1
ATOM 2692 N N . THR B 1 52 ? 13.975 11.791 5.743 1 74.34 52 THR B N 1
ATOM 2693 C CA . THR B 1 52 ? 15.032 11.594 4.758 1 74.34 52 THR B CA 1
ATOM 2694 C C . THR B 1 52 ? 15.929 10.425 5.154 1 74.34 52 THR B C 1
ATOM 2696 O O . THR B 1 52 ? 16.275 9.589 4.316 1 74.34 52 THR B O 1
ATOM 2699 N N . ASN B 1 53 ? 16.251 10.314 6.39 1 76.18 53 ASN B N 1
ATOM 2700 C CA . ASN B 1 53 ? 17.105 9.23 6.862 1 76.18 53 ASN B CA 1
ATOM 2701 C C . ASN B 1 53 ? 16.42 7.874 6.72 1 76.18 53 ASN B C 1
ATOM 2703 O O . ASN B 1 53 ? 17.047 6.897 6.307 1 76.18 53 ASN B O 1
ATOM 2707 N N . ARG B 1 54 ? 15.228 7.845 6.978 1 73.81 54 ARG B N 1
ATOM 2708 C CA . ARG B 1 54 ? 14.491 6.588 6.893 1 73.81 54 ARG B CA 1
ATOM 2709 C C . ARG B 1 54 ? 14.313 6.153 5.442 1 73.81 54 ARG B C 1
ATOM 2711 O O . ARG B 1 54 ? 14.472 4.974 5.118 1 73.81 54 ARG B O 1
ATOM 2718 N N . VAL B 1 55 ? 13.943 7.074 4.654 1 75.25 55 VAL B N 1
ATOM 2719 C CA . VAL B 1 55 ? 13.742 6.782 3.239 1 75.25 55 VAL B CA 1
ATOM 2720 C C . VAL B 1 55 ? 15.061 6.342 2.609 1 75.25 55 VAL B C 1
ATOM 2722 O O . VAL B 1 55 ? 15.114 5.331 1.905 1 75.25 55 VAL B O 1
ATOM 2725 N N . LEU B 1 56 ? 16.13 7.04 2.955 1 78.8 56 LEU B N 1
ATOM 2726 C CA . LEU B 1 56 ? 17.414 6.796 2.306 1 78.8 56 LEU B CA 1
ATOM 2727 C C . LEU B 1 56 ? 18.062 5.524 2.844 1 78.8 56 LEU B C 1
ATOM 2729 O O . LEU B 1 56 ? 18.946 4.954 2.201 1 78.8 56 LEU B O 1
ATOM 2733 N N . SER B 1 57 ? 17.608 5.051 3.931 1 77.26 57 SER B N 1
ATOM 2734 C CA . SER B 1 57 ? 18.164 3.822 4.486 1 77.26 57 SER B CA 1
ATOM 2735 C C . SER B 1 57 ? 17.407 2.597 3.985 1 77.26 57 SER B C 1
ATOM 2737 O O . SER B 1 57 ? 17.895 1.47 4.095 1 77.26 57 SER B O 1
ATOM 2739 N N . SER B 1 58 ? 16.292 2.792 3.363 1 80.4 58 SER B N 1
ATOM 2740 C CA . SER B 1 58 ? 15.455 1.646 3.022 1 80.4 58 SER B CA 1
ATOM 2741 C C . SER B 1 58 ? 15.303 1.502 1.511 1 80.4 58 SER B C 1
ATOM 2743 O O . SER B 1 58 ? 14.512 0.684 1.037 1 80.4 58 SER B O 1
ATOM 2745 N N . GLN B 1 59 ? 15.97 2.352 0.79 1 86.78 59 GLN B N 1
ATOM 2746 C CA . GLN B 1 59 ? 15.876 2.251 -0.663 1 86.78 59 GLN B CA 1
ATOM 2747 C C . GLN B 1 59 ? 17.164 2.722 -1.332 1 86.78 59 GLN B C 1
ATOM 2749 O O . GLN B 1 59 ? 17.952 3.453 -0.728 1 86.78 59 GLN B O 1
ATOM 2754 N N . PRO B 1 60 ? 17.378 2.272 -2.544 1 91.6 60 PRO B N 1
ATOM 2755 C CA . PRO B 1 60 ? 18.539 2.777 -3.279 1 91.6 60 PRO B CA 1
ATOM 2756 C C . PRO B 1 60 ? 18.409 4.254 -3.644 1 91.6 60 PRO B C 1
ATOM 2758 O O . PRO B 1 60 ? 17.295 4.757 -3.812 1 91.6 60 PRO B O 1
ATOM 2761 N N . HIS B 1 61 ? 19.53 4.884 -3.762 1 93.09 61 HIS B N 1
ATOM 2762 C CA . HIS B 1 61 ? 19.536 6.284 -4.171 1 93.09 61 HIS B CA 1
ATOM 2763 C C . HIS B 1 61 ? 19.126 6.433 -5.632 1 93.09 61 HIS B C 1
ATOM 2765 O O . HIS B 1 61 ? 18.42 7.378 -5.99 1 93.09 61 HIS B O 1
ATOM 2771 N N . ILE B 1 62 ? 19.632 5.557 -6.423 1 95.14 62 ILE B N 1
ATOM 2772 C CA . ILE B 1 62 ? 19.291 5.532 -7.841 1 95.14 62 ILE B CA 1
ATOM 2773 C C . ILE B 1 62 ? 19.008 4.097 -8.279 1 95.14 62 ILE B C 1
ATOM 2775 O O . ILE B 1 62 ? 19.72 3.17 -7.887 1 95.14 62 ILE B O 1
ATOM 2779 N N . GLN B 1 63 ? 18.008 3.976 -8.996 1 95.7 63 GLN B N 1
ATOM 2780 C CA . GLN B 1 63 ? 17.663 2.681 -9.571 1 95.7 63 GLN B CA 1
ATOM 2781 C C . GLN B 1 63 ? 17.619 2.749 -11.095 1 95.7 63 GLN B C 1
ATOM 2783 O O . GLN B 1 63 ? 16.942 3.608 -11.664 1 95.7 63 GLN B O 1
ATOM 2788 N N . LEU B 1 64 ? 18.37 1.874 -11.736 1 94.82 64 LEU B N 1
ATOM 2789 C CA . LEU B 1 64 ? 18.35 1.783 -13.192 1 94.82 64 LEU B CA 1
ATOM 2790 C C . LEU B 1 64 ? 17.359 0.722 -13.657 1 94.82 64 LEU B C 1
ATOM 2792 O O . LEU B 1 64 ? 17.349 -0.395 -13.135 1 94.82 64 LEU B O 1
ATOM 2796 N N . GLN B 1 65 ? 16.557 1.071 -14.572 1 92.25 65 GLN B N 1
ATOM 2797 C CA . GLN B 1 65 ? 15.56 0.168 -15.136 1 92.25 65 GLN B CA 1
ATOM 2798 C C . GLN B 1 65 ? 15.572 0.22 -16.661 1 92.25 65 GLN B C 1
ATOM 2800 O O . GLN B 1 65 ? 16.141 1.14 -17.252 1 92.25 65 GLN B O 1
ATOM 2805 N N . PRO B 1 66 ? 14.959 -0.863 -17.21 1 87 66 PRO B N 1
ATOM 2806 C CA . PRO B 1 66 ? 14.83 -0.787 -18.667 1 87 66 PRO B CA 1
ATOM 2807 C C . PRO B 1 66 ? 13.957 0.379 -19.122 1 87 66 PRO B C 1
ATOM 2809 O O . PRO B 1 66 ? 13.027 0.772 -18.413 1 87 66 PRO B O 1
ATOM 2812 N N . PRO B 1 67 ? 14.293 0.965 -20.194 1 79.67 67 PRO B N 1
ATOM 2813 C CA . PRO B 1 67 ? 13.489 2.09 -20.678 1 79.67 67 PRO B CA 1
ATOM 2814 C C . PRO B 1 67 ? 12.057 1.686 -21.023 1 79.67 67 PRO B C 1
ATOM 2816 O O . PRO B 1 67 ? 11.802 0.527 -21.36 1 79.67 67 PRO B O 1
ATOM 2819 N N . ASP B 1 68 ? 11.111 2.58 -20.691 1 65.7 68 ASP B N 1
ATOM 2820 C CA . ASP B 1 68 ? 9.709 2.325 -21.005 1 65.7 68 ASP B CA 1
ATOM 2821 C C . ASP B 1 68 ? 9.522 2.047 -22.495 1 65.7 68 ASP B C 1
ATOM 2823 O O . ASP B 1 68 ? 10.204 2.641 -23.333 1 65.7 68 ASP B O 1
ATOM 2827 N N . GLU B 1 69 ? 9.235 0.93 -22.876 1 54.67 69 GLU B N 1
ATOM 2828 C CA . GLU B 1 69 ? 9.005 0.711 -24.3 1 54.67 69 GLU B CA 1
ATOM 2829 C C . GLU B 1 69 ? 7.957 1.676 -24.846 1 54.67 69 GLU B C 1
ATOM 2831 O O . GLU B 1 69 ? 6.836 1.736 -24.336 1 54.67 69 GLU B O 1
ATOM 2836 N N . ILE B 1 70 ? 8.333 2.908 -24.98 1 42.75 70 ILE B N 1
ATOM 2837 C CA . ILE B 1 70 ? 7.393 3.751 -25.71 1 42.75 70 ILE B CA 1
ATOM 2838 C C . ILE B 1 70 ? 6.971 3.054 -27.002 1 42.75 70 ILE B C 1
ATOM 2840 O O . ILE B 1 70 ? 7.787 2.403 -27.658 1 42.75 70 ILE B O 1
ATOM 2844 N N . ALA B 1 71 ? 5.693 2.906 -27.243 1 39.67 71 ALA B N 1
ATOM 2845 C CA . ALA B 1 71 ? 5.235 2.565 -28.587 1 39.67 71 ALA B CA 1
ATOM 2846 C C . ALA B 1 71 ? 6.003 3.353 -29.644 1 39.67 71 ALA B C 1
ATOM 2848 O O . ALA B 1 71 ? 6.101 4.579 -29.564 1 39.67 71 ALA B O 1
ATOM 2849 N N . ARG B 1 72 ? 7.081 2.857 -30.188 1 34.43 72 ARG B N 1
ATOM 2850 C CA . ARG B 1 72 ? 7.636 3.543 -31.35 1 34.43 72 ARG B CA 1
ATOM 2851 C C . ARG B 1 72 ? 6.529 4.093 -32.242 1 34.43 72 ARG B C 1
ATOM 2853 O O . ARG B 1 72 ? 5.624 3.357 -32.643 1 34.43 72 ARG B O 1
ATOM 2860 N N . PRO B 1 73 ? 6.394 5.41 -32.265 1 33.99 73 PRO B N 1
ATOM 2861 C CA . PRO B 1 73 ? 5.478 5.903 -33.297 1 33.99 73 PRO B CA 1
ATOM 2862 C C . PRO B 1 73 ? 5.757 5.299 -34.671 1 33.99 73 PRO B C 1
ATOM 2864 O O . PRO B 1 73 ? 6.918 5.135 -35.054 1 33.99 73 PRO B O 1
ATOM 2867 N N . LEU B 1 74 ? 4.929 4.408 -35.176 1 27.13 74 LEU B N 1
ATOM 2868 C CA . LEU B 1 74 ? 5.054 4.173 -36.61 1 27.13 74 LEU B CA 1
ATOM 2869 C C . LEU B 1 74 ? 5.139 5.491 -37.372 1 27.13 74 LEU B C 1
ATOM 2871 O O . LEU B 1 74 ? 4.367 6.416 -37.108 1 27.13 74 LEU B O 1
ATOM 2875 N N . ARG B 1 75 ? 6.16 5.84 -37.923 1 33.75 75 ARG B N 1
ATOM 2876 C CA . ARG B 1 75 ? 6.275 6.893 -38.926 1 33.75 75 ARG B CA 1
ATOM 2877 C C . ARG B 1 75 ? 5.103 6.851 -39.901 1 33.75 75 ARG B C 1
ATOM 2879 O O . ARG B 1 75 ? 4.845 5.82 -40.525 1 33.75 75 ARG B O 1
ATOM 2886 N N . GLN B 1 76 ? 4.019 7.695 -39.67 1 32.81 76 GLN B N 1
ATOM 2887 C CA . GLN B 1 76 ? 3.031 8.019 -40.693 1 32.81 76 GLN B CA 1
ATOM 2888 C C . GLN B 1 76 ? 3.691 8.201 -42.057 1 32.81 76 GLN B C 1
ATOM 2890 O O . GLN B 1 76 ? 4.48 9.128 -42.251 1 32.81 76 GLN B O 1
ATOM 2895 N N . ARG B 1 77 ? 3.878 7.228 -42.904 1 31.68 77 ARG B N 1
ATOM 2896 C CA . ARG B 1 77 ? 3.852 7.709 -44.281 1 31.68 77 ARG B CA 1
ATOM 2897 C C . ARG B 1 77 ? 2.663 8.636 -44.515 1 31.68 77 ARG B C 1
ATOM 2899 O O . ARG B 1 77 ? 1.706 8.634 -43.738 1 31.68 77 ARG B O 1
ATOM 2906 N N . ASP B 1 78 ? 2.399 9.446 -45.574 1 34.8 78 ASP B N 1
ATOM 2907 C CA . ASP B 1 78 ? 1.395 10.42 -45.992 1 34.8 78 ASP B CA 1
ATOM 2908 C C . ASP B 1 78 ? 0.012 10.046 -45.461 1 34.8 78 ASP B C 1
ATOM 2910 O O . ASP B 1 78 ? -0.673 10.875 -44.86 1 34.8 78 ASP B O 1
ATOM 2914 N N . GLY B 1 79 ? -0.957 9.359 -46.312 1 31.58 79 GLY B N 1
ATOM 2915 C CA . GLY B 1 79 ? -2.401 9.277 -46.459 1 31.58 79 GLY B CA 1
ATOM 2916 C C . GLY B 1 79 ? -3.072 8.497 -45.343 1 31.58 79 GLY B C 1
ATOM 2917 O O . GLY B 1 79 ? -4.197 8.811 -44.949 1 31.58 79 GLY B O 1
ATOM 2918 N N . VAL B 1 80 ? -2.949 7.191 -45.369 1 31.8 80 VAL B N 1
ATOM 2919 C CA . VAL B 1 80 ? -3.908 6.311 -44.71 1 31.8 80 VAL B CA 1
ATOM 2920 C C . VAL B 1 80 ? -3.71 6.371 -43.197 1 31.8 80 VAL B C 1
ATOM 2922 O O . VAL B 1 80 ? -2.618 6.094 -42.696 1 31.8 80 VAL B O 1
ATOM 2925 N N . VAL B 1 81 ? -4.401 7.271 -42.437 1 34.59 81 VAL B N 1
ATOM 2926 C CA . VAL B 1 81 ? -4.608 7.508 -41.012 1 34.59 81 VAL B CA 1
ATOM 2927 C C . VAL B 1 81 ? -4.797 6.177 -40.288 1 34.59 81 VAL B C 1
ATOM 2929 O O . VAL B 1 81 ? -5.911 5.65 -40.225 1 34.59 81 VAL B O 1
ATOM 2932 N N . GLU B 1 82 ? -4.225 5.115 -40.688 1 30.32 82 GLU B N 1
ATOM 2933 C CA . GLU B 1 82 ? -4.575 3.906 -39.947 1 30.32 82 GLU B CA 1
ATOM 2934 C C . GLU B 1 82 ? -4.245 4.053 -38.465 1 30.32 82 GLU B C 1
ATOM 2936 O O . GLU B 1 82 ? -3.122 4.416 -38.106 1 30.32 82 GLU B O 1
ATOM 2941 N N . ALA B 1 83 ? -5.19 4.451 -37.651 1 33.23 83 ALA B N 1
ATOM 2942 C CA . ALA B 1 83 ? -5.356 4.509 -36.201 1 33.23 83 ALA B CA 1
ATOM 2943 C C . ALA B 1 83 ? -4.627 3.354 -35.52 1 33.23 83 ALA B C 1
ATOM 2945 O O . ALA B 1 83 ? -5.12 2.224 -35.504 1 33.23 83 ALA B O 1
ATOM 2946 N N . PRO B 1 84 ? -3.397 3.11 -35.833 1 32.57 84 PRO B N 1
ATOM 2947 C CA . PRO B 1 84 ? -2.795 1.92 -35.227 1 32.57 84 PRO B CA 1
ATOM 2948 C C . PRO B 1 84 ? -2.913 1.91 -33.704 1 32.57 84 PRO B C 1
ATOM 2950 O O . PRO B 1 84 ? -2.627 2.918 -33.053 1 32.57 84 PRO B O 1
ATOM 2953 N N . ILE B 1 85 ? -3.96 1.478 -33.183 1 35.32 85 ILE B N 1
ATOM 2954 C CA . ILE B 1 85 ? -4.105 1.128 -31.774 1 35.32 85 ILE B CA 1
ATOM 2955 C C . ILE B 1 85 ? -2.779 0.596 -31.235 1 35.32 85 ILE B C 1
ATOM 2957 O O . ILE B 1 85 ? -2.323 -0.476 -31.641 1 35.32 85 ILE B O 1
ATOM 2961 N N . VAL B 1 86 ? -1.761 1.416 -31.253 1 37.08 86 VAL B N 1
ATOM 2962 C CA . VAL B 1 86 ? -0.464 1.146 -30.64 1 37.08 86 VAL B CA 1
ATOM 2963 C C . VAL B 1 86 ? -0.658 0.357 -29.347 1 37.08 86 VAL B C 1
ATOM 2965 O O . VAL B 1 86 ? -1.299 0.838 -28.409 1 37.08 86 VAL B O 1
ATOM 2968 N N . GLN B 1 87 ? -0.95 -0.843 -29.495 1 36.27 87 GLN B N 1
ATOM 2969 C CA . GLN B 1 87 ? -0.967 -1.723 -28.332 1 36.27 87 GLN B CA 1
ATOM 2970 C C . GLN B 1 87 ? 0.242 -1.471 -27.435 1 36.27 87 GLN B C 1
ATOM 2972 O O . GLN B 1 87 ? 1.383 -1.5 -27.9 1 36.27 87 GLN B O 1
ATOM 2977 N N . ARG B 1 88 ? 0.195 -0.619 -26.603 1 42.3 88 ARG B N 1
ATOM 2978 C CA . ARG B 1 88 ? 1.244 -0.448 -25.604 1 42.3 88 ARG B CA 1
ATOM 2979 C C . ARG B 1 88 ? 1.902 -1.781 -25.265 1 42.3 88 ARG B C 1
ATOM 2981 O O . ARG B 1 88 ? 1.214 -2.761 -24.97 1 42.3 88 ARG B O 1
ATOM 2988 N N . PRO B 1 89 ? 3.082 -1.972 -25.872 1 38.48 89 PRO B N 1
ATOM 2989 C CA . PRO B 1 89 ? 3.727 -3.263 -25.618 1 38.48 89 PRO B CA 1
ATOM 2990 C C . PRO B 1 89 ? 3.621 -3.698 -24.158 1 38.48 89 PRO B C 1
ATOM 2992 O O . PRO B 1 89 ? 3.463 -2.857 -23.269 1 38.48 89 PRO B O 1
ATOM 2995 N N . THR B 1 90 ? 3.26 -4.877 -23.968 1 40.81 90 THR B N 1
ATOM 2996 C CA . THR B 1 90 ? 3.183 -5.606 -22.707 1 40.81 90 THR B CA 1
ATOM 2997 C C . THR B 1 90 ? 4.351 -5.238 -21.797 1 40.81 90 THR B C 1
ATOM 2999 O O . THR B 1 90 ? 5.508 -5.264 -22.221 1 40.81 90 THR B O 1
ATOM 3002 N N . GLN B 1 91 ? 4.316 -4.254 -21.024 1 45.78 91 GLN B N 1
ATOM 3003 C CA . GLN B 1 91 ? 5.334 -3.9 -20.04 1 45.78 91 GLN B CA 1
ATOM 3004 C C . GLN B 1 91 ? 5.919 -5.146 -19.381 1 45.78 91 GLN B C 1
ATOM 3006 O O . GLN B 1 91 ? 5.351 -5.671 -18.421 1 45.78 91 GLN B O 1
ATOM 3011 N N . ARG B 1 92 ? 6.574 -6.021 -20.13 1 46.89 92 ARG B N 1
ATOM 3012 C CA . ARG B 1 92 ? 7.294 -7.208 -19.68 1 46.89 92 ARG B CA 1
ATOM 3013 C C . ARG B 1 92 ? 8.206 -6.881 -18.502 1 46.89 92 ARG B C 1
ATOM 3015 O O . ARG B 1 92 ? 8.653 -5.741 -18.354 1 46.89 92 ARG B O 1
ATOM 3022 N N . VAL B 1 93 ? 8.001 -7.614 -17.472 1 54.17 93 VAL B N 1
ATOM 3023 C CA . VAL B 1 93 ? 9.185 -7.577 -16.619 1 54.17 93 VAL B CA 1
ATOM 3024 C C . VAL B 1 93 ? 10.444 -7.669 -17.477 1 54.17 93 VAL B C 1
ATOM 3026 O O . VAL B 1 93 ? 10.743 -8.724 -18.041 1 54.17 93 VAL B O 1
ATOM 3029 N N . LEU B 1 94 ? 10.886 -6.503 -17.898 1 64.16 94 LEU B N 1
ATOM 3030 C CA . LEU B 1 94 ? 11.97 -6.444 -18.873 1 64.16 94 LEU B CA 1
ATOM 3031 C C . LEU B 1 94 ? 13.327 -6.482 -18.18 1 64.16 94 LEU B C 1
ATOM 3033 O O . LEU B 1 94 ? 13.548 -5.767 -17.199 1 64.16 94 LEU B O 1
ATOM 3037 N N . ALA B 1 95 ? 13.98 -7.632 -18.535 1 80.35 95 ALA B N 1
ATOM 3038 C CA . ALA B 1 95 ? 15.38 -7.687 -18.124 1 80.35 95 ALA B CA 1
ATOM 3039 C C . ALA B 1 95 ? 16.169 -6.52 -18.71 1 80.35 95 ALA B C 1
ATOM 3041 O O . ALA B 1 95 ? 15.874 -6.054 -19.814 1 80.35 95 ALA B O 1
ATOM 3042 N N . LEU B 1 96 ? 16.967 -5.996 -17.903 1 86.3 96 LEU B N 1
ATOM 3043 C CA . LEU B 1 96 ? 17.888 -4.951 -18.336 1 86.3 96 LEU B CA 1
ATOM 3044 C C . LEU B 1 96 ? 18.953 -5.517 -19.269 1 86.3 96 LEU B C 1
ATOM 3046 O O . LEU B 1 96 ? 19.754 -6.361 -18.863 1 86.3 96 LEU B O 1
ATOM 3050 N N . ASP B 1 97 ? 18.938 -5.06 -20.505 1 84.53 97 ASP B N 1
ATOM 3051 C CA . ASP B 1 97 ? 19.914 -5.535 -21.48 1 84.53 97 ASP B CA 1
ATOM 3052 C C . ASP B 1 97 ? 21.331 -5.132 -21.079 1 84.53 97 ASP B C 1
ATOM 3054 O O . ASP B 1 97 ? 21.558 -4.01 -20.622 1 84.53 97 ASP B O 1
ATOM 3058 N N . GLN B 1 98 ? 22.276 -6.043 -21.2 1 89.63 98 GLN B N 1
ATOM 3059 C CA . GLN B 1 98 ? 23.693 -5.81 -20.947 1 89.63 98 GLN B CA 1
ATOM 3060 C C . GLN B 1 98 ? 23.918 -5.268 -19.538 1 89.63 98 GLN B C 1
ATOM 3062 O O . GLN B 1 98 ? 24.676 -4.314 -19.348 1 89.63 98 GLN B O 1
ATOM 3067 N N . TRP B 1 99 ? 23.166 -5.861 -18.653 1 92.46 99 TRP B N 1
ATOM 3068 C CA . TRP B 1 99 ? 23.193 -5.325 -17.296 1 92.46 99 TRP B CA 1
ATOM 3069 C C . TRP B 1 99 ? 24.587 -5.447 -16.69 1 92.46 99 TRP B C 1
ATOM 3071 O O . TRP B 1 99 ? 24.996 -4.608 -15.884 1 92.46 99 TRP B O 1
ATOM 3081 N N . GLN B 1 100 ? 25.41 -6.423 -17.063 1 94.66 100 GLN B N 1
ATOM 3082 C CA . GLN B 1 100 ? 26.748 -6.601 -16.509 1 94.66 100 GLN B CA 1
ATOM 3083 C C . GLN B 1 100 ? 27.673 -5.462 -16.929 1 94.66 100 GLN B C 1
ATOM 3085 O O . GLN B 1 100 ? 28.477 -4.981 -16.127 1 94.66 100 GLN B O 1
ATOM 3090 N N . THR B 1 101 ? 27.545 -5.089 -18.171 1 94.6 101 THR B N 1
ATOM 3091 C CA . THR B 1 101 ? 28.341 -3.977 -18.678 1 94.6 101 THR B CA 1
ATOM 3092 C C . THR B 1 101 ? 27.938 -2.67 -18 1 94.6 101 THR B C 1
ATOM 3094 O O . THR B 1 101 ? 28.797 -1.868 -17.628 1 94.6 101 THR B O 1
ATOM 3097 N N . ILE B 1 102 ? 26.677 -2.516 -17.897 1 95.11 102 ILE B N 1
ATOM 3098 C CA . ILE B 1 102 ? 26.172 -1.302 -17.264 1 95.11 102 ILE B CA 1
ATOM 3099 C C . ILE B 1 102 ? 26.627 -1.252 -15.808 1 95.11 102 ILE B C 1
ATOM 3101 O O . ILE B 1 102 ? 27.065 -0.206 -15.323 1 95.11 102 ILE B O 1
ATOM 3105 N N . ARG B 1 103 ? 26.516 -2.324 -15.129 1 95.59 103 ARG B N 1
ATOM 3106 C CA . ARG B 1 103 ? 26.947 -2.387 -13.736 1 95.59 103 ARG B CA 1
ATOM 3107 C C . ARG B 1 103 ? 28.421 -2.022 -13.603 1 95.59 103 ARG B C 1
ATOM 3109 O O . ARG B 1 103 ? 28.799 -1.259 -12.711 1 95.59 103 ARG B O 1
ATOM 3116 N N . ALA B 1 104 ? 29.246 -2.591 -14.447 1 95.68 104 ALA B N 1
ATOM 3117 C CA . ALA B 1 104 ? 30.681 -2.321 -14.41 1 95.68 104 ALA B CA 1
ATOM 3118 C C . ALA B 1 104 ? 30.967 -0.842 -14.653 1 95.68 104 ALA B C 1
ATOM 3120 O O . ALA B 1 104 ? 31.83 -0.254 -13.997 1 95.68 104 ALA B O 1
ATOM 3121 N N . ARG B 1 105 ? 30.247 -0.285 -15.526 1 95.19 105 ARG B N 1
ATOM 3122 C CA . ARG B 1 105 ? 30.41 1.133 -15.828 1 95.19 105 ARG B CA 1
ATOM 3123 C C . ARG B 1 105 ? 30.013 1.996 -14.635 1 95.19 105 ARG B C 1
ATOM 3125 O O . ARG B 1 105 ? 30.663 3.003 -14.347 1 95.19 105 ARG B O 1
ATOM 3132 N N . MET B 1 106 ? 28.973 1.637 -14.044 1 95.93 106 MET B N 1
ATOM 3133 C CA . MET B 1 106 ? 28.504 2.39 -12.884 1 95.93 106 MET B CA 1
ATOM 3134 C C . MET B 1 106 ? 29.49 2.277 -11.727 1 95.93 106 MET B C 1
ATOM 3136 O O . MET B 1 106 ? 29.749 3.258 -11.028 1 95.93 106 MET B O 1
ATOM 3140 N N . GLN B 1 107 ? 29.997 1.075 -11.546 1 94.49 107 GLN B N 1
ATOM 3141 C CA . GLN B 1 107 ? 30.947 0.845 -10.464 1 94.49 107 GLN B CA 1
ATOM 3142 C C . GLN B 1 107 ? 32.225 1.652 -10.672 1 94.49 107 GLN B C 1
ATOM 3144 O O . GLN B 1 107 ? 32.909 2.002 -9.708 1 94.49 107 GLN B O 1
ATOM 3149 N N . ALA B 1 108 ? 32.52 2.018 -11.853 1 94.25 108 ALA B N 1
ATOM 3150 C CA . ALA B 1 108 ? 33.748 2.734 -12.191 1 94.25 108 ALA B CA 1
ATOM 3151 C C . ALA B 1 108 ? 33.587 4.235 -11.966 1 94.25 108 ALA B C 1
ATOM 3153 O O . ALA B 1 108 ? 34.574 4.972 -11.925 1 94.25 108 ALA B O 1
ATOM 3154 N N . ARG B 1 109 ? 32.411 4.638 -11.78 1 94.26 109 ARG B N 1
ATOM 3155 C CA . ARG B 1 109 ? 32.163 6.06 -11.571 1 94.26 109 ARG B CA 1
ATOM 3156 C C . ARG B 1 109 ? 32.578 6.487 -10.167 1 94.26 109 ARG B C 1
ATOM 3158 O O . ARG B 1 109 ? 32.276 5.801 -9.189 1 94.26 109 ARG B O 1
ATOM 3165 N N . PRO B 1 110 ? 33.17 7.65 -10.066 1 93.69 110 PRO B N 1
ATOM 3166 C CA . PRO B 1 110 ? 33.623 8.111 -8.752 1 93.69 110 PRO B CA 1
ATOM 3167 C C . PRO B 1 110 ? 32.47 8.547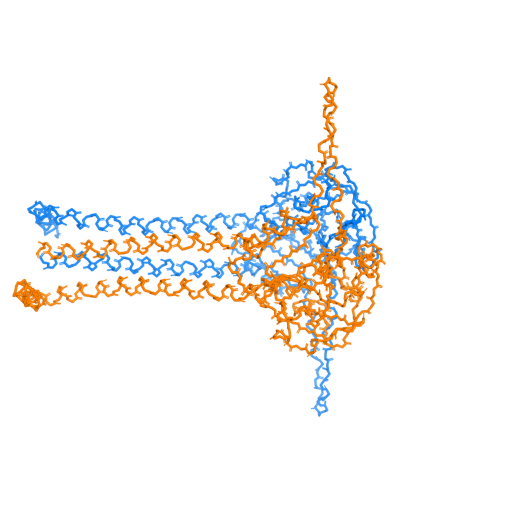 -7.85 1 93.69 110 PRO B C 1
ATOM 3169 O O . PRO B 1 110 ? 32.622 8.596 -6.627 1 93.69 110 PRO B O 1
ATOM 3172 N N . ASP B 1 111 ? 31.368 8.842 -8.413 1 94.39 111 ASP B N 1
ATOM 3173 C CA . ASP B 1 111 ? 30.237 9.334 -7.632 1 94.39 111 ASP B CA 1
ATOM 3174 C C . ASP B 1 111 ? 29.358 8.181 -7.152 1 94.39 111 ASP B C 1
ATOM 3176 O O . ASP B 1 111 ? 28.365 8.4 -6.455 1 94.39 111 ASP B O 1
ATOM 3180 N N . VAL B 1 112 ? 29.739 6.914 -7.512 1 95.26 112 VAL B N 1
ATOM 3181 C CA . VAL B 1 112 ? 28.96 5.741 -7.13 1 95.26 112 VAL B CA 1
ATOM 3182 C C . VAL B 1 112 ? 29.716 4.941 -6.071 1 95.26 112 VAL B C 1
ATOM 3184 O O . VAL B 1 112 ? 30.898 4.635 -6.242 1 95.26 112 VAL B O 1
ATOM 3187 N N . VAL B 1 113 ? 29.128 4.649 -5.013 1 94.76 113 VAL B N 1
ATOM 3188 C CA . VAL B 1 113 ? 29.737 3.893 -3.924 1 94.76 113 VAL B CA 1
ATOM 3189 C C . VAL B 1 113 ? 29.545 2.397 -4.161 1 94.76 113 VAL B C 1
ATOM 3191 O O . VAL B 1 113 ? 30.495 1.618 -4.057 1 94.76 113 VAL B O 1
ATOM 3194 N N . VAL B 1 114 ? 28.318 2.02 -4.447 1 95.17 114 VAL B N 1
ATOM 3195 C CA . VAL B 1 114 ? 27.991 0.62 -4.692 1 95.17 114 VAL B CA 1
ATOM 3196 C C . VAL B 1 114 ? 26.959 0.519 -5.814 1 95.17 114 VAL B C 1
ATOM 3198 O O . VAL B 1 114 ? 26.061 1.357 -5.917 1 95.17 114 VAL B O 1
ATOM 3201 N N . ALA B 1 115 ? 27.136 -0.463 -6.699 1 96.45 115 ALA B N 1
ATOM 3202 C CA . ALA B 1 115 ? 26.169 -0.836 -7.728 1 96.45 115 ALA B CA 1
ATOM 3203 C C . ALA B 1 115 ? 25.947 -2.346 -7.749 1 96.45 115 ALA B C 1
ATOM 3205 O O . ALA B 1 115 ? 26.892 -3.116 -7.936 1 96.45 115 ALA B O 1
ATOM 3206 N N . THR B 1 116 ? 24.774 -2.723 -7.552 1 96.53 116 THR B N 1
ATOM 3207 C CA . THR B 1 116 ? 24.492 -4.153 -7.48 1 96.53 116 THR B CA 1
ATOM 3208 C C . THR B 1 116 ? 23.244 -4.5 -8.287 1 96.53 116 THR B C 1
ATOM 3210 O O . THR B 1 116 ? 22.307 -3.703 -8.364 1 96.53 116 THR B O 1
ATOM 3213 N N . PRO B 1 117 ? 23.215 -5.649 -8.907 1 96.15 117 PRO B N 1
ATOM 3214 C CA . PRO B 1 117 ? 22.022 -6.087 -9.635 1 96.15 117 PRO B CA 1
ATOM 3215 C C . PRO B 1 117 ? 20.913 -6.579 -8.707 1 96.15 117 PRO B C 1
ATOM 3217 O O . PRO B 1 117 ? 21.193 -7.088 -7.619 1 96.15 117 PRO B O 1
ATOM 3220 N N . SER B 1 118 ? 19.747 -6.377 -9.166 1 95.67 118 SER B N 1
ATOM 3221 C CA . SER B 1 118 ? 18.575 -6.886 -8.461 1 95.67 118 SER B CA 1
ATOM 3222 C C . SER B 1 118 ? 17.468 -7.274 -9.436 1 95.67 118 SER B C 1
ATOM 3224 O O . SER B 1 118 ? 17.504 -6.892 -10.608 1 95.67 118 SER B O 1
ATOM 3226 N N . ILE B 1 119 ? 16.629 -8.152 -8.997 1 93.1 119 ILE B N 1
ATOM 3227 C CA . ILE B 1 119 ? 15.444 -8.544 -9.751 1 93.1 119 ILE B CA 1
ATOM 3228 C C . ILE B 1 119 ? 14.197 -8.347 -8.892 1 93.1 119 ILE B C 1
ATOM 3230 O O . ILE B 1 119 ? 14.172 -8.743 -7.724 1 93.1 119 ILE B O 1
ATOM 3234 N N . SER B 1 120 ? 13.299 -7.655 -9.416 1 91.57 120 SER B N 1
ATOM 3235 C CA . SER B 1 120 ? 12.032 -7.438 -8.725 1 91.57 120 SER B CA 1
ATOM 3236 C C . SER B 1 120 ? 10.863 -8.012 -9.519 1 91.57 120 SER B C 1
ATOM 3238 O O . SER B 1 120 ? 10.815 -7.882 -10.744 1 91.57 120 SER B O 1
ATOM 3240 N N . GLY B 1 121 ? 9.979 -8.64 -8.808 1 90.28 121 GLY B N 1
ATOM 3241 C CA . GLY B 1 121 ? 8.79 -9.218 -9.414 1 90.28 121 GLY B CA 1
ATOM 3242 C C . GLY B 1 121 ? 7.711 -9.557 -8.404 1 90.28 121 GLY B C 1
ATOM 3243 O O . GLY B 1 121 ? 7.816 -9.197 -7.23 1 90.28 121 GLY B O 1
ATOM 3244 N N . SER B 1 122 ? 6.701 -10.151 -8.929 1 92.64 122 SER B N 1
ATOM 3245 C CA . SER B 1 122 ? 5.555 -10.496 -8.094 1 92.64 122 SER B CA 1
ATOM 3246 C C . SER B 1 122 ? 5.453 -12.004 -7.892 1 92.64 122 SER B C 1
ATOM 3248 O O . SER B 1 122 ? 5.816 -12.781 -8.778 1 92.64 122 SER B O 1
ATOM 3250 N N . ALA B 1 123 ? 4.929 -12.372 -6.713 1 93.19 123 ALA B N 1
ATOM 3251 C CA . ALA B 1 123 ? 4.748 -13.783 -6.381 1 93.19 123 ALA B CA 1
ATOM 3252 C C . ALA B 1 123 ? 3.635 -13.966 -5.353 1 93.19 123 ALA B C 1
ATOM 3254 O O . ALA B 1 123 ? 3.025 -12.991 -4.909 1 93.19 123 ALA B O 1
ATOM 3255 N N . LEU B 1 124 ? 3.333 -15.22 -5.148 1 93.15 124 LEU B N 1
ATOM 3256 C CA . LEU B 1 124 ? 2.439 -15.605 -4.062 1 93.15 124 LEU B CA 1
ATOM 3257 C C . LEU B 1 124 ? 3.186 -16.406 -3 1 93.15 124 LEU B C 1
ATOM 3259 O O . LEU B 1 124 ? 3.923 -17.34 -3.325 1 93.15 124 LEU B O 1
ATOM 3263 N N . ALA B 1 125 ? 3.102 -15.938 -1.864 1 93.94 125 ALA B N 1
ATOM 3264 C CA . ALA B 1 125 ? 3.561 -16.741 -0.733 1 93.94 125 ALA B CA 1
ATOM 3265 C C . ALA B 1 125 ? 2.427 -17.594 -0.171 1 93.94 125 ALA B C 1
ATOM 3267 O O . ALA B 1 125 ? 1.373 -17.071 0.197 1 93.94 125 ALA B O 1
ATOM 3268 N N . VAL B 1 126 ? 2.72 -18.882 -0.146 1 90.35 126 VAL B N 1
ATOM 3269 C CA . VAL B 1 126 ? 1.646 -19.799 0.219 1 90.35 126 VAL B CA 1
ATOM 3270 C C . VAL B 1 126 ? 2.085 -20.667 1.396 1 90.35 126 VAL B C 1
ATOM 3272 O O . VAL B 1 126 ? 3.184 -21.228 1.385 1 90.35 126 VAL B O 1
ATOM 3275 N N . ARG B 1 127 ? 1.319 -20.716 2.36 1 88.59 127 ARG B N 1
ATOM 3276 C CA . ARG B 1 127 ? 1.465 -21.627 3.49 1 88.59 127 ARG B CA 1
ATOM 3277 C C . ARG B 1 127 ? 0.139 -22.299 3.828 1 88.59 127 ARG B C 1
ATOM 3279 O O . ARG B 1 127 ? -0.753 -21.67 4.403 1 88.59 127 ARG B O 1
ATOM 3286 N N . GLY B 1 128 ? 0.153 -23.592 3.459 1 80.59 128 GLY B N 1
ATOM 3287 C CA . GLY B 1 128 ? -1.12 -24.261 3.672 1 80.59 128 GLY B CA 1
ATOM 3288 C C . GLY B 1 128 ? -2.254 -23.656 2.867 1 80.59 128 GLY B C 1
ATOM 3289 O O . GLY B 1 128 ? -2.183 -23.589 1.638 1 80.59 128 GLY B O 1
ATOM 3290 N N . ASP B 1 129 ? -3.211 -23.125 3.584 1 76.3 129 ASP B N 1
ATOM 3291 C CA . ASP B 1 129 ? -4.392 -22.597 2.908 1 76.3 129 ASP B CA 1
ATOM 3292 C C . ASP B 1 129 ? -4.345 -21.073 2.831 1 76.3 129 ASP B C 1
ATOM 3294 O O . ASP B 1 129 ? -5.282 -20.442 2.338 1 76.3 129 ASP B O 1
ATOM 3298 N N . VAL B 1 130 ? -3.235 -20.567 3.268 1 81 130 VAL B N 1
ATOM 3299 C CA . VAL B 1 130 ? -3.103 -19.114 3.264 1 81 130 VAL B CA 1
ATOM 3300 C C . VAL B 1 130 ? -2.152 -18.685 2.149 1 81 130 VAL B C 1
ATOM 3302 O O . VAL B 1 130 ? -1.114 -19.314 1.933 1 81 130 VAL B O 1
ATOM 3305 N N . SER B 1 131 ? -2.651 -17.71 1.45 1 89.01 131 SER B N 1
ATOM 3306 C CA . SER B 1 131 ? -1.819 -17.158 0.387 1 89.01 131 SER B CA 1
ATOM 3307 C C . SER B 1 131 ? -1.786 -15.634 0.445 1 89.01 131 SER B C 1
ATOM 3309 O O . SER B 1 131 ? -2.803 -14.997 0.727 1 89.01 131 SER B O 1
ATOM 3311 N N . ARG B 1 132 ? -0.6 -15.118 0.22 1 90.71 132 ARG B N 1
ATOM 3312 C CA . ARG B 1 132 ? -0.428 -13.669 0.195 1 90.71 132 ARG B CA 1
ATOM 3313 C C . ARG B 1 132 ? 0.342 -13.23 -1.046 1 90.71 132 ARG B C 1
ATOM 3315 O O . ARG B 1 132 ? 1.303 -13.888 -1.452 1 90.71 132 ARG B O 1
ATOM 3322 N N . SER B 1 133 ? -0.196 -12.147 -1.601 1 91.55 133 SER B N 1
ATOM 3323 C CA . SER B 1 133 ? 0.509 -11.53 -2.72 1 91.55 133 SER B CA 1
ATOM 3324 C C . SER B 1 133 ? 1.725 -10.743 -2.242 1 91.55 133 SER B C 1
ATOM 3326 O O . SER B 1 133 ? 1.6 -9.845 -1.406 1 91.55 133 SER B O 1
ATOM 3328 N N . VAL B 1 134 ? 2.877 -11.048 -2.846 1 93.62 134 VAL B N 1
ATOM 3329 C CA . VAL B 1 134 ? 4.081 -10.392 -2.345 1 93.62 134 VAL B CA 1
ATOM 3330 C C . VAL B 1 134 ? 4.97 -9.98 -3.516 1 93.62 134 VAL B C 1
ATOM 3332 O O . VAL B 1 134 ? 4.822 -10.495 -4.627 1 93.62 134 VAL B O 1
ATOM 3335 N N . GLY B 1 135 ? 5.767 -9.027 -3.235 1 93.75 135 GLY B N 1
ATOM 3336 C CA . GLY B 1 135 ? 6.884 -8.709 -4.109 1 93.75 135 GLY B CA 1
ATOM 3337 C C . GLY B 1 135 ? 8.162 -9.437 -3.735 1 93.75 135 GLY B C 1
ATOM 3338 O O . GLY B 1 135 ? 8.498 -9.543 -2.553 1 93.75 135 GLY B O 1
ATOM 3339 N N . ILE B 1 136 ? 8.785 -9.925 -4.72 1 93.87 136 ILE B N 1
ATOM 3340 C CA . ILE B 1 136 ? 10.059 -10.605 -4.51 1 93.87 136 ILE B CA 1
ATOM 3341 C C . ILE B 1 136 ? 11.202 -9.73 -5.019 1 93.87 136 ILE B C 1
ATOM 3343 O O . ILE B 1 136 ? 11.153 -9.226 -6.143 1 93.87 136 ILE B O 1
ATOM 3347 N N . VAL B 1 137 ? 12.141 -9.603 -4.197 1 94.76 137 VAL B N 1
ATOM 3348 C CA . VAL B 1 137 ? 13.354 -8.888 -4.578 1 94.76 137 VAL B CA 1
ATOM 3349 C C . VAL B 1 137 ? 14.559 -9.82 -4.474 1 94.76 137 VAL B C 1
ATOM 3351 O O . VAL B 1 137 ? 14.922 -10.254 -3.378 1 94.76 137 VAL B O 1
ATOM 3354 N N . GLY B 1 138 ? 15.061 -10.131 -5.582 1 96.22 138 GLY B N 1
ATOM 3355 C CA . GLY B 1 138 ? 16.292 -10.905 -5.627 1 96.22 138 GLY B CA 1
ATOM 3356 C C . GLY B 1 138 ? 17.54 -10.047 -5.535 1 96.22 138 GLY B C 1
ATOM 3357 O O . GLY B 1 138 ? 17.725 -9.124 -6.331 1 96.22 138 GLY B O 1
ATOM 3358 N N . ILE B 1 139 ? 18.41 -10.451 -4.641 1 96.56 139 ILE B N 1
ATOM 3359 C CA . ILE B 1 139 ? 19.537 -9.555 -4.405 1 96.56 139 ILE B CA 1
ATOM 3360 C C . ILE B 1 139 ? 20.807 -10.372 -4.178 1 96.56 139 ILE B C 1
ATOM 3362 O O . ILE B 1 139 ? 20.74 -11.574 -3.913 1 96.56 139 ILE B O 1
ATOM 3366 N N . GLU B 1 140 ? 21.939 -9.687 -4.328 1 96.04 140 GLU B N 1
ATOM 3367 C CA . GLU B 1 140 ? 23.207 -10.108 -3.741 1 96.04 140 GLU B CA 1
ATOM 3368 C C . GLU B 1 140 ? 23.408 -9.493 -2.359 1 96.04 140 GLU B C 1
ATOM 3370 O O . GLU B 1 140 ? 23.745 -8.313 -2.242 1 96.04 140 GLU B O 1
ATOM 3375 N N . ALA B 1 141 ? 23.239 -10.3 -1.37 1 94.56 141 ALA B N 1
ATOM 3376 C CA . ALA B 1 141 ? 23.026 -9.827 -0.005 1 94.56 141 ALA B CA 1
ATOM 3377 C C . ALA B 1 141 ? 24.163 -8.913 0.443 1 94.56 141 ALA B C 1
ATOM 3379 O O . ALA B 1 141 ? 23.922 -7.819 0.958 1 94.56 141 ALA B O 1
ATOM 3380 N N . ASP B 1 142 ? 25.366 -9.235 0.239 1 92.58 142 ASP B N 1
ATOM 3381 C CA . ASP B 1 142 ? 26.513 -8.487 0.746 1 92.58 142 ASP B CA 1
ATOM 3382 C C . ASP B 1 142 ? 26.544 -7.073 0.17 1 92.58 142 ASP B C 1
ATOM 3384 O O . ASP B 1 142 ? 26.742 -6.102 0.904 1 92.58 142 ASP B O 1
ATOM 3388 N N . ASP B 1 143 ? 26.285 -6.981 -1.065 1 93.42 143 ASP B N 1
ATOM 3389 C CA . ASP B 1 143 ? 26.323 -5.677 -1.718 1 93.42 143 ASP B CA 1
ATOM 3390 C C . ASP B 1 143 ? 25.044 -4.889 -1.446 1 93.42 143 ASP B C 1
ATOM 3392 O O . ASP B 1 143 ? 25.094 -3.688 -1.174 1 93.42 143 ASP B O 1
ATOM 3396 N N . TYR B 1 144 ? 23.969 -5.589 -1.5 1 94.52 144 TYR B N 1
ATOM 3397 C CA . TYR B 1 144 ? 22.683 -4.914 -1.367 1 94.52 144 TYR B CA 1
ATOM 3398 C C . TYR B 1 144 ? 22.509 -4.342 0.035 1 94.52 144 TYR B C 1
ATOM 3400 O O . TYR B 1 144 ? 21.921 -3.272 0.206 1 94.52 144 TYR B O 1
ATOM 3408 N N . PHE B 1 145 ? 23.067 -5.027 1.036 1 93.34 145 PHE B N 1
ATOM 3409 C CA . PHE B 1 145 ? 22.907 -4.584 2.416 1 93.34 145 PHE B CA 1
ATOM 3410 C C . PHE B 1 145 ? 23.722 -3.324 2.679 1 93.34 145 PHE B C 1
ATOM 3412 O O . PHE B 1 145 ? 23.534 -2.657 3.698 1 93.34 145 PHE B O 1
ATOM 3419 N N . ARG B 1 146 ? 24.572 -2.988 1.753 1 90.29 146 ARG B N 1
ATOM 3420 C CA . ARG B 1 146 ? 25.303 -1.728 1.843 1 90.29 146 ARG B CA 1
ATOM 3421 C C . ARG B 1 146 ? 24.466 -0.569 1.314 1 90.29 146 ARG B C 1
ATOM 3423 O O . ARG B 1 146 ? 24.805 0.597 1.527 1 90.29 146 ARG B O 1
ATOM 3430 N N . ILE B 1 147 ? 23.51 -0.889 0.567 1 90.1 147 ILE B N 1
ATOM 3431 C CA . ILE B 1 147 ? 22.576 0.099 0.038 1 90.1 147 ILE B CA 1
ATOM 3432 C C . ILE B 1 147 ? 21.389 0.247 0.987 1 90.1 147 ILE B C 1
ATOM 3434 O O . ILE B 1 147 ? 21.086 1.351 1.446 1 90.1 147 ILE B O 1
ATOM 3438 N N . VAL B 1 148 ? 20.784 -0.895 1.233 1 88.06 148 VAL B N 1
ATOM 3439 C CA . VAL B 1 148 ? 19.674 -0.979 2.177 1 88.06 148 VAL B CA 1
ATOM 3440 C C . VAL B 1 148 ? 20.138 -1.666 3.459 1 88.06 148 VAL B C 1
ATOM 3442 O O . VAL B 1 148 ? 20.618 -2.801 3.425 1 88.06 148 VAL B O 1
ATOM 3445 N N . ARG B 1 149 ? 19.964 -1.032 4.545 1 88.3 149 ARG B N 1
ATOM 3446 C CA . ARG B 1 149 ? 20.464 -1.562 5.81 1 88.3 149 ARG B CA 1
ATOM 3447 C C . ARG B 1 149 ? 19.449 -2.503 6.449 1 88.3 149 ARG B C 1
ATOM 3449 O O . ARG B 1 149 ? 19.102 -2.348 7.622 1 88.3 149 ARG B O 1
ATOM 3456 N N . LEU B 1 150 ? 19.105 -3.53 5.733 1 90.25 150 LEU B N 1
ATOM 3457 C CA . LEU B 1 150 ? 18.118 -4.507 6.183 1 90.25 150 LEU B CA 1
ATOM 3458 C C . LEU B 1 150 ? 18.575 -5.188 7.468 1 90.25 150 LEU B C 1
ATOM 3460 O O . LEU B 1 150 ? 17.763 -5.447 8.36 1 90.25 150 LEU B O 1
ATOM 3464 N N . PRO B 1 151 ? 19.876 -5.523 7.645 1 92.63 151 PRO B N 1
ATOM 3465 C CA . PRO B 1 151 ? 20.347 -6.197 8.857 1 92.63 151 PRO B CA 1
ATOM 3466 C C . PRO B 1 151 ? 20.04 -5.408 10.128 1 92.63 151 PRO B C 1
ATOM 3468 O O . PRO B 1 151 ? 19.83 -5.999 11.191 1 92.63 151 PRO B O 1
ATOM 3471 N N . ASP B 1 152 ? 19.976 -4.127 10.008 1 91.48 152 ASP B N 1
ATOM 3472 C CA . ASP B 1 152 ? 19.708 -3.284 11.169 1 91.48 152 ASP B CA 1
ATOM 3473 C C . ASP B 1 152 ? 18.245 -3.385 11.595 1 91.48 152 ASP B C 1
ATOM 3475 O O . ASP B 1 152 ? 17.884 -2.971 12.699 1 91.48 152 ASP B O 1
ATOM 3479 N N . TYR B 1 153 ? 17.433 -3.973 10.743 1 91.95 153 TYR B N 1
ATOM 3480 C CA . TYR B 1 153 ? 15.998 -3.973 11.007 1 91.95 153 TYR B CA 1
ATOM 3481 C C . TYR B 1 153 ? 15.479 -5.393 11.196 1 91.95 153 TYR B C 1
ATOM 3483 O O . TYR B 1 153 ? 14.269 -5.629 11.154 1 91.95 153 TYR B O 1
ATOM 3491 N N . ILE B 1 154 ? 16.373 -6.272 11.369 1 95.62 154 ILE B N 1
ATOM 3492 C CA . ILE B 1 154 ? 15.985 -7.656 11.618 1 95.62 154 ILE B CA 1
ATOM 3493 C C . ILE B 1 154 ? 15.455 -7.796 13.043 1 95.62 154 ILE B C 1
ATOM 3495 O O . ILE B 1 154 ? 16.114 -7.384 14 1 95.62 154 ILE B O 1
ATOM 3499 N N . VAL B 1 155 ? 14.331 -8.318 13.191 1 96.25 155 VAL B N 1
ATOM 3500 C CA . VAL B 1 155 ? 13.717 -8.46 14.507 1 96.25 155 VAL B CA 1
ATOM 3501 C C . VAL B 1 155 ? 13.851 -9.903 14.988 1 96.25 155 VAL B C 1
ATOM 3503 O O . VAL B 1 155 ? 13.836 -10.167 16.192 1 96.25 155 VAL B O 1
ATOM 3506 N N . ALA B 1 156 ? 13.934 -10.875 14.1 1 96.87 156 ALA B N 1
ATOM 3507 C CA . ALA B 1 156 ? 14.126 -12.291 14.403 1 96.87 156 ALA B CA 1
ATOM 3508 C C . ALA B 1 156 ? 14.921 -12.985 13.301 1 96.87 156 ALA B C 1
ATOM 3510 O O . ALA B 1 156 ? 14.709 -12.723 12.115 1 96.87 156 ALA B O 1
ATOM 3511 N N . GLY B 1 157 ? 15.825 -13.79 13.726 1 96.97 157 GLY B N 1
ATOM 3512 C CA . GLY B 1 157 ? 16.614 -14.535 12.758 1 96.97 157 GLY B CA 1
ATOM 3513 C C . GLY B 1 157 ? 17.885 -13.818 12.345 1 96.97 157 GLY B C 1
ATOM 3514 O O . GLY B 1 157 ? 18.487 -13.101 13.146 1 96.97 157 GLY B O 1
ATOM 3515 N N . GLU B 1 158 ? 18.386 -14.179 11.123 1 94.9 158 GLU B N 1
ATOM 3516 C CA . GLU B 1 158 ? 19.645 -13.644 10.612 1 94.9 158 GLU B CA 1
ATOM 3517 C C . GLU B 1 158 ? 19.48 -13.104 9.195 1 94.9 158 GLU B C 1
ATOM 3519 O O . GLU B 1 158 ? 18.725 -13.661 8.396 1 94.9 158 GLU B O 1
ATOM 3524 N N . PRO B 1 159 ? 20.181 -12.059 9.018 1 92.68 159 PRO B N 1
ATOM 3525 C CA . PRO B 1 159 ? 20.132 -11.504 7.664 1 92.68 159 PRO B CA 1
ATOM 3526 C C . PRO B 1 159 ? 21.046 -12.243 6.689 1 92.68 159 PRO B C 1
ATOM 3528 O O . PRO B 1 159 ? 21.948 -11.639 6.103 1 92.68 159 PRO B O 1
ATOM 3531 N N . ARG B 1 160 ? 20.925 -13.456 6.528 1 91.88 160 ARG B N 1
ATOM 3532 C CA . ARG B 1 160 ? 21.677 -14.287 5.593 1 91.88 160 ARG B CA 1
ATOM 3533 C C . ARG B 1 160 ? 20.752 -14.931 4.566 1 91.88 160 ARG B C 1
ATOM 3535 O O . ARG B 1 160 ? 19.655 -15.379 4.905 1 91.88 160 ARG B O 1
ATOM 3542 N N . LEU B 1 161 ? 21.245 -14.842 3.38 1 94.54 161 LEU B N 1
ATOM 3543 C CA . LEU B 1 161 ? 20.439 -15.381 2.29 1 94.54 161 LEU B CA 1
ATOM 3544 C C . LEU B 1 161 ? 21.209 -16.448 1.52 1 94.54 161 LEU B C 1
ATOM 3546 O O . LEU B 1 161 ? 22.165 -16.136 0.806 1 94.54 161 LEU B O 1
ATOM 3550 N N . GLU B 1 162 ? 20.795 -17.65 1.737 1 94.22 162 GLU B N 1
ATOM 3551 C CA . GLU B 1 162 ? 21.244 -18.746 0.884 1 94.22 162 GLU B CA 1
ATOM 3552 C C . GLU B 1 162 ? 20.217 -19.058 -0.2 1 94.22 162 GLU B C 1
ATOM 3554 O O . GLU B 1 162 ? 19.218 -18.349 -0.339 1 94.22 162 GLU B O 1
ATOM 3559 N N . ALA B 1 163 ? 20.456 -20.11 -0.963 1 93.86 163 ALA B N 1
ATOM 3560 C CA . ALA B 1 163 ? 19.645 -20.407 -2.141 1 93.86 163 ALA B CA 1
ATOM 3561 C C . ALA B 1 163 ? 18.203 -20.72 -1.749 1 93.86 163 ALA B C 1
ATOM 3563 O O . ALA B 1 163 ? 17.271 -20.426 -2.502 1 93.86 163 ALA B O 1
ATOM 3564 N N . ASP B 1 164 ? 18.003 -21.237 -0.517 1 95.85 164 ASP B N 1
ATOM 3565 C CA . ASP B 1 164 ? 16.666 -21.669 -0.125 1 95.85 164 ASP B CA 1
ATOM 3566 C C . ASP B 1 164 ? 16.125 -20.812 1.018 1 95.85 164 ASP B C 1
ATOM 3568 O O . ASP B 1 164 ? 15.242 -21.246 1.762 1 95.85 164 ASP B O 1
ATOM 3572 N N . ASP B 1 165 ? 16.718 -19.632 1.12 1 97.61 165 ASP B N 1
ATOM 3573 C CA . ASP B 1 165 ? 16.306 -18.758 2.214 1 97.61 165 ASP B CA 1
ATOM 3574 C C . ASP B 1 165 ? 15.435 -17.612 1.704 1 97.61 165 ASP B C 1
ATOM 3576 O O . ASP B 1 165 ? 15.506 -17.248 0.528 1 97.61 165 ASP B O 1
ATOM 3580 N N . ILE B 1 166 ? 14.669 -17.084 2.608 1 97.9 166 ILE B N 1
ATOM 3581 C CA . ILE B 1 166 ? 13.841 -15.919 2.317 1 97.9 166 ILE B CA 1
ATOM 3582 C C . ILE B 1 166 ? 13.744 -15.031 3.556 1 97.9 166 ILE B C 1
ATOM 3584 O O . ILE B 1 166 ? 13.659 -15.531 4.68 1 97.9 166 ILE B O 1
ATOM 3588 N N . LEU B 1 167 ? 13.912 -13.78 3.368 1 97.96 167 LEU B N 1
ATOM 3589 C CA . LEU B 1 167 ? 13.624 -12.793 4.403 1 97.96 167 LEU B CA 1
ATOM 3590 C C . LEU B 1 167 ? 12.244 -12.176 4.196 1 97.96 167 LEU B C 1
ATOM 3592 O O . LEU B 1 167 ? 11.905 -11.762 3.085 1 97.96 167 LEU B O 1
ATOM 3596 N N . VAL B 1 168 ? 11.466 -12.097 5.263 1 97.28 168 VAL B N 1
ATOM 3597 C CA . VAL B 1 168 ? 10.099 -11.606 5.123 1 97.28 168 VAL B CA 1
ATOM 3598 C C . VAL B 1 168 ? 9.848 -10.48 6.123 1 97.28 168 VAL B C 1
ATOM 3600 O O . VAL B 1 168 ? 10.542 -10.377 7.138 1 97.28 168 VAL B O 1
ATOM 3603 N N . GLY B 1 169 ? 8.961 -9.696 5.742 1 96.24 169 GLY B N 1
ATOM 3604 C CA . GLY B 1 169 ? 8.565 -8.651 6.672 1 96.24 169 GLY B CA 1
ATOM 3605 C C . GLY B 1 169 ? 7.736 -9.167 7.832 1 96.24 169 GLY B C 1
ATOM 3606 O O . GLY B 1 169 ? 7.102 -10.22 7.73 1 96.24 169 GLY B O 1
ATOM 3607 N N . LEU B 1 170 ? 7.674 -8.401 8.829 1 95.53 170 LEU B N 1
ATOM 3608 C CA . LEU B 1 170 ? 7.016 -8.762 10.081 1 95.53 170 LEU B CA 1
ATOM 3609 C C . LEU B 1 170 ? 5.524 -8.991 9.865 1 95.53 170 LEU B C 1
ATOM 3611 O O . LEU B 1 170 ? 4.976 -10.001 10.311 1 95.53 170 LEU B O 1
ATOM 3615 N N . ASP B 1 171 ? 4.896 -8.127 9.208 1 92.2 171 ASP B N 1
ATOM 3616 C CA . ASP B 1 171 ? 3.452 -8.224 9.017 1 92.2 171 ASP B CA 1
ATOM 3617 C C . ASP B 1 171 ? 3.096 -9.401 8.111 1 92.2 171 ASP B C 1
ATOM 3619 O O . ASP B 1 171 ? 2.066 -10.05 8.304 1 92.2 171 ASP B O 1
ATOM 3623 N N . LEU B 1 172 ? 3.877 -9.622 7.117 1 93.92 172 LEU B N 1
ATOM 3624 C CA . LEU B 1 172 ? 3.67 -10.801 6.283 1 93.92 172 LEU B CA 1
ATOM 3625 C C . LEU B 1 172 ? 3.806 -12.079 7.104 1 93.92 172 LEU B C 1
ATOM 3627 O O . LEU B 1 172 ? 3.001 -13.002 6.961 1 93.92 172 LEU B O 1
ATOM 3631 N N . ALA B 1 173 ? 4.838 -12.163 7.906 1 94.83 173 ALA B N 1
ATOM 3632 C CA . ALA B 1 173 ? 5.034 -13.326 8.768 1 94.83 173 ALA B CA 1
ATOM 3633 C C . ALA B 1 173 ? 3.817 -13.56 9.658 1 94.83 173 ALA B C 1
ATOM 3635 O O . ALA B 1 173 ? 3.365 -14.696 9.817 1 94.83 173 ALA B O 1
ATOM 3636 N N . ASN B 1 174 ? 3.345 -12.549 10.208 1 89.52 174 ASN B N 1
ATOM 3637 C CA . ASN B 1 174 ? 2.162 -12.642 11.057 1 89.52 174 ASN B CA 1
ATOM 3638 C C . ASN B 1 174 ? 0.945 -13.122 10.272 1 89.52 174 ASN B C 1
ATOM 3640 O O . ASN B 1 174 ? 0.184 -13.964 10.752 1 89.52 174 ASN B O 1
ATOM 3644 N N . ASP B 1 175 ? 0.829 -12.599 9.142 1 87.58 175 ASP B N 1
ATOM 3645 C CA . ASP B 1 175 ? -0.312 -12.962 8.308 1 87.58 175 ASP B CA 1
ATOM 3646 C C . ASP B 1 175 ? -0.261 -14.438 7.919 1 87.58 175 ASP B C 1
ATOM 3648 O O . ASP B 1 175 ? -1.296 -15.104 7.854 1 87.58 175 ASP B O 1
ATOM 3652 N N . LEU B 1 176 ? 0.91 -14.871 7.633 1 90.1 176 LEU B N 1
ATOM 3653 C CA . LEU B 1 176 ? 1.089 -16.254 7.204 1 90.1 176 LEU B CA 1
ATOM 3654 C C . LEU B 1 176 ? 1.195 -17.186 8.406 1 90.1 176 LEU B C 1
ATOM 3656 O O . LEU B 1 176 ? 1.119 -18.408 8.257 1 90.1 176 LEU B O 1
ATOM 3660 N N . GLY B 1 177 ? 1.401 -16.65 9.549 1 88.28 177 GLY B N 1
ATOM 3661 C CA . GLY B 1 177 ? 1.592 -17.454 10.746 1 88.28 177 GLY B CA 1
ATOM 3662 C C . GLY B 1 177 ? 2.896 -18.229 10.741 1 88.28 177 GLY B C 1
ATOM 3663 O O . GLY B 1 177 ? 2.923 -19.411 11.091 1 88.28 177 GLY B O 1
ATOM 3664 N N . VAL B 1 178 ? 3.892 -17.516 10.288 1 91.96 178 VAL B N 1
ATOM 3665 C CA . VAL B 1 178 ? 5.169 -18.215 10.182 1 91.96 178 VAL B CA 1
ATOM 3666 C C . VAL B 1 178 ? 6.198 -17.553 11.096 1 91.96 178 VAL B C 1
ATOM 3668 O O . VAL B 1 178 ? 6.066 -16.376 11.44 1 91.96 178 VAL B O 1
ATOM 3671 N N . THR B 1 179 ? 7.178 -18.353 11.47 1 94.41 179 THR B N 1
ATOM 3672 C CA . THR B 1 179 ? 8.328 -17.884 12.234 1 94.41 179 THR B CA 1
ATOM 3673 C C . THR B 1 179 ? 9.632 -18.332 11.58 1 94.41 179 THR B C 1
ATOM 3675 O O . THR B 1 179 ? 9.614 -19.051 10.578 1 94.41 179 THR B O 1
ATOM 3678 N N . VAL B 1 180 ? 10.719 -17.896 12.174 1 97.03 180 VAL B N 1
ATOM 3679 C CA . VAL B 1 180 ? 12.027 -18.24 11.627 1 97.03 180 VAL B CA 1
ATOM 3680 C C . VAL B 1 180 ? 12.199 -19.758 11.614 1 97.03 180 VAL B C 1
ATOM 3682 O O . VAL B 1 180 ? 11.899 -20.431 12.602 1 97.03 180 VAL B O 1
ATOM 3685 N N . GLY B 1 181 ? 12.619 -20.266 10.535 1 96.36 181 GLY B N 1
ATOM 3686 C CA . GLY B 1 181 ? 12.803 -21.702 10.4 1 96.36 181 GLY B CA 1
ATOM 3687 C C . GLY B 1 181 ? 11.674 -22.38 9.648 1 96.36 181 GLY B C 1
ATOM 3688 O O . GLY B 1 181 ? 11.838 -23.492 9.141 1 96.36 181 GLY B O 1
ATOM 3689 N N . ASP B 1 182 ? 10.577 -21.751 9.533 1 95.54 182 ASP B N 1
ATOM 3690 C CA . ASP B 1 182 ? 9.423 -22.311 8.838 1 95.54 182 ASP B CA 1
ATOM 3691 C C . ASP B 1 182 ? 9.613 -22.255 7.324 1 95.54 182 ASP B C 1
ATOM 3693 O O . ASP B 1 182 ? 10.419 -21.467 6.823 1 95.54 182 ASP B O 1
ATOM 3697 N N . LYS B 1 183 ? 8.832 -23.104 6.681 1 96.35 183 LYS B N 1
ATOM 3698 C CA . LYS B 1 183 ? 8.897 -23.15 5.223 1 96.35 183 LYS B CA 1
ATOM 3699 C C . LYS B 1 183 ? 7.668 -22.497 4.597 1 96.35 183 LYS B C 1
ATOM 3701 O O . LYS B 1 183 ? 6.566 -22.585 5.143 1 96.35 183 LYS B O 1
ATOM 3706 N N . VAL B 1 184 ? 7.952 -21.838 3.525 1 95.08 184 VAL B N 1
ATOM 3707 C CA . VAL B 1 184 ? 6.88 -21.198 2.77 1 95.08 184 VAL B CA 1
ATOM 3708 C C . VAL B 1 184 ? 7.05 -21.492 1.281 1 95.08 184 VAL B C 1
ATOM 3710 O O . VAL B 1 184 ? 8.169 -21.483 0.764 1 95.08 184 VAL B O 1
ATOM 3713 N N . ASN B 1 185 ? 5.922 -21.76 0.649 1 94.05 185 ASN B N 1
ATOM 3714 C CA . ASN B 1 185 ? 5.934 -21.931 -0.799 1 94.05 185 ASN B CA 1
ATOM 3715 C C . ASN B 1 185 ? 5.772 -20.598 -1.523 1 94.05 185 ASN B C 1
ATOM 3717 O O . ASN B 1 185 ? 4.855 -19.831 -1.223 1 94.05 185 ASN B O 1
ATOM 3721 N N . VAL B 1 186 ? 6.672 -20.32 -2.39 1 94.5 186 VAL B N 1
ATOM 3722 C CA . VAL B 1 186 ? 6.611 -19.091 -3.174 1 94.5 186 VAL B CA 1
ATOM 3723 C C . VAL B 1 186 ? 6.399 -19.429 -4.648 1 94.5 186 VAL B C 1
ATOM 3725 O O . VAL B 1 186 ? 7.2 -20.151 -5.247 1 94.5 186 VAL B O 1
ATOM 3728 N N . ALA B 1 187 ? 5.32 -18.841 -5.131 1 90.78 187 ALA B N 1
ATOM 3729 C CA . ALA B 1 187 ? 4.968 -19.128 -6.52 1 90.78 187 ALA B CA 1
ATOM 3730 C C . ALA B 1 187 ? 5.017 -17.862 -7.371 1 90.78 187 ALA B C 1
ATOM 3732 O O . ALA B 1 187 ? 4.338 -16.878 -7.07 1 90.78 187 ALA B O 1
ATOM 3733 N N . GLY B 1 188 ? 5.768 -17.95 -8.419 1 86.28 188 GLY B N 1
ATOM 3734 C CA . GLY B 1 188 ? 5.84 -16.827 -9.341 1 86.28 188 GLY B CA 1
ATOM 3735 C C . GLY B 1 188 ? 4.778 -16.874 -10.423 1 86.28 188 GLY B C 1
ATOM 3736 O O . GLY B 1 188 ? 4.011 -17.836 -10.507 1 86.28 188 GLY B O 1
ATOM 3737 N N . GLY B 1 189 ? 4.651 -15.843 -11.209 1 76.85 189 GLY B N 1
ATOM 3738 C CA . GLY B 1 189 ? 3.614 -15.697 -12.218 1 76.85 189 GLY B CA 1
ATOM 3739 C C . GLY B 1 189 ? 3.783 -16.646 -13.389 1 76.85 189 GLY B C 1
ATOM 3740 O O . GLY B 1 189 ? 2.819 -16.943 -14.098 1 76.85 189 GLY B O 1
ATOM 3741 N N . LYS B 1 190 ? 4.877 -17.116 -13.683 1 74.76 190 LYS B N 1
ATOM 3742 C CA . LYS B 1 190 ? 5.1 -17.949 -14.86 1 74.76 190 LYS B CA 1
ATOM 3743 C C . LYS B 1 190 ? 5.377 -19.397 -14.464 1 74.76 190 LYS B C 1
ATOM 3745 O O . LYS B 1 190 ? 6.204 -20.068 -15.085 1 74.76 190 LYS B O 1
ATOM 3750 N N . GLY B 1 191 ? 4.793 -19.742 -13.329 1 72.6 191 GLY B N 1
ATOM 3751 C CA . GLY B 1 191 ? 4.825 -21.152 -12.974 1 72.6 191 GLY B CA 1
ATOM 3752 C C . GLY B 1 191 ? 6.004 -21.52 -12.094 1 72.6 191 GLY B C 1
ATOM 3753 O O . GLY B 1 191 ? 6.192 -22.69 -11.756 1 72.6 191 GLY B O 1
ATOM 3754 N N . GLY B 1 192 ? 6.882 -20.602 -11.851 1 81.13 192 GLY B N 1
ATOM 3755 C CA . GLY B 1 192 ? 7.946 -20.911 -10.909 1 81.13 192 GLY B CA 1
ATOM 3756 C C . GLY B 1 192 ? 7.448 -21.105 -9.489 1 81.13 192 GLY B C 1
ATOM 3757 O O . GLY B 1 192 ? 6.522 -20.418 -9.051 1 81.13 192 GLY B O 1
ATOM 3758 N N . ASN B 1 193 ? 7.892 -22.227 -8.922 1 88.97 193 ASN B N 1
ATOM 3759 C CA . ASN B 1 193 ? 7.546 -22.494 -7.529 1 88.97 193 ASN B CA 1
ATOM 3760 C C . ASN B 1 193 ? 8.745 -23.021 -6.746 1 88.97 193 ASN B C 1
ATOM 3762 O O . ASN B 1 193 ? 9.539 -23.805 -7.269 1 88.97 193 ASN B O 1
ATOM 3766 N N . ARG B 1 194 ? 8.879 -22.527 -5.555 1 93.09 194 ARG B N 1
ATOM 3767 C CA . ARG B 1 194 ? 9.978 -22.953 -4.694 1 93.09 194 ARG B CA 1
ATOM 3768 C C . ARG B 1 194 ? 9.572 -22.908 -3.225 1 93.09 194 ARG B C 1
ATOM 3770 O O . ARG B 1 194 ? 8.876 -21.985 -2.796 1 93.09 194 ARG B O 1
ATOM 3777 N N . VAL B 1 195 ? 10.032 -23.937 -2.57 1 96.12 195 VAL B N 1
ATOM 3778 C CA . VAL B 1 195 ? 9.87 -23.919 -1.12 1 96.12 195 VAL B CA 1
ATOM 3779 C C . VAL B 1 195 ? 11.074 -23.237 -0.474 1 96.12 195 VAL B C 1
ATOM 3781 O O . VAL B 1 195 ? 12.217 -23.649 -0.688 1 96.12 195 VAL B O 1
ATOM 3784 N N . LEU B 1 196 ? 10.809 -22.252 0.277 1 97.34 196 LEU B N 1
ATOM 3785 C CA . LEU B 1 196 ? 11.876 -21.486 0.913 1 97.34 196 LEU B CA 1
ATOM 3786 C C . LEU B 1 196 ? 11.724 -21.5 2.43 1 97.34 196 LEU B C 1
ATOM 3788 O O . LEU B 1 196 ? 10.61 -21.617 2.946 1 97.34 196 LEU B O 1
ATOM 3792 N N . THR B 1 197 ? 12.838 -21.319 3.087 1 97.95 197 THR B N 1
ATOM 3793 C CA . THR B 1 197 ? 12.857 -21.297 4.545 1 97.95 197 THR B CA 1
ATOM 3794 C C . THR B 1 197 ? 13.02 -19.871 5.063 1 97.95 197 THR B C 1
ATOM 3796 O O . THR B 1 197 ? 13.9 -19.137 4.609 1 97.95 197 THR B O 1
ATOM 3799 N N . ILE B 1 198 ? 12.21 -19.549 5.974 1 97.77 198 ILE B N 1
ATOM 3800 C CA . ILE B 1 198 ? 12.305 -18.224 6.577 1 97.77 198 ILE B CA 1
ATOM 3801 C C . ILE B 1 198 ? 13.575 -18.131 7.421 1 97.77 198 ILE B C 1
ATOM 3803 O O . ILE B 1 198 ? 13.708 -18.826 8.431 1 97.77 198 ILE B O 1
ATOM 3807 N N . ARG B 1 199 ? 14.396 -17.287 7.057 1 97.94 199 ARG B N 1
ATOM 3808 C CA . ARG B 1 199 ? 15.666 -17.161 7.763 1 97.94 199 ARG B CA 1
ATOM 3809 C C . ARG B 1 199 ? 15.687 -15.908 8.634 1 97.94 199 ARG B C 1
ATOM 3811 O O . ARG B 1 199 ? 16.414 -15.849 9.627 1 97.94 199 ARG B O 1
ATOM 3818 N N . GLY B 1 200 ? 14.894 -14.958 8.232 1 97.47 200 GLY B N 1
ATOM 3819 C CA . GLY B 1 200 ? 14.831 -13.718 8.99 1 97.47 200 GLY B CA 1
ATOM 3820 C C . GLY B 1 200 ? 13.531 -12.962 8.791 1 97.47 200 GLY B C 1
ATOM 3821 O O . GLY B 1 200 ? 12.898 -13.071 7.739 1 97.47 200 GLY B O 1
ATOM 3822 N N . ILE B 1 201 ? 13.141 -12.25 9.805 1 97.77 201 ILE B N 1
ATOM 3823 C CA . ILE B 1 201 ? 11.975 -11.373 9.785 1 97.77 201 ILE B CA 1
ATOM 3824 C C . ILE B 1 201 ? 12.404 -9.937 10.079 1 97.77 201 ILE B C 1
ATOM 3826 O O . ILE B 1 201 ? 13.109 -9.681 11.058 1 97.77 201 ILE B O 1
ATOM 3830 N N . PHE B 1 202 ? 12.047 -9.043 9.171 1 95.33 202 PHE B N 1
ATOM 3831 C CA . PHE B 1 202 ? 12.465 -7.657 9.347 1 95.33 202 PHE B CA 1
ATOM 3832 C C . PHE B 1 202 ? 11.261 -6.754 9.583 1 95.33 202 PHE B C 1
ATOM 3834 O O . PHE B 1 202 ? 10.127 -7.129 9.277 1 95.33 202 PHE B O 1
ATOM 3841 N N . ASP B 1 203 ? 11.547 -5.582 10.147 1 93.42 203 ASP B N 1
ATOM 3842 C CA . ASP B 1 203 ? 10.558 -4.526 10.344 1 93.42 203 ASP B CA 1
ATOM 3843 C C . ASP B 1 203 ? 11.109 -3.169 9.913 1 93.42 203 ASP B C 1
ATOM 3845 O O . ASP B 1 203 ? 11.855 -2.531 10.659 1 93.42 203 ASP B O 1
ATOM 3849 N N . LEU B 1 204 ? 10.713 -2.682 8.782 1 83.62 204 LEU B N 1
ATOM 3850 C CA . LEU B 1 204 ? 11.198 -1.405 8.269 1 83.62 204 LEU B CA 1
ATOM 3851 C C . LEU B 1 204 ? 10.322 -0.255 8.756 1 83.62 204 LEU B C 1
ATOM 3853 O O . LEU B 1 204 ? 10.495 0.888 8.327 1 83.62 204 LEU B O 1
ATOM 3857 N N . GLY B 1 205 ? 9.309 -0.602 9.596 1 76.15 205 GLY B N 1
ATOM 3858 C CA . GLY B 1 205 ? 8.49 0.428 10.214 1 76.15 205 GLY B CA 1
ATOM 3859 C C . GLY B 1 205 ? 7.317 0.854 9.351 1 76.15 205 GLY B C 1
ATOM 3860 O O . GLY B 1 205 ? 6.631 1.83 9.665 1 76.15 205 GLY B O 1
ATOM 3861 N N . ASN B 1 206 ? 7.204 0.31 8.259 1 76.98 206 ASN B N 1
ATOM 3862 C CA . ASN B 1 206 ? 6.098 0.542 7.336 1 76.98 206 ASN B CA 1
ATOM 3863 C C . ASN B 1 206 ? 5.302 -0.734 7.081 1 76.98 206 ASN B C 1
ATOM 3865 O O . ASN B 1 206 ? 5.812 -1.679 6.477 1 76.98 206 ASN B O 1
ATOM 3869 N N . ARG B 1 207 ? 4.044 -0.705 7.465 1 77.59 207 ARG B N 1
ATOM 3870 C CA . ARG B 1 207 ? 3.221 -1.905 7.357 1 77.59 207 ARG B CA 1
ATOM 3871 C C . ARG B 1 207 ? 3.098 -2.356 5.905 1 77.59 207 ARG B C 1
ATOM 3873 O O . ARG B 1 207 ? 3.153 -3.553 5.614 1 77.59 207 ARG B O 1
ATOM 3880 N N . GLY B 1 208 ? 2.898 -1.374 5.033 1 78.72 208 GLY B N 1
ATOM 3881 C CA . GLY B 1 208 ? 2.767 -1.703 3.622 1 78.72 208 GLY B CA 1
ATOM 3882 C C . GLY B 1 208 ? 3.979 -2.424 3.063 1 78.72 208 GLY B C 1
ATOM 3883 O O . GLY B 1 208 ? 3.84 -3.373 2.288 1 78.72 208 GLY B O 1
ATOM 3884 N N . VAL B 1 209 ? 5.099 -2.058 3.473 1 83.29 209 VAL B N 1
ATOM 3885 C CA . VAL B 1 209 ? 6.342 -2.678 3.026 1 83.29 209 VAL B CA 1
ATOM 3886 C C . VAL B 1 209 ? 6.531 -4.021 3.728 1 83.29 209 VAL B C 1
ATOM 3888 O O . VAL B 1 209 ? 6.882 -5.017 3.091 1 83.29 209 VAL B O 1
ATOM 3891 N N . ASN B 1 210 ? 6.229 -4.063 5.003 1 90.38 210 ASN B N 1
ATOM 3892 C CA . ASN B 1 210 ? 6.417 -5.264 5.809 1 90.38 210 ASN B CA 1
ATOM 3893 C C . ASN B 1 210 ? 5.45 -6.371 5.398 1 90.38 210 ASN B C 1
ATOM 3895 O O . ASN B 1 210 ? 5.697 -7.548 5.666 1 90.38 210 ASN B O 1
ATOM 3899 N N . GLU B 1 211 ? 4.428 -5.986 4.785 1 89.37 211 GLU B N 1
ATOM 3900 C CA . GLU B 1 211 ? 3.424 -6.968 4.389 1 89.37 211 GLU B CA 1
ATOM 3901 C C . GLU B 1 211 ? 3.717 -7.529 3 1 89.37 211 GLU B C 1
ATOM 3903 O O . GLU B 1 211 ? 3.268 -8.625 2.66 1 89.37 211 GLU B O 1
ATOM 3908 N N . ARG B 1 212 ? 4.517 -6.805 2.28 1 89.74 212 ARG B N 1
ATOM 3909 C CA . ARG B 1 212 ? 4.548 -7.165 0.867 1 89.74 212 ARG B CA 1
ATOM 3910 C C . ARG B 1 212 ? 5.964 -7.517 0.423 1 89.74 212 ARG B C 1
ATOM 3912 O O . ARG B 1 212 ? 6.151 -8.314 -0.499 1 89.74 212 ARG B O 1
ATOM 3919 N N . ASN B 1 213 ? 6.923 -7.059 0.992 1 91.9 213 ASN B N 1
ATOM 3920 C CA . ASN B 1 213 ? 8.278 -7.213 0.473 1 91.9 213 ASN B CA 1
ATOM 3921 C C . ASN B 1 213 ? 8.945 -8.475 1.013 1 91.9 213 ASN B C 1
ATOM 3923 O O . ASN B 1 213 ? 8.795 -8.806 2.19 1 91.9 213 ASN B O 1
ATOM 3927 N N . THR B 1 214 ? 9.581 -9.11 0.15 1 96.72 214 THR B N 1
ATOM 3928 C CA . THR B 1 214 ? 10.413 -10.256 0.5 1 96.72 214 THR B CA 1
ATOM 3929 C C . THR B 1 214 ? 11.744 -10.204 -0.245 1 96.72 214 THR B C 1
ATOM 3931 O O . THR B 1 214 ? 11.823 -9.661 -1.349 1 96.72 214 THR B O 1
ATOM 3934 N N . TYR B 1 215 ? 12.757 -10.789 0.38 1 97.06 215 TYR B N 1
ATOM 3935 C CA . TYR B 1 215 ? 14.088 -10.8 -0.215 1 97.06 215 TYR B CA 1
ATOM 3936 C C . TYR B 1 215 ? 14.619 -12.223 -0.339 1 97.06 215 TYR B C 1
ATOM 3938 O O . TYR B 1 215 ? 14.514 -13.015 0.6 1 97.06 215 TYR B O 1
ATOM 3946 N N . VAL B 1 216 ? 15.117 -12.511 -1.427 1 97.27 216 VAL B N 1
ATOM 3947 C CA . VAL B 1 216 ? 15.746 -13.798 -1.704 1 97.27 216 VAL B CA 1
ATOM 3948 C C . VAL B 1 216 ? 17.056 -13.582 -2.458 1 97.27 216 VAL B C 1
ATOM 3950 O O . VAL B 1 216 ? 17.373 -12.458 -2.855 1 97.27 216 VAL B O 1
ATOM 3953 N N . GLN B 1 217 ? 17.769 -14.701 -2.571 1 97.41 217 GLN B N 1
ATOM 3954 C CA . GLN B 1 217 ? 18.99 -14.624 -3.367 1 97.41 217 GLN B CA 1
ATOM 3955 C C . GLN B 1 217 ? 18.675 -14.332 -4.831 1 97.41 217 GLN B C 1
ATOM 3957 O O . GLN B 1 217 ? 17.651 -14.779 -5.352 1 97.41 217 GLN B O 1
ATOM 3962 N N . LEU B 1 218 ? 19.596 -13.676 -5.474 1 96.43 218 LEU B N 1
ATOM 3963 C CA . LEU B 1 218 ? 19.413 -13.25 -6.858 1 96.43 218 LEU B CA 1
ATOM 3964 C C . LEU B 1 218 ? 19.082 -14.44 -7.753 1 96.43 218 LEU B C 1
ATOM 3966 O O . LEU B 1 218 ? 18.107 -14.402 -8.507 1 96.43 218 LEU B O 1
ATOM 3970 N N . ARG B 1 219 ? 19.774 -15.498 -7.634 1 95.04 219 ARG B N 1
ATOM 3971 C CA . ARG B 1 219 ? 19.58 -16.668 -8.484 1 95.04 219 ARG B CA 1
ATOM 3972 C C . ARG B 1 219 ? 18.223 -17.315 -8.224 1 95.04 219 ARG B C 1
ATOM 3974 O O . ARG B 1 219 ? 17.578 -17.81 -9.151 1 95.04 219 ARG B O 1
ATOM 3981 N N . THR B 1 220 ? 17.851 -17.321 -7.027 1 94.85 220 THR B N 1
ATOM 3982 C CA . THR B 1 220 ? 16.553 -17.879 -6.662 1 94.85 220 THR B CA 1
ATOM 3983 C C . THR B 1 220 ? 15.422 -17.085 -7.31 1 94.85 220 THR B C 1
ATOM 3985 O O . THR B 1 220 ? 14.496 -17.667 -7.88 1 94.85 220 THR B O 1
ATOM 3988 N N . ALA B 1 221 ? 15.528 -15.789 -7.221 1 94.03 221 ALA B N 1
ATOM 3989 C CA . ALA B 1 221 ? 14.517 -14.941 -7.846 1 94.03 221 ALA B CA 1
ATOM 3990 C C . ALA B 1 221 ? 14.503 -15.128 -9.36 1 94.03 221 ALA B C 1
ATOM 3992 O O . ALA B 1 221 ? 13.44 -15.113 -9.985 1 94.03 221 ALA B O 1
ATOM 3993 N N . GLN B 1 222 ? 15.677 -15.222 -9.93 1 92.38 222 GLN B N 1
ATOM 3994 C CA . GLN B 1 222 ? 15.774 -15.44 -11.37 1 92.38 222 GLN B CA 1
ATOM 3995 C C . GLN B 1 222 ? 15.021 -16.7 -11.787 1 92.38 222 GLN B C 1
ATOM 3997 O O . GLN B 1 222 ? 14.337 -16.71 -12.812 1 92.38 222 GLN B O 1
ATOM 4002 N N . SER B 1 223 ? 15.178 -17.669 -10.994 1 91.2 223 SER B N 1
ATOM 4003 C CA . SER B 1 223 ? 14.483 -18.921 -11.274 1 91.2 223 SER B CA 1
ATOM 4004 C C . SER B 1 223 ? 12.977 -18.772 -11.082 1 91.2 223 SER B C 1
ATOM 4006 O O . SER B 1 223 ? 12.192 -19.224 -11.917 1 91.2 223 SER B O 1
ATOM 4008 N N . LEU B 1 224 ? 12.58 -18.152 -10.04 1 90.26 224 LEU B N 1
ATOM 4009 C CA . LEU B 1 224 ? 11.173 -17.986 -9.692 1 90.26 224 LEU B CA 1
ATOM 4010 C C . LEU B 1 224 ? 10.446 -17.158 -10.746 1 90.26 224 LEU B C 1
ATOM 4012 O O . LEU B 1 224 ? 9.276 -17.411 -11.042 1 90.26 224 LEU B O 1
ATOM 4016 N N . LEU B 1 225 ? 11.148 -16.191 -11.28 1 88.49 225 LEU B N 1
ATOM 4017 C CA . LEU B 1 225 ? 10.511 -15.236 -12.18 1 88.49 225 LEU B CA 1
ATOM 4018 C C . LEU B 1 225 ? 10.803 -15.584 -13.636 1 88.49 225 LEU B C 1
ATOM 4020 O O . LEU B 1 225 ? 10.45 -14.825 -14.542 1 88.49 225 LEU B O 1
ATOM 4024 N N . ASN B 1 226 ? 11.499 -16.699 -13.846 1 86.25 226 ASN B N 1
ATOM 4025 C CA . ASN B 1 226 ? 11.838 -17.194 -15.176 1 86.25 226 ASN B CA 1
ATOM 4026 C C . ASN B 1 226 ? 12.654 -16.173 -15.963 1 86.25 226 ASN B C 1
ATOM 4028 O O . ASN B 1 226 ? 12.336 -15.873 -17.115 1 86.25 226 ASN B O 1
ATOM 4032 N N . LEU B 1 227 ? 13.543 -15.567 -15.326 1 86.71 227 LEU B N 1
ATOM 4033 C CA . LEU B 1 227 ? 14.516 -14.65 -15.909 1 86.71 227 LEU B CA 1
ATOM 4034 C C . LEU B 1 227 ? 15.94 -15.127 -15.642 1 86.71 227 LEU B C 1
ATOM 4036 O O . LEU B 1 227 ? 16.761 -14.375 -15.112 1 86.71 227 LEU B O 1
ATOM 4040 N N . ILE B 1 228 ? 16.214 -16.282 -16.119 1 84.57 228 ILE B N 1
ATOM 4041 C CA . ILE B 1 228 ? 17.508 -16.88 -15.809 1 84.57 228 ILE B CA 1
ATOM 4042 C C . ILE B 1 228 ? 18.627 -16.014 -16.382 1 84.57 228 ILE B C 1
ATOM 4044 O O . ILE B 1 228 ? 18.664 -15.754 -17.587 1 84.57 228 ILE B O 1
ATOM 4048 N N . GLY B 1 229 ? 19.457 -15.541 -15.489 1 86.52 229 GLY B N 1
ATOM 4049 C CA . GLY B 1 229 ? 20.614 -14.744 -15.864 1 86.52 229 GLY B CA 1
ATOM 4050 C C . GLY B 1 229 ? 20.291 -13.273 -16.044 1 86.52 229 GLY B C 1
ATOM 4051 O O . GLY B 1 229 ? 21.186 -12.462 -16.294 1 86.52 229 GLY B O 1
ATOM 4052 N N . GLY B 1 230 ? 19.028 -12.98 -16.025 1 89.75 230 GLY B N 1
ATOM 4053 C CA . GLY B 1 230 ? 18.614 -11.601 -16.231 1 89.75 230 GLY B CA 1
ATOM 4054 C C . GLY B 1 230 ? 18.347 -10.858 -14.936 1 89.75 230 GLY B C 1
ATOM 4055 O O . GLY B 1 230 ? 18.197 -11.476 -13.879 1 89.75 230 GLY B O 1
ATOM 4056 N N . VAL B 1 231 ? 18.471 -9.511 -15.025 1 93.46 231 VAL B N 1
ATOM 4057 C CA . VAL B 1 231 ? 18.122 -8.651 -13.899 1 93.46 231 VAL B CA 1
ATOM 4058 C C . VAL B 1 231 ? 17.211 -7.521 -14.374 1 93.46 231 VAL B C 1
ATOM 4060 O O . VAL B 1 231 ? 17.259 -7.126 -15.542 1 93.46 231 VAL B O 1
ATOM 4063 N N . THR B 1 232 ? 16.409 -7.075 -13.506 1 91.79 232 THR B N 1
ATOM 4064 C CA . THR B 1 232 ? 15.448 -6.047 -13.887 1 91.79 232 THR B CA 1
ATOM 4065 C C . THR B 1 232 ? 15.953 -4.661 -13.494 1 91.79 232 THR B C 1
ATOM 4067 O O . THR B 1 232 ? 15.507 -3.653 -14.045 1 91.79 232 THR B O 1
ATOM 4070 N N . ASP B 1 233 ? 16.835 -4.701 -12.503 1 93.83 233 ASP B N 1
ATOM 4071 C CA . ASP B 1 233 ? 17.265 -3.42 -11.95 1 93.83 233 ASP B CA 1
ATOM 4072 C C . ASP B 1 233 ? 18.743 -3.456 -11.567 1 93.83 233 ASP B C 1
ATOM 4074 O O . ASP B 1 233 ? 19.303 -4.529 -11.334 1 93.83 233 ASP B O 1
ATOM 4078 N N . ILE B 1 234 ? 19.298 -2.3 -11.583 1 96.16 234 ILE B N 1
ATOM 4079 C CA . ILE B 1 234 ? 20.573 -2.055 -10.918 1 96.16 234 ILE B CA 1
ATOM 4080 C C . ILE B 1 234 ? 20.403 -0.971 -9.857 1 96.16 234 ILE B C 1
ATOM 4082 O O . ILE B 1 234 ? 20.003 0.154 -10.167 1 96.16 234 ILE B O 1
ATOM 4086 N N . ASP B 1 235 ? 20.62 -1.348 -8.657 1 96.13 235 ASP B N 1
ATOM 4087 C CA . ASP B 1 235 ? 20.472 -0.438 -7.525 1 96.13 235 ASP B CA 1
ATOM 4088 C C . ASP B 1 235 ? 21.815 0.173 -7.132 1 96.13 235 ASP B C 1
ATOM 4090 O O . ASP B 1 235 ? 22.837 -0.515 -7.121 1 96.13 235 ASP B O 1
ATOM 4094 N N . MET B 1 236 ? 21.724 1.497 -6.813 1 95.71 236 MET B N 1
ATOM 4095 C CA . MET B 1 236 ? 22.998 2.155 -6.54 1 95.71 236 MET B CA 1
ATOM 4096 C C . MET B 1 236 ? 22.868 3.131 -5.375 1 95.71 236 MET B C 1
ATOM 4098 O O . MET B 1 236 ? 21.792 3.682 -5.139 1 95.71 236 MET B O 1
ATOM 4102 N N . THR B 1 237 ? 23.91 3.238 -4.696 1 94.6 237 THR B N 1
ATOM 4103 C CA . THR B 1 237 ? 24.106 4.313 -3.73 1 94.6 237 THR B CA 1
ATOM 4104 C C . THR B 1 237 ? 25.217 5.254 -4.186 1 94.6 237 THR B C 1
ATOM 4106 O O . THR B 1 237 ? 26.238 4.808 -4.713 1 94.6 237 THR B O 1
ATOM 4109 N N . VAL B 1 238 ? 25.003 6.517 -4.007 1 94.61 238 VAL B N 1
ATOM 4110 C CA . VAL B 1 238 ? 25.964 7.519 -4.456 1 94.61 238 VAL B CA 1
ATOM 4111 C C . VAL B 1 238 ? 26.569 8.232 -3.249 1 94.61 238 VAL B C 1
ATOM 4113 O O . VAL B 1 238 ? 26.062 8.114 -2.131 1 94.61 238 VAL B O 1
ATOM 4116 N N . THR B 1 239 ? 27.599 8.963 -3.46 1 92.15 239 THR B N 1
ATOM 4117 C CA . THR B 1 239 ? 28.319 9.656 -2.397 1 92.15 239 THR B CA 1
ATOM 4118 C C . THR B 1 239 ? 27.494 10.82 -1.855 1 92.15 239 THR B C 1
ATOM 4120 O O . THR B 1 239 ? 27.463 11.055 -0.645 1 92.15 239 THR B O 1
ATOM 4123 N N . ASP B 1 240 ? 26.846 11.488 -2.772 1 90.8 240 ASP B N 1
ATOM 4124 C CA . ASP B 1 240 ? 25.992 12.613 -2.403 1 90.8 240 ASP B CA 1
ATOM 4125 C C . ASP B 1 240 ? 24.535 12.339 -2.765 1 90.8 240 ASP B C 1
ATOM 4127 O O . ASP B 1 240 ? 24.147 12.451 -3.93 1 90.8 240 ASP B O 1
ATOM 4131 N N . VAL B 1 241 ? 23.763 12.213 -1.674 1 88.04 241 VAL B N 1
ATOM 4132 C CA . VAL B 1 241 ? 22.38 11.787 -1.861 1 88.04 241 VAL B CA 1
ATOM 4133 C C . VAL B 1 241 ? 21.583 12.901 -2.537 1 88.04 241 VAL B C 1
ATOM 4135 O O . VAL B 1 241 ? 20.615 12.634 -3.253 1 88.04 241 VAL B O 1
ATOM 4138 N N . TYR B 1 242 ? 21.984 14.116 -2.348 1 87.45 242 TYR B N 1
ATOM 4139 C CA . TYR B 1 242 ? 21.224 15.244 -2.877 1 87.45 242 TYR B CA 1
ATOM 4140 C C . TYR B 1 242 ? 21.579 15.505 -4.336 1 87.45 242 TYR B C 1
ATOM 4142 O O . TYR B 1 242 ? 20.871 16.236 -5.032 1 87.45 242 TYR B O 1
ATOM 4150 N N . SER B 1 243 ? 22.644 14.911 -4.802 1 91.86 243 SER B N 1
ATOM 4151 C CA . SER B 1 243 ? 23.019 15.023 -6.207 1 91.86 243 SER B CA 1
ATOM 4152 C C . SER B 1 243 ? 22.507 13.833 -7.013 1 91.86 243 SER B C 1
ATOM 4154 O O . SER B 1 243 ? 22.821 13.698 -8.197 1 91.86 243 SER B O 1
ATOM 4156 N N . ALA B 1 244 ? 21.72 12.961 -6.37 1 93.27 244 ALA B N 1
ATOM 4157 C CA . ALA B 1 244 ? 21.262 11.721 -6.991 1 93.27 244 ALA B CA 1
ATOM 4158 C C . ALA B 1 244 ? 20.462 12.004 -8.258 1 93.27 244 ALA B C 1
ATOM 4160 O O . ALA B 1 244 ? 20.574 11.275 -9.247 1 93.27 244 ALA B O 1
ATOM 4161 N N . GLU B 1 245 ? 19.716 13.039 -8.208 1 93.13 245 GLU B N 1
ATOM 4162 C CA . GLU B 1 245 ? 18.888 13.348 -9.37 1 93.13 245 GLU B CA 1
ATOM 4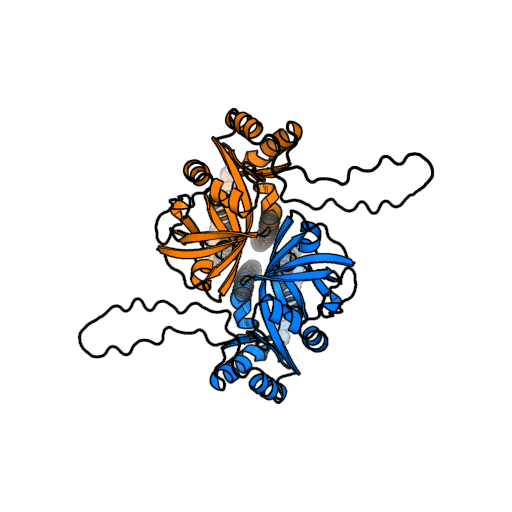163 C C . GLU B 1 245 ? 19.744 13.768 -10.562 1 93.13 245 GLU B C 1
ATOM 4165 O O . GLU B 1 245 ? 19.511 13.322 -11.688 1 93.13 245 GLU B O 1
ATOM 4170 N N . SER B 1 246 ? 20.687 14.657 -10.323 1 94.39 246 SER B N 1
ATOM 4171 C CA . SER B 1 246 ? 21.585 15.092 -11.388 1 94.39 246 SER B CA 1
ATOM 4172 C C . SER B 1 246 ? 22.369 13.917 -11.964 1 94.39 246 SER B C 1
ATOM 4174 O O . SER B 1 246 ? 22.547 13.819 -13.18 1 94.39 246 SER B O 1
ATOM 4176 N N . ILE B 1 247 ? 22.789 13.06 -11.112 1 95.07 247 ILE B N 1
ATOM 4177 C CA . ILE B 1 247 ? 23.542 11.883 -11.53 1 95.07 247 ILE B CA 1
ATOM 4178 C C . ILE B 1 247 ? 22.647 10.966 -12.36 1 95.07 247 ILE B C 1
ATOM 4180 O O . ILE B 1 247 ? 23.072 10.441 -13.392 1 95.07 247 ILE B O 1
ATOM 4184 N N . ALA B 1 248 ? 21.447 10.727 -11.907 1 96.03 248 ALA B N 1
ATOM 4185 C CA . ALA B 1 248 ? 20.491 9.886 -12.623 1 96.03 248 ALA B CA 1
ATOM 4186 C C . ALA B 1 248 ? 20.236 10.421 -14.029 1 96.03 248 ALA B C 1
ATOM 4188 O O . ALA B 1 248 ? 20.183 9.653 -14.992 1 96.03 248 ALA B O 1
ATOM 4189 N N . GLN B 1 249 ? 20.116 11.698 -14.155 1 94.55 249 GLN B N 1
ATOM 4190 C CA . GLN B 1 249 ? 19.881 12.315 -15.457 1 94.55 249 GLN B CA 1
ATOM 4191 C C . GLN B 1 249 ? 21.082 12.128 -16.379 1 94.55 249 GLN B C 1
ATOM 4193 O O . GLN B 1 249 ? 20.919 11.88 -17.576 1 94.55 249 GLN B O 1
ATOM 4198 N N . ASP B 1 250 ? 22.191 12.283 -15.807 1 94.76 250 ASP B N 1
ATOM 4199 C CA . ASP B 1 250 ? 23.417 12.073 -16.571 1 94.76 250 ASP B CA 1
ATOM 4200 C C . ASP B 1 250 ? 23.494 10.644 -17.105 1 94.76 250 ASP B C 1
ATOM 4202 O O . ASP B 1 250 ? 23.858 10.428 -18.262 1 94.76 250 ASP B O 1
ATOM 4206 N N . ILE B 1 251 ? 23.11 9.714 -16.295 1 95.38 251 ILE B N 1
ATOM 4207 C CA . ILE B 1 251 ? 23.151 8.304 -16.669 1 95.38 251 ILE B CA 1
ATOM 4208 C C . ILE B 1 251 ? 22.13 8.032 -17.772 1 95.38 251 ILE B C 1
ATOM 4210 O O . ILE B 1 251 ? 22.441 7.372 -18.765 1 95.38 251 ILE B O 1
ATOM 4214 N N . SER B 1 252 ? 20.951 8.517 -17.583 1 93.21 252 SER B N 1
ATOM 4215 C CA . SER B 1 252 ? 19.889 8.307 -18.562 1 93.21 252 SER B CA 1
ATOM 4216 C C . SER B 1 252 ? 20.251 8.921 -19.91 1 93.21 252 SER B C 1
ATOM 4218 O O . SER B 1 252 ? 19.782 8.463 -20.954 1 93.21 252 SER B O 1
ATOM 4220 N N . ALA B 1 253 ? 21.069 9.925 -19.911 1 92.26 253 ALA B N 1
ATOM 4221 C CA . ALA B 1 253 ? 21.482 10.596 -21.141 1 92.26 253 ALA B CA 1
ATOM 4222 C C . ALA B 1 253 ? 22.588 9.815 -21.847 1 92.26 253 ALA B C 1
ATOM 4224 O O . ALA B 1 253 ? 22.758 9.929 -23.063 1 92.26 253 ALA B O 1
ATOM 4225 N N . THR B 1 254 ? 23.265 9.04 -21.113 1 91.15 254 THR B N 1
ATOM 4226 C CA . THR B 1 254 ? 24.456 8.403 -21.664 1 91.15 254 THR B CA 1
ATOM 4227 C C . THR B 1 254 ? 24.196 6.928 -21.952 1 91.15 254 THR B C 1
ATOM 4229 O O . THR B 1 254 ? 24.83 6.34 -22.831 1 91.15 254 THR B O 1
ATOM 4232 N N . LEU B 1 255 ? 23.241 6.33 -21.272 1 91.23 255 LEU B N 1
ATOM 4233 C CA . LEU B 1 255 ? 22.951 4.906 -21.394 1 91.23 255 LEU B CA 1
ATOM 4234 C C . LEU B 1 255 ? 21.48 4.676 -21.725 1 91.23 255 LEU B C 1
ATOM 4236 O O . LEU B 1 255 ? 20.629 5.506 -21.397 1 91.23 255 LEU B O 1
ATOM 4240 N N . PRO B 1 256 ? 21.188 3.651 -22.453 1 86.95 256 PRO B N 1
ATOM 4241 C CA . PRO B 1 256 ? 19.801 3.318 -22.784 1 86.95 256 PRO B CA 1
ATOM 4242 C C . PRO B 1 256 ? 19.045 2.702 -21.609 1 86.95 256 PRO B C 1
ATOM 4244 O O . PRO B 1 256 ? 18.568 1.568 -21.704 1 86.95 256 PRO B O 1
ATOM 4247 N N . VAL B 1 257 ? 19.029 3.444 -20.478 1 90.96 257 VAL B N 1
ATOM 4248 C CA . VAL B 1 257 ? 18.334 2.992 -19.277 1 90.96 257 VAL B CA 1
ATOM 4249 C C . VAL B 1 257 ? 17.516 4.139 -18.689 1 90.96 257 VAL B C 1
ATOM 4251 O O . VAL B 1 257 ? 17.761 5.307 -19.001 1 90.96 257 VAL B O 1
ATOM 4254 N N . LYS B 1 258 ? 16.522 3.774 -18.006 1 91.57 258 LYS B N 1
ATOM 4255 C CA . LYS B 1 258 ? 15.773 4.725 -17.19 1 91.57 258 LYS B CA 1
ATOM 4256 C C . LYS B 1 258 ? 16.323 4.782 -15.767 1 91.57 258 LYS B C 1
ATOM 4258 O O . LYS B 1 258 ? 16.251 3.797 -15.029 1 91.57 258 LYS B O 1
ATOM 4263 N N . ALA B 1 259 ? 16.878 5.901 -15.435 1 93.86 259 ALA B N 1
ATOM 4264 C CA . ALA B 1 259 ? 17.419 6.084 -14.091 1 93.86 259 ALA B CA 1
ATOM 4265 C C . ALA B 1 259 ? 16.448 6.864 -13.21 1 93.86 259 ALA B C 1
ATOM 4267 O O . ALA B 1 259 ? 16.061 7.987 -13.544 1 93.86 259 ALA B O 1
ATOM 4268 N N . GLU B 1 260 ? 16.067 6.234 -12.173 1 92.46 260 GLU B N 1
ATOM 4269 C CA . GLU B 1 260 ? 15.145 6.88 -11.243 1 92.46 260 GLU B CA 1
ATOM 4270 C C . GLU B 1 260 ? 15.822 7.168 -9.906 1 92.46 260 GLU B C 1
ATOM 4272 O O . GLU B 1 260 ? 16.382 6.265 -9.28 1 92.46 260 GLU B O 1
ATOM 4277 N N . SER B 1 261 ? 15.758 8.434 -9.581 1 93.05 261 SER B N 1
ATOM 4278 C CA . SER B 1 261 ? 16.334 8.821 -8.297 1 93.05 261 SER B CA 1
ATOM 4279 C C . SER B 1 261 ? 15.307 8.71 -7.175 1 93.05 261 SER B C 1
ATOM 4281 O O . SER B 1 261 ? 14.102 8.683 -7.43 1 93.05 261 SER B O 1
ATOM 4283 N N . TRP B 1 262 ? 15.85 8.641 -5.945 1 87.65 262 TRP B N 1
ATOM 4284 C CA . TRP B 1 262 ? 14.976 8.581 -4.778 1 87.65 262 TRP B CA 1
ATOM 4285 C C . TRP B 1 262 ? 14.131 9.845 -4.665 1 87.65 262 TRP B C 1
ATOM 4287 O O . TRP B 1 262 ? 13.038 9.819 -4.094 1 87.65 262 TRP B O 1
ATOM 4297 N N . ILE B 1 263 ? 14.57 10.929 -5.246 1 84.79 263 ILE B N 1
ATOM 4298 C CA . ILE B 1 263 ? 13.861 12.202 -5.187 1 84.79 263 ILE B CA 1
ATOM 4299 C C . ILE B 1 263 ? 12.603 12.132 -6.05 1 84.79 263 ILE B C 1
ATOM 4301 O O . ILE B 1 263 ? 11.522 12.535 -5.615 1 84.79 263 ILE B O 1
ATOM 4305 N N . VAL B 1 264 ? 12.784 11.547 -7.213 1 82.29 264 VAL B N 1
ATOM 4306 C CA . VAL B 1 264 ? 11.652 11.429 -8.127 1 82.29 264 VAL B CA 1
ATOM 4307 C C . VAL B 1 264 ? 10.678 10.373 -7.609 1 82.29 264 VAL B C 1
ATOM 4309 O O . VAL B 1 264 ? 9.461 10.564 -7.66 1 82.29 264 VAL B O 1
ATOM 4312 N N . THR B 1 265 ? 11.193 9.288 -7.126 1 80.56 265 THR B N 1
ATOM 4313 C CA . THR B 1 265 ? 10.368 8.188 -6.639 1 80.56 265 THR B CA 1
ATOM 4314 C C . THR B 1 265 ? 9.546 8.623 -5.429 1 80.56 265 THR B C 1
ATOM 4316 O O . THR B 1 265 ? 8.426 8.149 -5.229 1 80.56 265 THR B O 1
ATOM 4319 N N . ASN B 1 266 ? 10.058 9.503 -4.643 1 76.45 266 ASN B N 1
ATOM 4320 C CA . ASN B 1 266 ? 9.369 9.951 -3.438 1 76.45 266 ASN B CA 1
ATOM 4321 C C . ASN B 1 266 ? 8.837 11.373 -3.593 1 76.45 266 ASN B C 1
ATOM 4323 O O . ASN B 1 266 ? 8.643 12.079 -2.602 1 76.45 266 ASN B O 1
ATOM 4327 N N . ALA B 1 267 ? 8.722 11.791 -4.862 1 71.04 267 ALA B N 1
ATOM 4328 C CA . ALA B 1 267 ? 8.336 13.17 -5.15 1 71.04 267 ALA B CA 1
ATOM 4329 C C . ALA B 1 267 ? 7.008 13.518 -4.483 1 71.04 267 ALA B C 1
ATOM 4331 O O . ALA B 1 267 ? 6.821 14.639 -4.004 1 71.04 267 ALA B O 1
ATOM 4332 N N . GLN B 1 268 ? 6.081 12.546 -4.548 1 64.93 268 GLN B N 1
ATOM 4333 C CA . GLN B 1 268 ? 4.789 12.802 -3.92 1 64.93 268 GLN B CA 1
ATOM 4334 C C . GLN B 1 268 ? 4.953 13.128 -2.438 1 64.93 268 GLN B C 1
ATOM 4336 O O . GLN B 1 268 ? 4.258 13.996 -1.907 1 64.93 268 GLN B O 1
ATOM 4341 N N . PHE B 1 269 ? 5.76 12.473 -1.805 1 65.03 269 PHE B N 1
ATOM 4342 C CA . PHE B 1 269 ? 5.999 12.709 -0.387 1 65.03 269 PHE B CA 1
ATOM 4343 C C . PHE B 1 269 ? 6.654 14.067 -0.166 1 65.03 269 PHE B C 1
ATOM 4345 O O . PHE B 1 269 ? 6.284 14.799 0.754 1 65.03 269 PHE B O 1
ATOM 4352 N N . PHE B 1 270 ? 7.544 14.476 -1.061 1 63.62 270 PHE B N 1
ATOM 4353 C CA . PHE B 1 270 ? 8.23 15.758 -0.951 1 63.62 270 PHE B CA 1
ATOM 4354 C C . PHE B 1 270 ? 7.265 16.911 -1.204 1 63.62 270 PHE B C 1
ATOM 4356 O O . PHE B 1 270 ? 7.354 17.955 -0.554 1 63.62 270 PHE B O 1
ATOM 4363 N N . THR B 1 271 ? 6.389 16.657 -2.099 1 62.38 271 THR B N 1
ATOM 4364 C CA . THR B 1 271 ? 5.385 17.681 -2.365 1 62.38 271 THR B CA 1
ATOM 4365 C C . THR B 1 271 ? 4.505 17.908 -1.139 1 62.38 271 THR B C 1
ATOM 4367 O O . THR B 1 271 ? 4.195 19.05 -0.793 1 62.38 271 THR B O 1
ATOM 4370 N N . ALA B 1 272 ? 4.165 16.824 -0.503 1 61.77 272 ALA B N 1
ATOM 4371 C CA . ALA B 1 272 ? 3.362 16.936 0.712 1 61.77 272 ALA B CA 1
ATOM 4372 C C . ALA B 1 272 ? 4.132 17.658 1.814 1 61.77 272 ALA B C 1
ATOM 4374 O O . ALA B 1 272 ? 3.575 18.503 2.519 1 61.77 272 ALA B O 1
ATOM 4375 N N . LEU B 1 273 ? 5.368 17.363 1.966 1 64.43 273 LEU B N 1
ATOM 4376 C CA . LEU B 1 273 ? 6.208 18.005 2.971 1 64.43 273 LEU B CA 1
ATOM 4377 C C . LEU B 1 273 ? 6.386 19.488 2.664 1 64.43 273 LEU B C 1
ATOM 4379 O O . LEU B 1 273 ? 6.352 20.323 3.572 1 64.43 273 LEU B O 1
ATOM 4383 N N . TRP B 1 274 ? 6.459 19.758 1.367 1 63.4 274 TRP B N 1
ATOM 4384 C CA . TRP B 1 274 ? 6.595 21.151 0.957 1 63.4 274 TRP B CA 1
ATOM 4385 C C . TRP B 1 274 ? 5.3 21.92 1.201 1 63.4 274 TRP B C 1
ATOM 4387 O O . TRP B 1 274 ? 5.328 23.07 1.645 1 63.4 274 TRP B O 1
ATOM 4397 N N . ALA B 1 275 ? 4.259 21.248 0.868 1 63.33 275 ALA B N 1
ATOM 4398 C CA . ALA B 1 275 ? 2.973 21.878 1.155 1 63.33 275 ALA B CA 1
ATOM 4399 C C . ALA B 1 275 ? 2.828 22.174 2.645 1 63.33 275 ALA B C 1
ATOM 4401 O O . ALA B 1 275 ? 2.326 23.234 3.028 1 63.33 275 ALA B O 1
ATOM 4402 N N . GLN B 1 276 ? 3.308 21.268 3.353 1 62.91 276 GLN B N 1
ATOM 4403 C CA . GLN B 1 276 ? 3.267 21.452 4.8 1 62.91 276 GLN B CA 1
ATOM 4404 C C . GLN B 1 276 ? 4.181 22.594 5.235 1 62.91 276 GLN B C 1
ATOM 4406 O O . GLN B 1 276 ? 3.823 23.382 6.113 1 62.91 276 GLN B O 1
ATOM 4411 N N . THR B 1 277 ? 5.316 22.725 4.592 1 65.11 277 THR B N 1
ATOM 4412 C CA . THR B 1 277 ? 6.249 23.804 4.901 1 65.11 277 THR B CA 1
ATOM 4413 C C . THR B 1 277 ? 5.649 25.158 4.533 1 65.11 277 THR B C 1
ATOM 4415 O O . THR B 1 277 ? 5.77 26.123 5.291 1 65.11 277 THR B O 1
ATOM 4418 N N . LEU B 1 278 ? 4.994 25.139 3.421 1 63.41 278 LEU B N 1
ATOM 4419 C CA . LEU B 1 278 ? 4.362 26.382 2.994 1 63.41 278 LEU B CA 1
ATOM 4420 C C . LEU B 1 278 ? 3.247 26.783 3.954 1 63.41 278 LEU B C 1
ATOM 4422 O O . LEU B 1 278 ? 3.116 27.958 4.305 1 63.41 278 LEU B O 1
ATOM 4426 N N . SER B 1 279 ? 2.527 25.783 4.226 1 64.46 279 SER B N 1
ATOM 4427 C CA . SER B 1 279 ? 1.467 26.054 5.192 1 64.46 279 SER B CA 1
ATOM 4428 C C . SER B 1 279 ? 2.037 26.575 6.506 1 64.46 279 SER B C 1
ATOM 4430 O O . SER B 1 279 ? 1.513 27.532 7.08 1 64.46 279 SER B O 1
ATOM 4432 N N . SER B 1 280 ? 3.106 25.959 6.914 1 63.93 280 SER B N 1
ATOM 4433 C CA . SER B 1 280 ? 3.742 26.386 8.156 1 63.93 280 SER B CA 1
ATOM 4434 C C . SER B 1 280 ? 4.319 27.792 8.027 1 63.93 280 SER B C 1
ATOM 4436 O O . SER B 1 280 ? 4.211 28.599 8.953 1 63.93 280 SER B O 1
ATOM 4438 N N . LEU B 1 281 ? 4.895 28.145 6.899 1 65.23 281 LEU B N 1
ATOM 4439 C CA . LEU B 1 281 ? 5.412 29.484 6.64 1 65.23 281 LEU B CA 1
ATOM 4440 C C . LEU B 1 281 ? 4.291 30.517 6.682 1 65.23 281 LEU B C 1
ATOM 4442 O O . LEU B 1 281 ? 4.472 31.615 7.213 1 65.23 281 LEU B O 1
ATOM 4446 N N . LEU B 1 282 ? 3.212 30.097 6.069 1 65.51 282 LEU B N 1
ATOM 4447 C CA . LEU B 1 282 ? 2.056 30.988 6.081 1 65.51 282 LEU B CA 1
ATOM 4448 C C . LEU B 1 282 ? 1.561 31.217 7.505 1 65.51 282 LEU B C 1
ATOM 4450 O O . LEU B 1 282 ? 1.307 32.356 7.903 1 65.51 282 LEU B O 1
ATOM 4454 N N . ILE B 1 283 ? 1.579 30.147 8.148 1 63.21 283 ILE B N 1
ATOM 4455 C CA . ILE B 1 283 ? 1.127 30.234 9.532 1 63.21 283 ILE B CA 1
ATOM 4456 C C . ILE B 1 283 ? 2.103 31.086 10.341 1 63.21 283 ILE B C 1
ATOM 4458 O O . ILE B 1 283 ? 1.69 31.989 11.072 1 63.21 283 ILE B O 1
ATOM 4462 N N . ARG B 1 284 ? 3.337 30.877 10.208 1 67.91 284 ARG B N 1
ATOM 4463 C CA . ARG B 1 284 ? 4.364 31.641 10.908 1 67.91 284 ARG B CA 1
ATOM 4464 C C . ARG B 1 284 ? 4.316 33.113 10.512 1 67.91 284 ARG B C 1
ATOM 4466 O O . ARG B 1 284 ? 4.464 33.995 11.36 1 67.91 284 ARG B O 1
ATOM 4473 N N . SER B 1 285 ? 4.139 33.366 9.315 1 70.59 285 SER B N 1
ATOM 4474 C CA . SER B 1 285 ? 4.063 34.738 8.824 1 70.59 285 SER B CA 1
ATOM 4475 C C . SER B 1 285 ? 2.852 35.464 9.399 1 70.59 285 SER B C 1
ATOM 4477 O O . SER B 1 285 ? 2.954 36.621 9.814 1 70.59 285 SER B O 1
ATOM 4479 N N . PHE B 1 286 ? 1.821 34.687 9.436 1 63.66 286 PHE B N 1
ATOM 4480 C CA . PHE B 1 286 ? 0.598 35.299 9.94 1 63.66 286 PHE B CA 1
ATOM 4481 C C . PHE B 1 286 ? 0.683 35.518 11.446 1 63.66 286 PHE B C 1
ATOM 4483 O O . PHE B 1 286 ? 0.26 36.559 11.952 1 63.66 286 PHE B O 1
ATOM 4490 N N . VAL B 1 287 ? 1.203 34.564 12.121 1 66.54 287 VAL B N 1
ATOM 4491 C CA . VAL B 1 287 ? 1.4 34.704 13.56 1 66.54 287 VAL B CA 1
ATOM 4492 C C . VAL B 1 287 ? 2.391 35.831 13.839 1 66.54 287 VAL B C 1
ATOM 4494 O O . VAL B 1 287 ? 2.177 36.645 14.74 1 66.54 287 VAL B O 1
ATOM 4497 N N . GLY B 1 288 ? 3.453 35.86 13.088 1 68.32 288 GLY B N 1
ATOM 4498 C CA . GLY B 1 288 ? 4.423 36.937 13.205 1 68.32 288 GLY B CA 1
ATOM 4499 C C . GLY B 1 288 ? 3.826 38.308 12.954 1 68.32 288 GLY B C 1
ATOM 4500 O O . GLY B 1 288 ? 4.096 39.254 13.696 1 68.32 288 GLY B O 1
ATOM 4501 N N . LEU B 1 289 ? 3.015 38.398 11.945 1 70.49 289 LEU B N 1
ATOM 4502 C CA . LEU B 1 289 ? 2.35 39.654 11.614 1 70.49 289 LEU B CA 1
ATOM 4503 C C . LEU B 1 289 ? 1.384 40.065 12.72 1 70.49 289 LEU B C 1
ATOM 4505 O O . LEU B 1 289 ? 1.322 41.24 13.09 1 70.49 289 LEU B O 1
ATOM 4509 N N . SER B 1 290 ? 0.675 39.128 13.201 1 64.88 290 SER B N 1
ATOM 4510 C CA . SER B 1 290 ? -0.271 39.391 14.281 1 64.88 290 SER B CA 1
ATOM 4511 C C . SER B 1 290 ? 0.442 39.907 15.526 1 64.88 290 SER B C 1
ATOM 4513 O O . SER B 1 290 ? -0.031 40.843 16.175 1 64.88 290 SER B O 1
ATOM 4515 N N . VAL B 1 291 ? 1.565 39.33 15.834 1 65.62 291 VAL B N 1
ATOM 4516 C CA . VAL B 1 291 ? 2.358 39.747 16.986 1 65.62 291 VAL B CA 1
ATOM 4517 C C . VAL B 1 291 ? 2.934 41.139 16.741 1 65.62 291 VAL B C 1
ATOM 4519 O O . VAL B 1 291 ? 2.918 41.99 17.633 1 65.62 291 VAL B O 1
ATOM 4522 N N . ALA B 1 292 ? 3.402 41.396 15.557 1 68.94 292 ALA B N 1
ATOM 4523 C CA . ALA B 1 292 ? 3.97 42.695 15.204 1 68.94 292 ALA B CA 1
ATOM 4524 C C . ALA B 1 292 ? 2.923 43.8 15.312 1 68.94 292 ALA B C 1
ATOM 4526 O O . ALA B 1 292 ? 3.202 44.878 15.843 1 68.94 292 ALA B O 1
ATOM 4527 N N . PHE B 1 293 ? 1.79 43.49 14.872 1 63.06 293 PHE B N 1
ATOM 4528 C CA . PHE B 1 293 ? 0.721 44.479 14.942 1 63.06 293 PHE B CA 1
ATOM 4529 C C . PHE B 1 293 ? 0.273 44.692 16.383 1 63.06 293 PHE B C 1
ATOM 4531 O O . PHE B 1 293 ? -0.064 45.811 16.775 1 63.06 293 PHE B O 1
ATOM 4538 N N . GLY B 1 294 ? 0.304 43.605 17.046 1 60.72 294 GLY B N 1
ATOM 4539 C CA . GLY B 1 294 ? -0.004 43.742 18.461 1 60.72 294 GLY B CA 1
ATOM 4540 C C . GLY B 1 294 ? 0.987 44.618 19.204 1 60.72 294 GLY B C 1
ATOM 4541 O O . GLY B 1 294 ? 0.593 45.467 20.006 1 60.72 294 GLY B O 1
ATOM 4542 N N . ILE B 1 295 ? 2.209 44.492 18.871 1 60.11 295 ILE B N 1
ATOM 4543 C CA . ILE B 1 295 ? 3.27 45.288 19.478 1 60.11 295 ILE B CA 1
ATOM 4544 C C . ILE B 1 295 ? 3.151 46.74 19.02 1 60.11 295 ILE B C 1
ATOM 4546 O O . ILE B 1 295 ? 3.276 47.664 19.827 1 60.11 295 ILE B O 1
ATOM 4550 N N . ALA B 1 296 ? 2.924 46.876 17.749 1 60.32 296 ALA B N 1
ATOM 4551 C CA . ALA B 1 296 ? 2.81 48.225 17.201 1 60.32 296 ALA B CA 1
ATOM 4552 C C . ALA B 1 296 ? 1.642 48.977 17.833 1 60.32 296 ALA B C 1
ATOM 4554 O O . ALA B 1 296 ? 1.74 50.178 18.098 1 60.32 296 ALA B O 1
ATOM 4555 N N . ALA B 1 297 ? 0.723 48.244 18.076 1 55.44 297 ALA B N 1
ATOM 4556 C CA . ALA B 1 297 ? -0.455 48.87 18.672 1 55.44 297 ALA B CA 1
ATOM 4557 C C . ALA B 1 297 ? -0.151 49.383 20.076 1 55.44 297 ALA B C 1
ATOM 4559 O O . ALA B 1 297 ? -0.671 50.422 20.49 1 55.44 297 ALA B O 1
ATOM 4560 N N . VAL B 1 298 ? 0.786 48.741 20.674 1 54.13 298 VAL B N 1
ATOM 4561 C CA . VAL B 1 298 ? 1.122 49.137 22.037 1 54.13 298 VAL B CA 1
ATOM 4562 C C . VAL B 1 298 ? 2.112 50.299 22.009 1 54.13 298 VAL B C 1
ATOM 4564 O O . VAL B 1 298 ? 2.07 51.179 22.872 1 54.13 298 VAL B O 1
ATOM 4567 N N . LEU B 1 299 ? 2.939 50.143 21.016 1 52.08 299 LEU B N 1
ATOM 4568 C CA . LEU B 1 299 ? 3.968 51.176 20.975 1 52.08 299 LEU B CA 1
ATOM 4569 C C . LEU B 1 299 ? 3.394 52.494 20.465 1 52.08 299 LEU B C 1
ATOM 4571 O O . LEU B 1 299 ? 3.901 53.567 20.8 1 52.08 299 LEU B O 1
ATOM 4575 N N . VAL B 1 300 ? 2.583 52.398 19.584 1 48.98 300 VAL B N 1
ATOM 4576 C CA . VAL B 1 300 ? 2.048 53.664 19.092 1 48.98 300 VAL B CA 1
ATOM 4577 C C . VAL B 1 300 ? 1.091 54.256 20.124 1 48.98 300 VAL B C 1
ATOM 4579 O O . VAL B 1 300 ? 0.899 55.473 20.175 1 48.98 300 VAL B O 1
ATOM 4582 N N . VAL B 1 301 ? 0.764 53.541 21.153 1 45.3 301 VAL B N 1
ATOM 4583 C CA . VAL B 1 301 ? 0.033 54.242 22.204 1 45.3 301 VAL B CA 1
ATOM 4584 C C . VAL B 1 301 ? 0.991 54.633 23.327 1 45.3 301 VAL B C 1
ATOM 4586 O O . VAL B 1 301 ? 1.887 53.864 23.682 1 45.3 301 VAL B O 1
#

Sequence (602 aa):
MRRWLTFGWIAALRFLGEGRMQTGFILVGIAIGVGVIVFMSAMLTSVQTNFTNRVLSSQPHIQLQPPDEIARPLRQRDGVVEAPIVQRPTQRVLALDQWQTIRARMQARPDVVVATPSISGSALAVRGDVSRSVGIVGIEADDYFRIVRLPDYIVAGEPRLEADDILVGLDLANDLGVTVGDKVNVAGGKGGNRVLTIRGIFDLGNRGVNERNTYVQLRTAQSLLNLIGGVTDIDMTVTDVYSAESIAQDISATLPVKAESWIVTNAQFFTALWAQTLSSLLIRSFVGLSVAFGIAAVLVVMRRWLTFGWIAALRFLGEGRMQTGFILVGIAIGVGVIVFMSAMLTSVQTNFTNRVLSSQPHIQLQPPDEIARPLRQRDGVVEAPIVQRPTQRVLALDQWQTIRARMQARPDVVVATPSISGSALAVRGDVSRSVGIVGIEADDYFRIVRLPDYIVAGEPRLEADDILVGLDLANDLGVTVGDKVNVAGGKGGNRVLTIRGIFDLGNRGVNERNTYVQLRTAQSLLNLIGGVTDIDMTVTDVYSAESIAQDISATLPVKAESWIVTNAQFFTALWAQTLSSLLIRSFVGLSVAFGIAAVLVV

InterPro domains:
  IPR025857 MacB-like periplasmic core domain [PF12704] (25-253)
  IPR051447 Lipoprotein-releasing system transmembrane protein [PTHR30489] (11-300)

pLDDT: mean 77.8, std 19.5, range [26.78, 97.98]

Nearest PDB structures (foldseek):
  5udf-assembly1_B  TM=8.434E-01  e=6.137E-17  Acinetobacter baumannii
  5udf-assembly1_C  TM=7.966E-01  e=3.776E-17  Acinetobacter baumannii
  5udf-assembly1_D  TM=8.054E-01  e=7.823E-17  Acinetobacter baumannii
  7v8l-assembly1_C  TM=7.170E-01  e=8.387E-15  Escherichia coli K-12
  7ark-assembly1_C  TM=6.901E-01  e=5.253E-11  Escherichia coli K-12

Foldseek 3Di:
DVVVVVVCVVVVVVCCVVCVVVVVVLVVLVVVLVVVLVVLVVVLVVVVVVVVVLLQQAAFQKKWFFDQPDLPPPPPDPDDPPVPPSPRPDPPLDFDPPVVVVQVVQVPDPFFDAKWFKAKAWKWKDDPPDIDIAIEIATDQVRVCVRHVQQVFWPDAGSDADLQEKEAEDLLCVRNVHDAQDWIWIAHDVGAIHIHGYGTYGYSPDNVCRNHYMYHHRQNVCRRHVNHPTGRMMGTHTPDSVCSVVVQVVCVVVDSIRMDGSCNVCVVVVVVSVVVVVVSVVVSVVSVVVSVVVVVVVVVD/DVVVVVVCVVVVVVCCVVCVVVVVVLVVLVVVLVVVLVVLVVVLVVVVVVVVVLLQQAAFQKKWFFDQPDLPPPPDDPDDPPVPPSPRPDPPLDFDPPVVVVQVVQVPDPFFDAKWFKAKAWKWKDDPPDIDIAIEIATDQVRVCVRHVQQVFWPDAGSDADLQEKEAEDLLCVRNVHDAQDWIWIAHDVGAIHIHGYGTYGYSPDNVCRNHYMYHHRQNVCRRHVNHPTGRMMGTHGPDSVCSVVVQVVCVVVDSIRMDGSCNVCVVVVVVSVVVVVVSVVVSVVSVVVSVVVVVVVVVD

Solvent-accessible surface area (backbone atoms only — not comparable to full-atom values): 30327 Å² total; per-residue (Å²): 127,63,66,66,51,49,51,51,49,47,49,53,48,48,54,29,57,87,35,36,68,40,38,45,35,42,49,50,24,44,48,51,45,50,49,51,42,51,50,53,52,52,51,52,53,49,52,50,51,53,48,52,53,53,53,53,39,69,34,49,38,31,37,35,30,47,52,76,77,63,61,70,75,73,77,76,67,93,80,79,78,67,78,66,76,66,64,49,60,58,47,40,72,44,54,30,78,64,47,69,60,52,42,54,54,47,53,69,35,89,60,35,75,47,56,37,61,26,33,71,49,32,26,27,43,26,42,92,68,18,48,40,40,24,37,40,34,9,29,49,62,80,61,44,44,72,39,25,49,55,68,81,29,52,77,44,74,44,87,61,68,46,79,51,23,29,36,35,12,45,53,33,29,60,53,49,40,53,56,72,70,36,71,37,37,37,33,23,62,81,73,21,68,46,72,27,29,29,32,17,30,28,53,85,84,38,68,74,53,14,42,25,43,32,39,30,21,37,69,44,38,15,52,28,64,70,32,77,93,48,30,32,33,38,40,25,30,49,77,48,75,88,47,29,54,63,50,24,51,54,46,36,73,73,40,94,37,36,44,43,17,46,64,67,76,42,36,71,58,50,50,52,53,46,51,49,48,48,51,48,48,51,48,39,50,50,42,49,47,23,37,50,25,16,50,48,21,31,64,74,83,128,61,66,66,52,47,51,51,49,48,51,52,50,47,53,28,56,88,35,34,68,39,40,46,35,42,49,49,22,44,50,51,43,54,48,52,42,51,49,54,50,52,51,51,53,51,53,51,52,52,48,50,53,52,54,54,38,68,34,49,39,31,36,36,30,47,52,76,76,62,63,72,75,75,77,77,66,93,78,81,80,69,78,68,75,67,63,49,59,58,48,40,72,45,55,30,77,65,47,69,60,52,42,53,54,48,53,68,35,89,61,34,76,47,58,39,63,26,32,71,49,32,26,28,41,27,42,93,68,16,48,40,39,24,37,40,34,8,29,49,63,79,60,43,45,72,37,26,48,55,67,80,29,52,78,42,73,46,88,59,67,45,79,50,24,29,36,35,14,45,54,31,29,60,52,50,41,51,56,71,70,36,71,36,36,38,33,24,62,80,72,20,69,46,72,27,27,28,34,18,29,28,53,85,85,40,68,75,53,14,43,24,44,31,39,30,21,36,69,44,38,17,53,29,63,71,32,77,93,48,32,31,32,38,39,25,31,48,76,50,76,85,47,29,54,63,51,24,51,54,46,37,73,73,40,94,38,35,43,43,17,46,63,67,75,42,36,70,60,50,50,51,53,47,51,49,47,50,51,48,49,49,47,40,50,49,42,50,48,25,38,50,26,16,48,47,21,31,64,74,83

Organism: Mesorhizobium plurifarium (NCBI:txid69974)

Radius of gyration: 31.22 Å; Cα contacts (8 Å, |Δi|>4): 1124; chains: 2; bounding box: 67×90×84 Å